Protein 1DAR (pdb70)

Nearest PDB structures (foldseek):
  1dar-assembly1_A  TM=1.002E+00  e=0.000E+00  Thermus thermophilus HB8
  2efg-assembly1_A  TM=9.947E-01  e=0.000E+00  Thermus thermophilus HB8
  4m1k-assembly1_A  TM=9.708E-01  e=0.000E+00  Thermus thermophilus
  4myu-assembly1_A  TM=9.486E-01  e=0.000E+00  Thermus thermophilus
  4myt-assembly1_A  TM=9.757E-01  e=0.000E+00  Thermus thermophilus

B-factor: mean 49.4, std 17.73, range [3.33, 109.99]

Organism: Thermus thermophilus (strain ATCC 27634 / DSM 579 / HB8) (NCBI:txid300852)

CATH classification: 3.40.50.300 (+4 more: 2.40.30.10, 3.30.70.870, 3.30.230.10)

Structure (mmCIF, N/CA/C/O backbone):
data_1DAR
#
_entry.id   1DAR
#
_cell.length_a   76.300
_cell.length_b   106.400
_cell.length_c   115.600
_cell.angle_alpha   90.00
_cell.angle_beta   90.00
_cell.angle_gamma   90.00
#
_symmetry.space_group_name_H-M   'P 21 21 21'
#
loop_
_entity.id
_entity.type
_entity.pdbx_description
1 polymer 'ELONGATION FACTOR G'
2 non-polymer "GUANOSINE-5'-DIPHOSPHATE"
3 water water
#
loop_
_atom_site.group_PDB
_atom_site.id
_atom_site.type_symbol
_atom_site.label_atom_id
_atom_site.label_alt_id
_atom_site.label_comp_id
_atom_site.label_asym_id
_atom_site.label_entity_id
_atom_site.label_seq_id
_atom_site.pdbx_PDB_ins_code
_atom_site.Cartn_x
_atom_site.Cartn_y
_atom_site.Cartn_z
_atom_site.occupancy
_atom_site.B_iso_or_equiv
_atom_site.auth_seq_id
_atom_site.auth_comp_id
_atom_site.auth_asym_id
_atom_site.auth_atom_id
_atom_site.pdbx_PDB_model_num
ATOM 1 N N . MET A 1 1 ? 14.192 34.756 -37.253 0.00 46.90 1 MET A N 1
ATOM 2 C CA . MET A 1 1 ? 15.065 35.483 -38.217 0.00 47.11 1 MET A CA 1
ATOM 3 C C . MET A 1 1 ? 14.278 35.693 -39.501 0.00 47.32 1 MET A C 1
ATOM 4 O O . MET A 1 1 ? 13.512 34.817 -39.898 0.00 47.31 1 MET A O 1
ATOM 9 N N . ALA A 1 2 ? 14.467 36.850 -40.132 0.00 47.47 2 ALA A N 1
ATOM 10 C CA . ALA A 1 2 ? 13.791 37.199 -41.383 0.00 47.52 2 ALA A CA 1
ATOM 11 C C . ALA A 1 2 ? 12.266 37.216 -41.270 0.00 47.42 2 ALA A C 1
ATOM 12 O O . ALA A 1 2 ? 11.653 38.284 -41.236 0.00 47.44 2 ALA A O 1
ATOM 14 N N . VAL A 1 3 ? 11.663 36.032 -41.211 0.00 47.44 3 VAL A N 1
ATOM 15 C CA . VAL A 1 3 ? 10.216 35.895 -41.106 0.00 47.88 3 VAL A CA 1
ATOM 16 C C . VAL A 1 3 ? 9.661 36.690 -39.926 0.00 48.10 3 VAL A C 1
ATOM 17 O O . VAL A 1 3 ? 10.088 36.508 -38.784 0.00 48.19 3 VAL A O 1
ATOM 21 N N . LYS A 1 4 ? 8.743 37.604 -40.233 0.00 48.31 4 LYS A N 1
ATOM 22 C CA . LYS A 1 4 ? 8.083 38.450 -39.241 0.00 48.22 4 LYS A CA 1
ATOM 23 C C . LYS A 1 4 ? 9.030 39.245 -38.337 0.00 48.25 4 LYS A C 1
ATOM 24 O O . LYS A 1 4 ? 8.764 39.418 -37.145 0.00 48.14 4 LYS A O 1
ATOM 30 N N . VAL A 1 5 ? 10.121 39.743 -38.910 0.00 48.34 5 VAL A N 1
ATOM 31 C CA . VAL A 1 5 ? 11.090 40.530 -38.153 0.00 48.57 5 VAL A CA 1
ATOM 32 C C . VAL A 1 5 ? 10.514 41.907 -37.810 0.00 49.29 5 VAL A C 1
ATOM 33 O O . VAL A 1 5 ? 9.933 42.579 -38.665 0.00 49.35 5 VAL A O 1
ATOM 37 N N . GLU A 1 6 ? 10.654 42.308 -36.551 0.00 50.27 6 GLU A N 1
ATOM 38 C CA . GLU A 1 6 ? 10.151 43.598 -36.089 0.00 51.65 6 GLU A CA 1
ATOM 39 C C . GLU A 1 6 ? 11.315 44.493 -35.654 0.00 53.22 6 GLU A C 1
ATOM 40 O O . GLU A 1 6 ? 12.389 43.995 -35.313 0.00 53.12 6 GLU A O 1
ATOM 46 N N . TYR A 1 7 ? 11.105 45.808 -35.684 0.00 54.99 7 TYR A N 1
ATOM 47 C CA . TYR A 1 7 ? 12.142 46.761 -35.282 1.00 57.13 7 TYR A CA 1
ATOM 48 C C . TYR A 1 7 ? 11.907 47.308 -33.858 1.00 60.83 7 TYR A C 1
ATOM 49 O O . TYR A 1 7 ? 12.164 46.611 -32.868 1.00 64.33 7 TYR A O 1
ATOM 58 N N . ASP A 1 8 ? 11.416 48.544 -33.769 1.00 57.84 8 ASP A N 1
ATOM 59 C CA . ASP A 1 8 ? 11.145 49.203 -32.496 1.00 50.34 8 ASP A CA 1
ATOM 60 C C . ASP A 1 8 ? 12.425 49.402 -31.705 1.00 41.79 8 ASP A C 1
ATOM 61 O O . ASP A 1 8 ? 13.184 48.470 -31.531 1.00 38.64 8 ASP A O 1
ATOM 66 N N . LEU A 1 9 ? 12.703 50.636 -31.297 1.00 39.12 9 LEU A N 1
ATOM 67 C CA . LEU A 1 9 ? 13.895 50.917 -30.504 1.00 39.56 9 LEU A CA 1
ATOM 68 C C . LEU A 1 9 ? 13.729 50.176 -29.170 1.00 44.55 9 LEU A C 1
ATOM 69 O O . LEU A 1 9 ? 14.663 49.557 -28.666 1.00 45.85 9 LEU A O 1
ATOM 74 N N . LYS A 1 10 ? 12.500 50.176 -28.653 1.00 47.56 10 LYS A N 1
ATOM 75 C CA . LYS A 1 10 ? 12.171 49.499 -27.396 1.00 46.32 10 LYS A CA 1
ATOM 76 C C . LYS A 1 10 ? 12.396 47.986 -27.393 1.00 45.40 10 LYS A C 1
ATOM 77 O O . LYS A 1 10 ? 12.534 47.378 -26.328 1.00 52.74 10 LYS A O 1
ATOM 83 N N . ARG A 1 11 ? 12.449 47.362 -28.556 1.00 37.32 11 ARG A N 1
ATOM 84 C CA . ARG A 1 11 ? 12.617 45.938 -28.553 1.00 26.16 11 ARG A CA 1
ATOM 85 C C . ARG A 1 11 ? 14.049 45.530 -28.799 1.00 24.87 11 ARG A C 1
ATOM 86 O O . ARG A 1 11 ? 14.382 44.341 -28.965 1.00 25.75 11 ARG A O 1
ATOM 94 N N . LEU A 1 12 ? 14.930 46.504 -28.754 1.00 24.68 12 LEU A N 1
ATOM 95 C CA . LEU A 1 12 ? 16.335 46.190 -28.969 1.00 32.74 12 LEU A CA 1
ATOM 96 C C . LEU A 1 12 ? 17.052 45.894 -27.639 1.00 33.68 12 LEU A C 1
ATOM 97 O O . LEU A 1 12 ? 16.723 46.490 -26.612 1.00 34.09 12 LEU A O 1
ATOM 102 N N . ARG A 1 13 ? 18.052 45.013 -27.665 1.00 35.55 13 ARG A N 1
ATOM 103 C CA . ARG A 1 13 ? 18.854 44.685 -26.474 1.00 27.57 13 ARG A CA 1
ATOM 104 C C . ARG A 1 13 ? 20.345 44.538 -26.825 1.00 27.76 13 ARG A C 1
ATOM 105 O O . ARG A 1 13 ? 20.828 43.439 -27.136 1.00 27.96 13 ARG A O 1
ATOM 113 N N . ASN A 1 14 ? 21.103 45.613 -26.707 1.00 22.81 14 ASN A N 1
ATOM 114 C CA . ASN A 1 14 ? 22.508 45.519 -27.037 1.00 29.26 14 ASN A CA 1
ATOM 115 C C . ASN A 1 14 ? 23.282 45.225 -25.770 1.00 30.11 14 ASN A C 1
ATOM 116 O O . ASN A 1 14 ? 23.609 46.135 -25.008 1.00 36.15 14 ASN A O 1
ATOM 121 N N . ILE A 1 15 ? 23.662 43.968 -25.600 1.00 31.86 15 ILE A N 1
ATOM 122 C CA . ILE A 1 15 ? 24.365 43.522 -24.402 1.00 31.27 15 ILE A CA 1
ATOM 123 C C . ILE A 1 15 ? 25.789 43.044 -24.628 1.00 33.31 15 ILE A C 1
ATOM 124 O O . ILE A 1 15 ? 26.167 42.721 -25.731 1.00 36.50 15 ILE A O 1
ATOM 129 N N . GLY A 1 16 ? 26.548 42.933 -23.547 1.00 35.16 16 GLY A N 1
ATOM 130 C CA . GLY A 1 16 ? 27.900 42.407 -23.608 1.00 29.57 16 GLY A CA 1
ATOM 131 C C . GLY A 1 16 ? 27.949 41.377 -22.493 1.00 28.85 16 G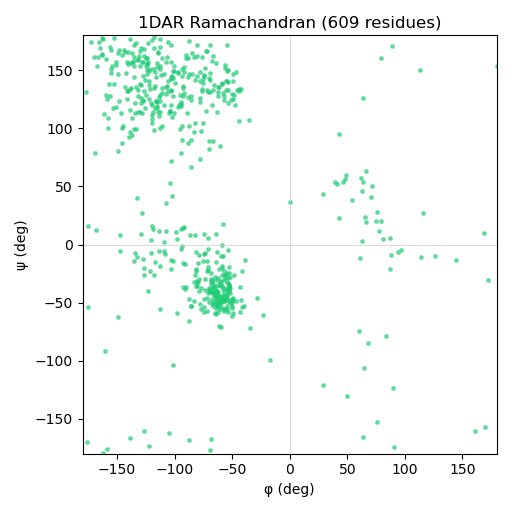LY A C 1
ATOM 132 O O . GLY A 1 16 ? 27.128 41.432 -21.595 1.00 35.75 16 GLY A O 1
ATOM 133 N N . ILE A 1 17 ? 28.858 40.427 -22.531 1.00 27.47 17 ILE A N 1
ATOM 134 C CA . ILE A 1 17 ? 28.953 39.442 -21.463 1.00 28.91 17 ILE A CA 1
ATOM 135 C C . ILE A 1 17 ? 30.353 39.584 -20.877 1.00 36.46 17 ILE A C 1
ATOM 136 O O . ILE A 1 17 ? 31.332 39.220 -21.527 1.00 39.22 17 ILE A O 1
ATOM 141 N N . ALA A 1 18 ? 30.448 40.140 -19.669 1.00 40.61 18 ALA A N 1
ATOM 142 C CA . ALA A 1 18 ? 31.743 40.379 -19.005 1.00 40.66 18 ALA A CA 1
ATOM 143 C C . ALA A 1 18 ? 32.055 39.306 -17.991 1.00 41.08 18 ALA A C 1
ATOM 144 O O . ALA A 1 18 ? 31.191 38.928 -17.208 1.00 43.61 18 ALA A O 1
ATOM 146 N N . ALA A 1 19 ? 33.306 38.872 -17.950 1.00 44.74 19 ALA A N 1
ATOM 147 C CA . ALA A 1 19 ? 33.678 37.804 -17.033 1.00 50.16 19 ALA A CA 1
ATOM 148 C C . ALA A 1 19 ? 35.192 37.588 -16.850 1.00 55.06 19 ALA A C 1
ATOM 149 O O . ALA A 1 19 ? 36.004 37.930 -17.731 1.00 57.97 19 ALA A O 1
ATOM 151 N N . HIS A 1 20 ? 35.555 37.053 -15.681 1.00 55.65 20 HIS A N 1
ATOM 152 C CA . HIS A 1 20 ? 36.940 36.748 -15.348 1.00 56.71 20 HIS A CA 1
ATOM 153 C C . HIS A 1 20 ? 37.249 35.460 -16.094 1.00 55.09 20 HIS A C 1
ATOM 154 O O . HIS A 1 20 ? 36.378 34.614 -16.257 1.00 55.94 20 HIS A O 1
ATOM 161 N N . ILE A 1 21 ? 38.499 35.293 -16.502 1.00 56.12 21 ILE A N 1
ATOM 162 C CA . ILE A 1 21 ? 38.904 34.093 -17.228 1.00 59.31 21 ILE A CA 1
ATOM 163 C C . ILE A 1 21 ? 38.449 32.820 -16.527 1.00 56.36 21 ILE A C 1
ATOM 164 O O . ILE A 1 21 ? 38.705 32.620 -15.330 1.00 62.80 21 ILE A O 1
ATOM 169 N N . ASP A 1 22 ? 37.734 32.003 -17.282 1.00 51.80 22 ASP A N 1
ATOM 170 C CA . ASP A 1 22 ? 37.189 30.731 -16.839 1.00 49.26 22 ASP A CA 1
ATOM 171 C C . ASP A 1 22 ? 35.814 30.798 -16.201 1.00 44.64 22 ASP A C 1
ATOM 172 O O . ASP A 1 22 ? 35.154 29.776 -16.043 1.00 45.23 22 ASP A O 1
ATOM 177 N N . ALA A 1 23 ? 35.328 32.005 -15.934 1.00 42.99 23 ALA A N 1
ATOM 178 C CA . ALA A 1 23 ? 34.008 32.156 -15.335 1.00 44.04 23 ALA A CA 1
ATOM 179 C C . ALA A 1 23 ? 32.999 31.409 -16.228 1.00 46.46 23 ALA A C 1
ATOM 180 O O . ALA A 1 23 ? 32.007 30.838 -15.761 1.00 47.44 23 ALA A O 1
ATOM 182 N N . GLY A 1 24 ? 33.284 31.394 -17.520 1.00 45.21 24 GLY A N 1
ATOM 183 C CA . GLY A 1 24 ? 32.424 30.716 -18.457 1.00 44.56 24 GLY A CA 1
ATOM 184 C C . GLY A 1 24 ? 31.791 31.670 -19.452 1.00 47.14 24 GLY A C 1
ATOM 185 O O . GLY A 1 24 ? 30.714 31.371 -19.955 1.00 46.80 24 GLY A O 1
ATOM 186 N N . LYS A 1 25 ? 32.432 32.803 -19.744 1.00 45.86 25 LYS A N 1
ATOM 187 C CA . LYS A 1 25 ? 31.892 33.771 -20.702 1.00 46.42 25 LYS A CA 1
ATOM 188 C C . LYS A 1 25 ? 31.518 33.169 -22.065 1.00 48.49 25 LYS A C 1
ATOM 189 O O . LYS A 1 25 ? 30.400 33.348 -22.543 1.00 54.96 25 LYS A O 1
ATOM 195 N N . THR A 1 26 ? 32.406 32.408 -22.682 1.00 47.17 26 THR A N 1
ATOM 196 C CA . THR A 1 26 ? 32.065 31.885 -23.994 1.00 47.58 26 THR A CA 1
ATOM 197 C C . THR A 1 26 ? 31.048 30.764 -24.002 1.00 41.29 26 THR A C 1
ATOM 198 O O . THR A 1 26 ? 30.175 30.746 -24.864 1.00 45.83 26 THR A O 1
ATOM 202 N N . THR A 1 27 ? 31.135 29.860 -23.036 1.00 35.00 27 THR A N 1
ATOM 203 C CA . THR A 1 27 ? 30.201 28.754 -22.943 1.00 27.15 27 THR A CA 1
ATOM 204 C C . THR A 1 27 ? 28.794 29.256 -22.731 1.00 26.33 27 THR A C 1
ATOM 205 O O . THR A 1 27 ? 27.835 28.574 -23.079 1.00 28.45 27 THR A O 1
ATOM 209 N N . THR A 1 28 ? 28.637 30.411 -22.100 1.00 27.31 28 THR A N 1
ATOM 210 C CA . THR A 1 28 ? 27.289 30.883 -21.902 1.00 27.56 28 THR A CA 1
ATOM 211 C C . THR A 1 28 ? 26.890 31.566 -23.183 1.00 31.22 28 THR A C 1
ATOM 212 O O . THR A 1 28 ? 25.742 31.421 -23.608 1.00 34.51 28 THR A O 1
ATOM 216 N N . THR A 1 29 ? 27.851 32.193 -23.875 1.00 31.88 29 THR A N 1
ATOM 217 C CA . THR A 1 29 ? 27.565 32.824 -25.169 1.00 34.48 29 THR A CA 1
ATOM 218 C C . THR A 1 29 ? 27.120 31.757 -26.187 1.00 36.59 29 THR A C 1
ATOM 219 O O . THR A 1 29 ? 26.121 31.927 -26.878 1.00 40.86 29 THR A O 1
ATOM 223 N N . GLU A 1 30 ? 27.843 30.647 -26.242 1.00 35.52 30 GLU A N 1
ATOM 224 C CA . GLU A 1 30 ? 27.523 29.525 -27.116 1.00 42.08 30 GLU A CA 1
ATOM 225 C C . GLU A 1 30 ? 26.087 29.039 -26.892 1.00 47.22 30 GLU A C 1
ATOM 226 O O . GLU A 1 30 ? 25.315 28.905 -27.848 1.00 51.93 30 GLU A O 1
ATOM 232 N N . ARG A 1 31 ? 25.745 28.757 -25.626 1.00 50.11 31 ARG A N 1
ATOM 233 C CA . ARG A 1 31 ? 24.412 28.287 -25.215 1.00 44.31 31 ARG A CA 1
ATOM 234 C C . ARG A 1 31 ? 23.323 29.299 -25.599 1.00 41.79 31 ARG A C 1
ATOM 235 O O . ARG A 1 31 ? 22.260 28.911 -26.088 1.00 40.07 31 ARG A O 1
ATOM 243 N N . ILE A 1 32 ? 23.578 30.584 -25.323 1.00 38.54 32 ILE A N 1
ATOM 244 C CA . ILE A 1 32 ? 22.633 31.651 -25.635 1.00 36.32 32 ILE A CA 1
ATOM 245 C C . ILE A 1 32 ? 22.329 31.643 -27.110 1.00 36.22 32 ILE A C 1
ATOM 246 O O . ILE A 1 32 ? 21.175 31.718 -27.498 1.00 35.93 32 ILE A O 1
ATOM 251 N N . LEU A 1 33 ? 23.376 31.539 -27.926 1.00 41.18 33 LEU A N 1
ATOM 252 C CA . LEU A 1 33 ? 23.231 31.513 -29.386 1.00 43.05 33 LEU A CA 1
ATOM 253 C C . LEU A 1 33 ? 22.502 30.245 -29.833 1.00 45.12 33 LEU A C 1
ATOM 254 O O . LEU A 1 33 ? 21.673 30.294 -30.736 1.00 48.02 33 LEU A O 1
ATOM 259 N N . TYR A 1 34 ? 22.774 29.131 -29.158 1.00 47.06 34 TYR A N 1
ATOM 260 C CA . TYR A 1 34 ? 22.119 27.838 -29.427 1.00 49.93 34 TYR A CA 1
ATOM 261 C C . TYR A 1 34 ? 20.624 27.827 -29.091 1.00 49.46 34 TYR A C 1
ATOM 262 O O . TYR A 1 34 ? 19.851 27.061 -29.667 1.00 51.55 34 TYR A O 1
ATOM 271 N N . TYR A 1 35 ? 20.279 28.520 -28.015 1.00 47.83 35 TYR A N 1
ATOM 272 C CA . TYR A 1 35 ? 18.905 28.610 -27.571 1.00 44.85 35 TYR A CA 1
ATOM 273 C C . TYR A 1 35 ? 18.090 29.612 -28.418 1.00 45.49 35 TYR A C 1
ATOM 274 O O . TYR A 1 35 ? 17.013 29.258 -28.888 1.00 46.40 35 TYR A O 1
ATOM 283 N N . THR A 1 36 ? 18.577 30.848 -28.612 1.00 44.58 36 THR A N 1
ATOM 284 C CA . THR A 1 36 ? 17.839 31.836 -29.404 1.00 43.16 36 THR A CA 1
ATOM 285 C C . THR A 1 36 ? 17.666 31.289 -30.814 1.00 50.62 36 THR A C 1
ATOM 286 O O . THR A 1 36 ? 16.654 31.547 -31.479 1.00 53.47 36 THR A O 1
ATOM 290 N N . GLY A 1 37 ? 18.660 30.517 -31.254 1.00 54.06 37 GLY A N 1
ATOM 291 C CA . GLY A 1 37 ? 18.652 29.936 -32.581 1.00 58.29 37 GLY A CA 1
ATOM 292 C C . GLY A 1 37 ? 17.937 28.613 -32.809 1.00 61.87 37 GLY A C 1
ATOM 293 O O . GLY A 1 37 ? 18.587 27.594 -33.048 1.00 65.68 37 GLY A O 1
ATOM 294 N N . ARG A 1 38 ? 16.613 28.622 -32.680 1.00 63.67 38 ARG A N 1
ATOM 295 C CA . ARG A 1 38 ? 15.764 27.456 -32.935 1.00 64.95 38 ARG A CA 1
ATOM 296 C C . ARG A 1 38 ? 14.341 27.688 -32.433 1.00 69.45 38 ARG A C 1
ATOM 297 O O . ARG A 1 38 ? 13.544 26.729 -32.472 1.00 75.04 38 ARG A O 1
ATOM 305 N N . ILE A 1 39 ? 14.019 28.844 -32.067 1.00 70.31 39 ILE A N 1
ATOM 306 N N . ALA A 1 67 ? 32.465 36.985 -34.361 1.00 41.19 67 ALA A N 1
ATOM 307 C CA . ALA A 1 67 ? 31.984 38.270 -34.960 1.00 40.60 67 ALA A CA 1
ATOM 308 C C . ALA A 1 67 ? 31.872 39.392 -33.909 1.00 40.59 67 ALA A C 1
ATOM 309 O O . ALA A 1 67 ? 31.279 39.190 -32.872 1.00 48.60 67 ALA A O 1
ATOM 311 N N . ALA A 1 68 ? 32.404 40.573 -34.201 1.00 36.34 68 ALA A N 1
ATOM 312 C CA . ALA A 1 68 ? 32.334 41.692 -33.296 1.00 31.55 68 ALA A CA 1
ATOM 313 C C . ALA A 1 68 ? 30.920 41.890 -32.789 1.00 31.68 68 ALA A C 1
ATOM 314 O O . ALA A 1 68 ? 30.726 42.461 -31.725 1.00 34.83 68 ALA A O 1
ATOM 316 N N . VAL A 1 69 ? 29.929 41.457 -33.555 1.00 31.77 69 VAL A N 1
ATOM 317 C CA . VAL A 1 69 ? 28.526 41.565 -33.137 1.00 33.15 69 VAL A CA 1
ATOM 318 C C . VAL A 1 69 ? 27.662 40.447 -33.748 1.00 37.95 69 VAL A C 1
ATOM 319 O O . VAL A 1 69 ? 27.552 40.342 -34.976 1.00 41.46 69 VAL A O 1
ATOM 323 N N . THR A 1 70 ? 27.071 39.614 -32.898 1.00 34.02 70 THR A N 1
ATOM 324 C CA . THR A 1 70 ? 26.183 38.572 -33.363 1.00 30.50 70 THR A CA 1
ATOM 325 C C . THR A 1 70 ? 24.796 39.002 -32.936 1.00 31.54 70 THR A C 1
ATOM 326 O O . THR A 1 70 ? 24.652 39.651 -31.915 1.00 38.26 70 THR A O 1
ATOM 330 N N . THR A 1 71 ? 23.777 38.680 -33.719 1.00 30.48 71 THR A N 1
ATOM 331 C CA . THR A 1 71 ? 22.425 39.098 -33.399 1.00 27.22 71 THR A CA 1
ATOM 332 C C . THR A 1 71 ? 21.604 37.851 -33.353 1.00 27.99 71 THR A C 1
ATOM 333 O O . THR A 1 71 ? 22.022 36.813 -33.890 1.00 29.20 71 THR A O 1
ATOM 337 N N . CYS A 1 72 ? 20.507 37.925 -32.604 1.00 28.12 72 CYS A N 1
ATOM 338 C CA . CYS A 1 72 ? 19.566 36.829 -32.478 1.00 26.95 72 CYS A CA 1
ATOM 339 C C . CYS A 1 72 ? 18.301 37.403 -31.916 1.00 24.71 72 CYS A C 1
ATOM 340 O O . CYS A 1 72 ? 18.208 38.616 -31.721 1.00 24.20 72 CYS A O 1
ATOM 343 N N . PHE A 1 73 ? 17.293 36.552 -31.779 1.00 26.79 73 PHE A N 1
ATOM 344 C CA . PHE A 1 73 ? 15.997 36.949 -31.233 1.00 32.81 73 PHE A CA 1
ATOM 345 C C . PHE A 1 73 ? 15.518 36.084 -30.042 1.00 34.59 73 PHE A C 1
ATOM 346 O O . PHE A 1 73 ? 15.700 34.839 -29.996 1.00 31.39 73 PHE A O 1
ATOM 354 N N . TRP A 1 74 ? 14.911 36.765 -29.077 1.00 32.39 74 TRP A N 1
ATOM 355 C CA . TRP A 1 74 ? 14.352 36.093 -27.928 1.00 28.99 74 TRP A CA 1
ATOM 356 C C . TRP A 1 74 ? 13.085 36.827 -27.654 1.00 29.33 74 TRP A C 1
ATOM 357 O O . TRP A 1 74 ? 13.071 38.054 -27.606 1.00 30.77 74 TRP A O 1
ATOM 368 N N . LYS A 1 75 ? 11.999 36.086 -27.610 1.00 30.03 75 LYS A N 1
ATOM 369 C CA . LYS A 1 75 ? 10.703 36.665 -27.333 1.00 35.17 75 LYS A CA 1
ATOM 370 C C . LYS A 1 75 ? 10.460 38.028 -27.997 1.00 37.99 75 LYS A C 1
ATOM 371 O O . LYS A 1 75 ? 10.103 39.014 -27.334 1.00 41.70 75 LYS A O 1
ATOM 377 N N . ASP A 1 76 ? 10.656 38.066 -29.320 1.00 40.42 76 ASP A N 1
ATOM 378 C CA . ASP A 1 76 ? 10.447 39.267 -30.139 1.00 39.15 76 ASP A CA 1
ATOM 379 C C . ASP A 1 76 ? 11.377 40.401 -29.840 1.00 35.70 76 ASP A C 1
ATOM 380 O O . ASP A 1 76 ? 11.011 41.543 -30.061 1.00 38.30 76 ASP A O 1
ATOM 385 N N . HIS A 1 77 ? 12.537 40.127 -29.276 1.00 30.86 77 HIS A N 1
ATOM 386 C CA . HIS A 1 77 ? 13.464 41.201 -28.989 1.00 27.31 77 HIS A CA 1
ATOM 387 C C . HIS A 1 77 ? 14.684 40.819 -29.719 1.00 28.23 77 HIS A C 1
ATOM 388 O O . HIS A 1 77 ? 15.027 39.623 -29.807 1.00 30.86 77 HIS A O 1
ATOM 395 N N . ARG A 1 78 ? 15.318 41.808 -30.305 1.00 26.58 78 ARG A N 1
ATOM 396 C CA . ARG A 1 78 ? 16.528 41.506 -31.023 1.00 31.58 78 ARG A CA 1
ATOM 397 C C . ARG A 1 78 ? 17.552 41.727 -29.944 1.00 29.73 78 ARG A C 1
ATOM 398 O O . ARG A 1 78 ? 17.523 42.754 -29.255 1.00 31.34 78 ARG A O 1
ATOM 406 N N . ILE A 1 79 ? 18.425 40.752 -29.779 1.00 27.80 79 ILE A N 1
ATOM 407 C CA . ILE A 1 79 ? 19.472 40.833 -28.804 1.00 28.39 79 ILE A CA 1
ATOM 408 C C . ILE A 1 79 ? 20.722 40.836 -29.629 1.00 28.48 79 ILE A C 1
ATOM 409 O O . ILE A 1 79 ? 20.944 39.892 -30.384 1.00 38.20 79 ILE A O 1
ATOM 414 N N . ASN A 1 80 ? 21.508 41.899 -29.522 1.00 27.14 80 ASN A N 1
ATOM 415 C CA . ASN A 1 80 ? 22.765 42.022 -30.243 1.00 27.25 80 ASN A CA 1
ATOM 416 C C . ASN A 1 80 ? 23.875 41.769 -29.234 1.00 26.33 80 ASN A C 1
ATOM 417 O O . ASN A 1 80 ? 24.041 42.555 -28.319 1.00 29.51 80 ASN A O 1
ATOM 422 N N . ILE A 1 81 ? 24.634 40.696 -29.414 1.00 26.37 81 ILE A N 1
ATOM 423 C CA . ILE A 1 81 ? 25.732 40.336 -28.535 1.00 22.42 81 ILE A CA 1
ATOM 424 C C . ILE A 1 81 ? 27.086 40.833 -29.015 1.00 28.01 81 ILE A C 1
ATOM 425 O O . ILE A 1 81 ? 27.793 40.177 -29.801 1.00 29.05 81 ILE A O 1
ATOM 430 N N . ILE A 1 82 ? 27.479 41.942 -28.417 1.00 32.68 82 ILE A N 1
ATOM 431 C CA . ILE A 1 82 ? 28.727 42.636 -28.673 1.00 32.10 82 ILE A CA 1
ATOM 432 C C . ILE A 1 82 ? 29.814 41.877 -27.952 1.00 36.51 82 ILE A C 1
ATOM 433 O O . ILE A 1 82 ? 29.656 41.528 -26.795 1.00 43.47 82 ILE A O 1
ATOM 438 N N . ASP A 1 83 ? 30.849 41.496 -28.681 1.00 41.25 83 ASP A N 1
ATOM 439 C CA . ASP A 1 83 ? 31.957 40.733 -28.123 1.00 43.68 83 ASP A CA 1
ATOM 440 C C . ASP A 1 83 ? 32.862 41.634 -27.318 1.00 46.48 83 ASP A C 1
ATOM 441 O O . ASP A 1 83 ? 33.267 42.687 -27.803 1.00 46.77 83 ASP A O 1
ATOM 446 N N . THR A 1 84 ? 33.211 41.209 -26.106 1.00 48.16 84 THR A N 1
ATOM 447 C CA . THR A 1 84 ? 34.068 42.011 -25.232 1.00 44.97 84 THR A CA 1
ATOM 448 C C . THR A 1 84 ? 35.545 41.580 -25.184 1.00 48.59 84 THR A C 1
ATOM 449 O O . THR A 1 84 ? 35.867 40.399 -25.393 1.00 51.79 84 THR A O 1
ATOM 453 N N . PRO A 1 85 ? 36.470 42.554 -24.969 1.00 50.64 85 PRO A N 1
ATOM 454 C CA . PRO A 1 85 ? 37.910 42.289 -24.899 1.00 51.99 85 PRO A CA 1
ATOM 455 C C . PRO A 1 85 ? 38.228 41.163 -23.922 1.00 61.02 85 PRO A C 1
ATOM 456 O O . PRO A 1 85 ? 37.854 41.220 -22.739 1.00 59.60 85 PRO A O 1
ATOM 460 N N . GLY A 1 86 ? 38.923 40.150 -24.424 1.00 68.77 86 GLY A N 1
ATOM 461 C CA . GLY A 1 86 ? 39.296 39.027 -23.583 1.00 79.35 86 GLY A CA 1
ATOM 462 C C . GLY A 1 86 ? 40.269 39.466 -22.502 1.00 83.57 86 GLY A C 1
ATOM 463 O O . GLY A 1 86 ? 40.284 38.935 -21.394 1.00 86.72 86 GLY A O 1
ATOM 464 N N . HIS A 1 87 ? 41.132 40.408 -22.856 1.00 87.66 87 HIS A N 1
ATOM 465 C CA . HIS A 1 87 ? 42.096 40.934 -21.907 1.00 90.36 87 HIS A CA 1
ATOM 466 C C . HIS A 1 87 ? 41.413 42.097 -21.199 1.00 88.47 87 HIS A C 1
ATOM 467 O O . HIS A 1 87 ? 41.470 43.261 -21.645 1.00 85.77 87 HIS A O 1
ATOM 474 N N . VAL A 1 88 ? 40.694 41.753 -20.132 1.00 86.47 88 VAL A N 1
ATOM 475 C CA . VAL A 1 88 ? 39.978 42.745 -19.334 1.00 83.02 88 VAL A CA 1
ATOM 476 C C . VAL A 1 88 ? 41.118 43.585 -18.688 1.00 82.79 88 VAL A C 1
ATOM 477 O O . VAL A 1 88 ? 41.680 43.179 -17.675 1.00 86.30 88 VAL A O 1
ATOM 481 N N . ASP A 1 89 ? 41.562 44.648 -19.379 0.00 80.18 89 ASP A N 1
ATOM 482 C CA . ASP A 1 89 ? 42.634 45.574 -18.919 0.00 77.48 89 ASP A CA 1
ATOM 483 C C . ASP A 1 89 ? 43.018 46.558 -20.032 0.00 77.11 89 ASP A C 1
ATOM 484 O O . ASP A 1 89 ? 43.418 47.693 -19.770 0.00 77.01 89 ASP A O 1
ATOM 489 N N . PHE A 1 90 ? 42.894 46.093 -21.267 1.00 77.58 90 PHE A N 1
ATOM 490 C CA . PHE A 1 90 ? 43.213 46.905 -22.435 1.00 77.64 90 PHE A CA 1
ATOM 491 C C . PHE A 1 90 ? 42.138 47.981 -22.528 1.00 78.76 90 PHE A C 1
ATOM 492 O O . PHE A 1 90 ? 41.174 47.864 -23.291 1.00 80.13 90 PHE A O 1
ATOM 500 N N . THR A 1 91 ? 42.335 49.028 -21.741 1.00 80.90 91 THR A N 1
ATOM 501 C CA . THR A 1 91 ? 41.407 50.162 -21.639 1.00 83.44 91 THR A CA 1
ATOM 502 C C . THR A 1 91 ? 40.801 50.686 -22.940 1.00 79.48 91 THR A C 1
ATOM 503 O O . THR A 1 91 ? 39.599 50.909 -23.005 1.00 74.16 91 THR A O 1
ATOM 507 N N . ILE A 1 92 ? 41.627 50.905 -23.959 1.00 79.66 92 ILE A N 1
ATOM 508 C CA . ILE A 1 92 ? 41.126 51.405 -25.233 1.00 78.86 92 ILE A CA 1
ATOM 509 C C . ILE A 1 92 ? 39.948 50.519 -25.691 1.00 77.72 92 ILE A C 1
ATOM 510 O O . ILE A 1 92 ? 38.842 51.015 -25.946 1.00 76.88 92 ILE A O 1
ATOM 515 N N . GLU A 1 93 ? 40.178 49.204 -25.680 1.00 74.78 93 GLU A N 1
ATOM 516 C CA . GLU A 1 93 ? 39.168 48.235 -26.092 1.00 71.68 93 GLU A CA 1
ATOM 517 C C . GLU A 1 93 ? 37.987 48.174 -25.148 1.00 71.01 93 GLU A C 1
ATOM 518 O O . GLU A 1 93 ? 36.834 48.232 -25.587 1.00 70.68 93 GLU A O 1
ATOM 524 N N . VAL A 1 94 ? 38.284 48.104 -23.853 1.00 68.89 94 VAL A N 1
ATOM 525 C CA . VAL A 1 94 ? 37.254 48.039 -22.826 1.00 64.21 94 VAL A CA 1
ATOM 526 C C . VAL A 1 94 ? 36.405 49.318 -22.826 1.00 63.59 94 VAL A C 1
ATOM 527 O O . VAL A 1 94 ? 35.169 49.268 -22.775 1.00 64.73 94 VAL A O 1
ATOM 531 N N . GLU A 1 95 ? 37.084 50.455 -22.886 1.00 60.50 95 GLU A N 1
ATOM 532 C CA . GLU A 1 95 ? 36.454 51.771 -22.905 1.00 61.75 95 GLU A CA 1
ATOM 533 C C . GLU A 1 95 ? 35.432 51.787 -24.049 1.00 62.99 95 GLU A C 1
ATOM 534 O O . GLU A 1 95 ? 34.223 51.956 -23.827 1.00 61.01 95 GLU A O 1
ATOM 540 N N . ARG A 1 96 ? 35.917 51.525 -25.264 1.00 63.53 96 ARG A N 1
ATOM 541 C CA . ARG A 1 96 ? 35.061 51.556 -26.436 1.00 59.82 96 ARG A CA 1
ATOM 542 C C . ARG A 1 96 ? 33.925 50.560 -26.346 1.00 58.33 96 ARG A C 1
ATOM 543 O O . ARG A 1 96 ? 32.755 50.943 -26.492 1.00 57.44 96 ARG A O 1
ATOM 551 N N . SER A 1 97 ? 34.249 49.307 -26.031 1.00 53.37 97 SER A N 1
ATOM 552 C CA . SER A 1 97 ? 33.223 48.284 -25.918 1.00 48.77 97 SER A CA 1
ATOM 553 C C . SER A 1 97 ? 32.117 48.695 -24.984 1.00 48.65 97 SER A C 1
ATOM 554 O O . SER A 1 97 ? 30.968 48.415 -25.253 1.00 52.80 97 SER A O 1
ATOM 557 N N . MET A 1 98 ? 32.431 49.432 -23.930 1.00 49.58 98 MET A N 1
ATOM 558 C CA . MET A 1 98 ? 31.378 49.858 -23.033 1.00 49.10 98 MET A CA 1
ATOM 559 C C . MET A 1 98 ? 30.498 50.945 -23.677 1.00 50.20 98 MET A C 1
ATOM 560 O O . MET A 1 98 ? 29.325 51.107 -23.301 1.00 54.65 98 MET A O 1
ATOM 565 N N . ARG A 1 99 ? 31.028 51.663 -24.671 1.00 49.66 99 ARG A N 1
ATOM 566 C CA . ARG A 1 99 ? 30.252 52.731 -25.351 1.00 45.72 99 ARG A CA 1
ATOM 567 C C . ARG A 1 99 ? 29.268 52.239 -26.410 1.00 41.23 99 ARG A C 1
ATOM 568 O O . ARG A 1 99 ? 28.212 52.845 -26.633 1.00 35.76 99 ARG A O 1
ATOM 576 N N . VAL A 1 100 ? 29.620 51.149 -27.074 1.00 38.91 100 VAL A N 1
ATOM 577 C CA . VAL A 1 100 ? 28.742 50.634 -28.092 1.00 40.54 100 VAL A CA 1
ATOM 578 C C . VAL A 1 100 ? 27.608 49.843 -27.461 1.00 43.32 100 VAL A C 1
ATOM 579 O O . VAL A 1 100 ? 26.484 49.888 -27.984 1.00 46.34 100 VAL A O 1
ATOM 583 N N . LEU A 1 101 ? 27.865 49.185 -26.318 1.00 39.49 101 LEU A N 1
ATOM 584 C CA . LEU A 1 101 ? 26.820 48.388 -25.642 1.00 37.75 101 LEU A CA 1
ATOM 585 C C . LEU A 1 101 ? 25.964 49.122 -24.598 1.00 38.25 101 LEU A C 1
ATOM 586 O O . LEU A 1 101 ? 26.328 50.202 -24.113 1.00 40.46 101 LEU A O 1
ATOM 591 N N . ASP A 1 102 ? 24.804 48.560 -24.285 1.00 38.43 102 ASP A N 1
ATOM 592 C CA . ASP A 1 102 ? 23.899 49.203 -23.334 1.00 42.47 102 ASP A CA 1
ATOM 593 C C . ASP A 1 102 ? 23.699 48.491 -22.011 1.00 44.72 102 ASP A C 1
ATOM 594 O O . ASP A 1 102 ? 23.185 49.087 -21.064 1.00 48.84 102 ASP A O 1
ATOM 599 N N . GLY A 1 103 ? 24.021 47.208 -21.954 1.00 39.48 103 GLY A N 1
ATOM 600 C CA . GLY A 1 103 ? 23.830 46.482 -20.721 1.00 35.50 103 GLY A CA 1
ATOM 601 C C . GLY A 1 103 ? 24.856 45.388 -20.654 1.00 34.43 103 GLY A C 1
ATOM 602 O O . GLY A 1 103 ? 25.355 44.972 -21.700 1.00 36.16 103 GLY A O 1
ATOM 603 N N . ALA A 1 104 ? 25.218 44.947 -19.454 1.00 28.51 104 ALA A N 1
ATOM 604 C CA . ALA A 1 104 ? 26.192 43.885 -19.361 1.00 22.67 104 ALA A CA 1
ATOM 605 C C . ALA A 1 104 ? 25.603 42.751 -18.558 1.00 24.56 104 ALA A C 1
ATOM 606 O O . ALA A 1 104 ? 24.616 42.945 -17.870 1.00 25.97 104 ALA A O 1
ATOM 608 N N . ILE A 1 105 ? 26.099 41.538 -18.776 1.00 25.57 105 ILE A N 1
ATOM 609 C CA . ILE A 1 105 ? 25.681 40.379 -18.005 1.00 22.63 105 ILE A CA 1
ATOM 610 C C . ILE A 1 105 ? 27.006 39.971 -17.408 1.00 29.19 105 ILE A C 1
ATOM 611 O O . ILE A 1 105 ? 27.860 39.470 -18.141 1.00 27.49 105 ILE A O 1
ATOM 616 N N . VAL A 1 106 ? 27.211 40.247 -16.113 1.00 30.11 106 VAL A N 1
ATOM 617 C CA . VAL A 1 106 ? 28.460 39.890 -15.449 1.00 27.42 106 VAL A CA 1
ATOM 618 C C . VAL A 1 106 ? 28.360 38.468 -14.969 1.00 27.27 106 VAL A C 1
ATOM 619 O O . VAL A 1 106 ? 27.404 38.124 -14.284 1.00 31.38 106 VAL A O 1
ATOM 623 N N . VAL A 1 107 ? 29.307 37.634 -15.376 1.00 26.11 107 VAL A N 1
ATOM 624 C CA . VAL A 1 107 ? 29.294 36.209 -15.039 1.00 28.11 107 VAL A CA 1
ATOM 625 C C . VAL A 1 107 ? 30.291 35.888 -13.941 1.00 33.23 107 VAL A C 1
ATOM 626 O O . VAL A 1 107 ? 31.463 36.293 -14.016 1.00 35.66 107 VAL A O 1
ATOM 630 N N . PHE A 1 108 ? 29.837 35.131 -12.941 1.00 31.27 108 PHE A N 1
ATOM 631 C CA . PHE A 1 108 ? 30.693 34.772 -11.821 1.00 27.69 108 PHE A CA 1
ATOM 632 C C . PHE A 1 108 ? 30.821 33.261 -11.771 1.00 29.52 108 PHE A C 1
ATOM 633 O O . PHE A 1 108 ? 29.933 32.526 -12.225 1.00 31.48 108 PHE A O 1
ATOM 641 N N . ASP A 1 109 ? 31.952 32.800 -11.267 1.00 32.48 109 ASP A N 1
ATOM 642 C CA . ASP A 1 109 ? 32.185 31.379 -11.081 1.00 37.26 109 ASP A CA 1
ATOM 643 C C . ASP A 1 109 ? 31.622 31.155 -9.652 1.00 41.71 109 ASP A C 1
ATOM 644 O O . ASP A 1 109 ? 32.127 31.723 -8.674 1.00 43.26 109 ASP A O 1
ATOM 649 N N . SER A 1 110 ? 30.532 30.397 -9.558 1.00 44.57 110 SER A N 1
ATOM 650 C CA . SER A 1 110 ? 29.831 30.118 -8.301 1.00 48.52 110 SER A CA 1
ATOM 651 C C . SER A 1 110 ? 30.624 29.449 -7.195 1.00 51.03 110 SER A C 1
ATOM 652 O O . SER A 1 110 ? 30.092 29.173 -6.117 1.00 49.95 110 SER A O 1
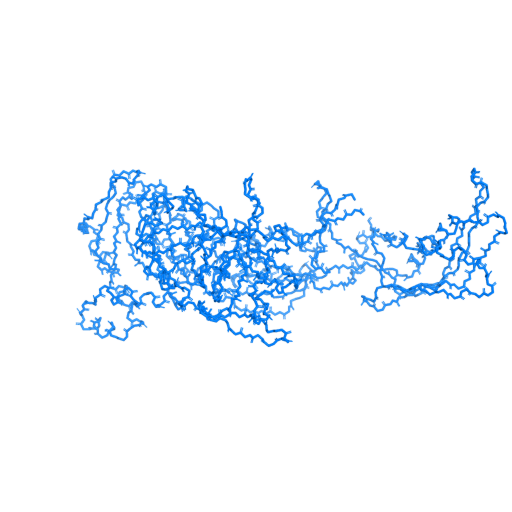ATOM 655 N N . SER A 1 111 ? 31.884 29.155 -7.457 1.00 50.23 111 SER A N 1
ATOM 656 C CA . SER A 1 111 ? 32.686 28.538 -6.440 1.00 50.31 111 SER A CA 1
ATOM 657 C C . SER A 1 111 ? 33.849 29.444 -6.098 1.00 51.36 111 SER A C 1
ATOM 658 O O . SER A 1 111 ? 34.775 29.023 -5.417 1.00 58.65 111 SER A O 1
ATOM 661 N N . GLN A 1 112 ? 33.793 30.695 -6.546 1.00 48.97 112 GLN A N 1
ATOM 662 C CA . GLN A 1 112 ? 34.863 31.646 -6.266 1.00 49.03 112 GLN A CA 1
ATOM 663 C C . GLN A 1 112 ? 34.304 33.002 -5.846 1.00 48.65 112 GLN A C 1
ATOM 664 O O . GLN A 1 112 ? 35.029 33.852 -5.334 1.00 51.56 112 GLN A O 1
ATOM 670 N N . GLY A 1 113 ? 33.021 33.223 -6.074 1.00 46.46 113 GLY A N 1
ATOM 671 C CA . GLY A 1 113 ? 32.452 34.502 -5.703 1.00 44.34 113 GLY A CA 1
ATOM 672 C C . GLY A 1 113 ? 33.145 35.535 -6.556 1.00 46.22 113 GLY A C 1
ATOM 673 O O . GLY A 1 113 ? 33.762 35.189 -7.568 1.00 47.78 113 GLY A O 1
ATOM 674 N N . VAL A 1 114 ? 33.000 36.805 -6.200 1.00 47.16 114 VAL A N 1
ATOM 675 C CA . VAL A 1 114 ? 33.649 37.860 -6.955 1.00 47.15 114 VAL A CA 1
ATOM 676 C C . VAL A 1 114 ? 35.129 37.576 -7.063 1.00 53.36 114 VAL A C 1
ATOM 677 O O . VAL A 1 114 ? 35.740 37.039 -6.135 1.00 55.58 114 VAL A O 1
ATOM 681 N N . GLU A 1 115 ? 35.661 37.849 -8.253 1.00 58.96 115 GLU A N 1
ATOM 682 C CA . GLU A 1 115 ? 37.063 37.644 -8.578 1.00 58.94 115 GLU A CA 1
ATOM 683 C C . GLU A 1 115 ? 37.627 38.907 -9.225 1.00 59.65 115 GLU A C 1
ATOM 684 O O . GLU A 1 115 ? 36.881 39.777 -9.695 1.00 54.25 115 GLU A O 1
ATOM 690 N N . PRO A 1 116 ? 38.963 39.022 -9.241 1.00 63.38 116 PRO A N 1
ATOM 691 C CA . PRO A 1 116 ? 39.787 40.102 -9.786 1.00 66.93 116 PRO A CA 1
ATOM 692 C C . PRO A 1 116 ? 39.254 40.794 -11.043 1.00 69.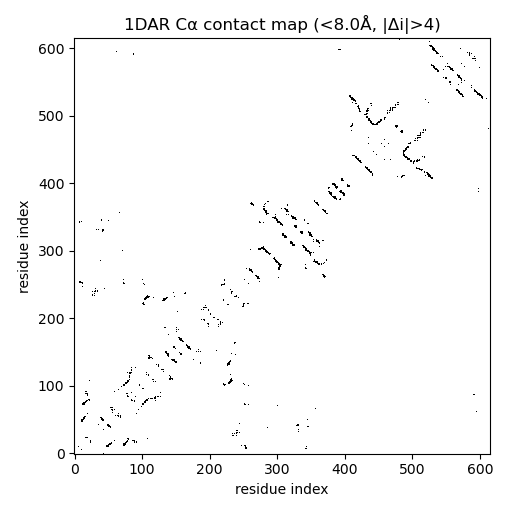15 116 PRO A C 1
ATOM 693 O O . PRO A 1 116 ? 38.807 41.943 -10.981 1.00 69.80 116 PRO A O 1
ATOM 697 N N . GLN A 1 117 ? 39.303 40.107 -12.182 1.00 69.76 117 GLN A N 1
ATOM 698 C CA . GLN A 1 117 ? 38.816 40.711 -13.418 1.00 70.98 117 GLN A CA 1
ATOM 699 C C . GLN A 1 117 ? 37.365 41.154 -13.287 1.00 69.57 117 GLN A C 1
ATOM 700 O O . GLN A 1 117 ? 36.985 42.178 -13.860 1.00 64.39 117 GLN A O 1
ATOM 706 N N . SER A 1 118 ? 36.607 40.436 -12.445 1.00 68.32 118 SER A N 1
ATOM 707 C CA . SER A 1 118 ? 35.188 40.710 -12.193 1.00 60.38 118 SER A CA 1
ATOM 708 C C . SER A 1 118 ? 35.073 42.067 -11.535 1.00 57.15 118 SER A C 1
ATOM 709 O O . SER A 1 118 ? 34.255 42.901 -11.930 1.00 52.42 118 SER A O 1
ATOM 712 N N . GLU A 1 119 ? 35.948 42.310 -10.570 1.00 55.76 119 GLU A N 1
ATOM 713 C CA . GLU A 1 119 ? 35.945 43.589 -9.896 1.00 55.41 119 GLU A CA 1
ATOM 714 C C . GLU A 1 119 ? 36.316 44.641 -10.902 1.00 56.63 119 GLU A C 1
ATOM 715 O O . GLU A 1 119 ? 35.722 45.730 -10.921 1.00 55.47 119 GLU A O 1
ATOM 721 N N . THR A 1 120 ? 37.295 44.324 -11.752 1.00 59.87 120 THR A N 1
ATOM 722 C CA . THR A 1 120 ? 37.727 45.301 -12.746 1.00 62.06 120 THR A CA 1
ATOM 723 C C . THR A 1 120 ? 36.586 45.641 -13.699 1.00 65.34 120 THR A C 1
ATOM 724 O O . THR A 1 120 ? 36.231 46.837 -13.854 1.00 63.89 120 THR A O 1
ATOM 728 N N . VAL A 1 121 ? 35.938 44.594 -14.234 1.00 62.27 121 VAL A N 1
ATOM 729 C CA . VAL A 1 121 ? 34.832 44.794 -15.164 1.00 58.92 121 VAL A CA 1
ATOM 730 C C . VAL A 1 121 ? 33.761 45.585 -14.439 1.00 59.42 121 VAL A C 1
ATOM 731 O O . VAL A 1 121 ? 33.075 46.424 -15.035 1.00 62.65 121 VAL A O 1
ATOM 735 N N . TRP A 1 122 ? 33.648 45.336 -13.141 1.00 52.35 122 TRP A N 1
ATOM 736 C CA . TRP A 1 122 ? 32.661 46.007 -12.345 1.00 49.84 122 TRP A CA 1
ATOM 737 C C . TRP A 1 122 ? 32.902 47.500 -12.317 1.00 51.00 122 TRP A C 1
ATOM 738 O O . TRP A 1 122 ? 32.002 48.305 -12.627 1.00 48.95 122 TRP A O 1
ATOM 749 N N . ARG A 1 123 ? 34.123 47.881 -11.959 1.00 55.30 123 ARG A N 1
ATOM 750 C CA . ARG A 1 123 ? 34.429 49.298 -11.875 1.00 65.27 123 ARG A CA 1
ATOM 751 C C . ARG A 1 123 ? 34.272 49.904 -13.264 1.00 66.57 123 ARG A C 1
ATOM 752 O O . ARG A 1 123 ? 33.748 51.024 -13.408 1.00 64.14 123 ARG A O 1
ATOM 760 N N . GLN A 1 124 ? 34.632 49.106 -14.283 1.00 68.30 124 GLN A N 1
ATOM 761 C CA . GLN A 1 124 ? 34.510 49.502 -15.696 1.00 63.88 124 GLN A CA 1
ATOM 762 C C . GLN 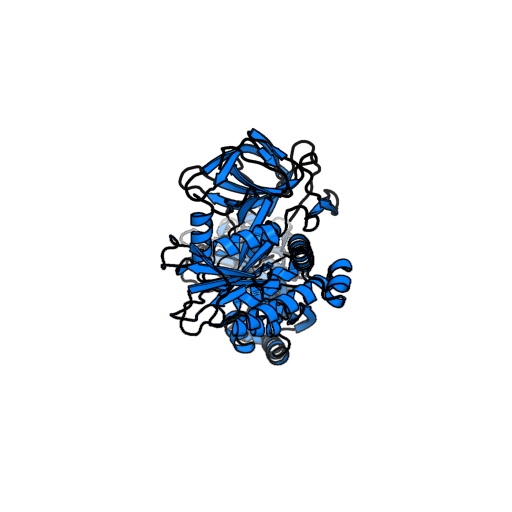A 1 124 ? 33.040 49.797 -15.988 1.00 62.26 124 GLN A C 1
ATOM 763 O O . GLN A 1 124 ? 32.701 50.924 -16.390 1.00 60.04 124 GLN A O 1
ATOM 769 N N . ALA A 1 125 ? 32.173 48.821 -15.678 1.00 58.25 125 ALA A N 1
ATOM 770 C CA . ALA A 1 125 ? 30.732 48.932 -15.891 1.00 59.03 125 ALA A CA 1
ATOM 771 C C . ALA A 1 125 ? 30.154 50.191 -15.216 1.00 62.54 125 ALA A C 1
ATOM 772 O O . ALA A 1 125 ? 29.127 50.730 -15.653 1.00 59.49 125 ALA A O 1
ATOM 774 N N . GLU A 1 126 ? 30.838 50.689 -14.183 1.00 68.60 126 GLU A N 1
ATOM 775 C CA . GLU A 1 126 ? 30.393 51.900 -13.493 1.00 72.79 126 GLU A CA 1
ATOM 776 C C . GLU A 1 126 ? 30.904 53.208 -14.113 1.00 75.77 126 GLU A C 1
ATOM 777 O O . GLU A 1 126 ? 30.114 54.153 -14.305 1.00 77.89 126 GLU A O 1
ATOM 783 N N . LYS A 1 127 ? 32.208 53.267 -14.429 1.00 74.85 127 LYS A N 1
ATOM 784 C CA . LYS A 1 127 ? 32.797 54.464 -15.041 1.00 70.78 127 LYS A CA 1
ATOM 785 C C . LYS A 1 127 ? 32.129 54.764 -16.362 0.00 71.07 127 LYS A C 1
ATOM 786 O O . LYS A 1 127 ? 32.362 55.807 -16.977 0.00 70.27 127 LYS A O 1
ATOM 792 N N . TYR A 1 128 ? 31.315 53.817 -16.808 0.00 71.19 128 TYR A N 1
ATOM 793 C CA . TYR A 1 128 ? 30.568 53.998 -18.023 1.00 70.94 128 TYR A CA 1
ATOM 794 C C . TYR A 1 128 ? 29.065 53.900 -17.774 1.00 72.71 128 TYR A C 1
ATOM 795 O O . TYR A 1 128 ? 28.283 54.138 -18.695 1.00 77.62 128 TYR A O 1
ATOM 804 N N . LYS A 1 129 ? 28.651 53.529 -16.555 1.00 68.76 129 LYS A N 1
ATOM 805 C CA . LYS A 1 129 ? 27.216 53.476 -16.204 1.00 63.11 129 LYS A CA 1
ATOM 806 C C . LYS A 1 129 ? 26.360 52.460 -17.000 1.00 56.94 129 LYS A C 1
ATOM 807 O O . LYS A 1 129 ? 25.261 52.789 -17.459 1.00 55.30 129 LYS A O 1
ATOM 813 N N . VAL A 1 130 ? 26.829 51.224 -17.162 1.00 46.82 130 VAL A N 1
ATOM 814 C CA . VAL A 1 130 ? 26.038 50.264 -17.930 1.00 34.19 130 VAL A CA 1
ATOM 815 C C . VAL A 1 130 ? 25.258 49.320 -17.057 1.00 28.79 130 VAL A C 1
ATOM 816 O O . VAL A 1 130 ? 25.840 48.574 -16.286 1.00 33.43 130 VAL A O 1
ATOM 820 N N . PRO A 1 131 ? 23.929 49.411 -17.084 1.00 21.50 131 PRO A N 1
ATOM 821 C CA . PRO A 1 131 ? 23.122 48.516 -16.271 1.00 21.10 131 PRO A CA 1
ATOM 822 C C . PRO A 1 131 ? 23.625 47.107 -16.424 1.00 26.03 131 PRO A C 1
ATOM 823 O O . PRO A 1 131 ? 24.223 46.777 -17.450 1.00 34.05 131 PRO A O 1
ATOM 827 N N . ARG A 1 132 ? 23.488 46.309 -15.371 1.00 27.10 132 ARG A N 1
ATOM 828 C CA . ARG A 1 132 ? 23.930 44.925 -15.411 1.00 27.53 132 ARG A CA 1
ATOM 829 C C . ARG A 1 132 ? 23.125 44.023 -14.543 1.00 25.81 132 ARG A C 1
ATOM 830 O O . ARG A 1 132 ? 22.267 44.484 -13.797 1.00 26.27 132 ARG A O 1
ATOM 838 N N . ILE A 1 133 ? 23.292 42.735 -14.807 1.00 20.79 133 ILE A N 1
ATOM 839 C CA . ILE A 1 133 ? 22.667 41.689 -14.059 1.00 21.41 133 ILE A CA 1
ATOM 840 C C . ILE A 1 133 ? 23.791 40.699 -13.913 1.00 24.99 133 ILE A C 1
ATOM 841 O O . ILE A 1 133 ? 24.845 40.876 -14.540 1.00 29.92 133 ILE A O 1
ATOM 846 N N . ALA A 1 134 ? 23.653 39.736 -13.005 1.00 24.50 134 ALA A N 1
ATOM 847 C CA . ALA A 1 134 ? 24.731 38.791 -12.812 1.00 19.98 134 ALA A CA 1
ATOM 848 C C . ALA A 1 134 ? 24.240 37.422 -13.006 1.00 19.43 134 ALA A C 1
ATOM 849 O O . ALA A 1 134 ? 23.060 37.136 -12.817 1.00 25.36 134 ALA A O 1
ATOM 851 N N . PHE A 1 135 ? 25.175 36.552 -13.330 1.00 22.43 135 PHE A N 1
ATOM 852 C CA . PHE A 1 135 ? 24.867 35.168 -13.570 1.00 25.48 135 PHE A CA 1
ATOM 853 C C . PHE A 1 135 ? 25.914 34.351 -12.813 1.00 27.86 135 PHE A C 1
ATOM 854 O O . PHE A 1 135 ? 27.125 34.428 -13.101 1.00 25.79 135 PHE A O 1
ATOM 862 N N . ALA A 1 136 ? 25.435 33.639 -11.789 1.00 26.19 136 ALA A N 1
ATOM 863 C CA . ALA A 1 136 ? 26.280 32.797 -10.968 1.00 27.95 136 ALA A CA 1
ATOM 864 C C . ALA A 1 136 ? 26.352 31.463 -11.689 1.00 26.95 136 ALA A C 1
ATOM 865 O O . ALA A 1 136 ? 25.473 30.609 -11.556 1.00 28.73 136 ALA A O 1
ATOM 867 N N . ASN A 1 137 ? 27.342 31.349 -12.559 1.00 30.87 137 ASN A N 1
ATOM 868 C CA . ASN A 1 137 ? 27.524 30.151 -13.372 1.00 35.20 137 ASN A CA 1
ATOM 869 C C . ASN A 1 137 ? 28.220 29.053 -12.575 1.00 37.15 137 ASN A C 1
ATOM 870 O O . ASN A 1 137 ? 28.788 29.315 -11.534 1.00 45.63 137 ASN A O 1
ATOM 875 N N . LYS A 1 138 ? 28.127 27.817 -13.042 1.00 37.67 138 LYS A N 1
ATOM 876 C CA . LYS A 1 138 ? 28.787 26.672 -12.422 1.00 36.77 138 LYS A CA 1
ATOM 877 C C . LYS A 1 138 ? 28.191 26.128 -11.156 1.00 38.67 138 LYS A C 1
ATOM 878 O O . LYS A 1 138 ? 28.886 25.472 -10.391 1.00 42.38 138 LYS A O 1
ATOM 884 N N . MET A 1 139 ? 26.890 26.297 -10.991 1.00 34.80 139 MET A N 1
ATOM 885 C CA . MET A 1 139 ? 26.225 25.817 -9.807 1.00 36.26 139 MET A CA 1
ATOM 886 C C . MET A 1 139 ? 26.284 24.299 -9.648 1.00 41.41 139 MET A C 1
ATOM 887 O O . MET A 1 139 ? 25.877 23.758 -8.619 1.00 44.48 139 MET A O 1
ATOM 892 N N . ASP A 1 140 ? 26.806 23.610 -10.656 1.00 43.62 140 ASP A N 1
ATOM 893 C CA . ASP A 1 140 ? 26.933 22.137 -10.628 1.00 44.77 140 ASP A CA 1
ATOM 894 C C . ASP A 1 140 ? 28.307 21.714 -10.092 1.00 45.26 140 ASP A C 1
ATOM 895 O O . ASP A 1 140 ? 28.535 20.538 -9.781 1.00 45.49 140 ASP A O 1
ATOM 900 N N . LYS A 1 141 ? 29.226 22.680 -10.072 1.00 44.30 141 LYS A N 1
ATOM 901 C CA . LYS A 1 141 ? 30.596 22.480 -9.659 1.00 42.66 141 LYS A CA 1
ATOM 902 C C . LYS A 1 141 ? 30.746 22.235 -8.170 1.00 47.36 141 LYS A C 1
ATOM 903 O O . LYS A 1 141 ? 30.041 22.826 -7.328 1.00 47.07 141 LYS A O 1
ATOM 909 N N . THR A 1 142 ? 31.689 21.357 -7.858 1.00 47.37 142 THR A N 1
ATOM 910 C CA . THR A 1 142 ? 32.000 21.017 -6.493 1.00 47.40 142 THR A CA 1
ATOM 911 C C . THR A 1 142 ? 32.507 22.288 -5.821 1.00 46.22 142 THR A C 1
ATOM 912 O O . THR A 1 142 ? 33.491 22.878 -6.253 1.00 49.62 142 THR A O 1
ATOM 916 N N . GLY A 1 143 ? 31.741 22.785 -4.859 1.00 43.08 143 GLY A N 1
ATOM 917 C CA . GLY A 1 143 ? 32.142 23.976 -4.155 1.00 35.89 143 GLY A CA 1
ATOM 918 C C . GLY A 1 143 ? 31.203 25.100 -4.444 1.00 38.52 143 GLY A C 1
ATOM 919 O O . GLY A 1 143 ? 31.254 26.118 -3.796 1.00 41.08 143 GLY A O 1
ATOM 920 N N . ALA A 1 144 ? 30.328 24.914 -5.414 1.00 40.15 144 ALA A N 1
ATOM 921 C CA . ALA A 1 144 ? 29.383 25.955 -5.794 1.00 41.07 144 ALA A CA 1
ATOM 922 C C . ALA A 1 144 ? 28.461 26.426 -4.657 1.00 41.44 144 ALA A C 1
ATOM 923 O O . ALA A 1 144 ? 27.909 25.605 -3.927 1.00 42.82 144 ALA A O 1
ATOM 925 N N . ASP A 1 145 ? 28.235 27.738 -4.566 1.00 37.80 145 ASP A N 1
ATOM 926 C CA . ASP A 1 145 ? 27.372 28.305 -3.543 1.00 36.65 145 ASP A CA 1
ATOM 927 C C . ASP A 1 145 ? 26.883 29.737 -3.897 1.00 34.20 145 ASP A C 1
ATOM 928 O O . ASP A 1 145 ? 27.639 30.703 -3.878 1.00 33.45 145 ASP A O 1
ATOM 933 N N . LEU A 1 146 ? 25.589 29.877 -4.152 1.00 31.58 146 LEU A N 1
ATOM 934 C CA . LEU A 1 146 ? 25.009 31.178 -4.481 1.00 31.38 146 LEU A CA 1
ATOM 935 C C . LEU A 1 146 ? 25.369 32.264 -3.458 1.00 33.25 146 LEU A C 1
ATOM 936 O O . LEU A 1 146 ? 25.668 33.399 -3.810 1.00 41.02 146 LEU A O 1
ATOM 941 N N . TRP A 1 147 ? 25.337 31.922 -2.176 1.00 39.54 147 TRP A N 1
ATOM 942 C CA . TRP A 1 147 ? 25.584 32.904 -1.108 1.00 30.33 147 TRP A CA 1
ATOM 943 C C . TRP A 1 147 ? 26.988 33.464 -1.044 1.00 30.88 147 TRP A C 1
ATOM 944 O O . TRP A 1 147 ? 27.188 34.626 -0.681 1.00 26.99 147 TRP A O 1
ATOM 955 N N . LEU A 1 148 ? 27.949 32.647 -1.461 1.00 34.27 148 LEU A N 1
ATOM 956 C CA . LEU A 1 148 ? 29.340 33.067 -1.529 1.00 36.82 148 LEU A CA 1
ATOM 957 C C . LEU A 1 148 ? 29.381 34.216 -2.552 1.00 36.29 148 LEU A C 1
ATOM 958 O O . LEU A 1 148 ? 29.971 35.271 -2.306 1.00 39.53 148 LEU A O 1
ATOM 963 N N . VAL A 1 149 ? 28.668 34.037 -3.661 1.00 35.88 149 VAL A N 1
ATOM 964 C CA . VAL A 1 149 ? 28.610 35.052 -4.705 1.00 30.57 149 VAL A CA 1
ATOM 965 C C . VAL A 1 149 ? 27.943 36.307 -4.153 1.00 29.54 149 VAL A C 1
ATOM 966 O O . VAL A 1 149 ? 28.519 37.395 -4.203 1.00 33.98 149 VAL A O 1
ATOM 970 N N . ILE A 1 150 ? 26.743 36.171 -3.598 1.00 29.25 150 ILE A N 1
ATOM 971 C CA . ILE A 1 150 ? 26.019 37.333 -3.055 1.00 26.93 150 ILE A CA 1
ATOM 972 C C . ILE A 1 150 ? 26.820 38.121 -2.022 1.00 30.79 150 ILE A C 1
ATOM 973 O O . ILE A 1 150 ? 26.836 39.364 -2.012 1.00 28.37 150 ILE A O 1
ATOM 978 N N . ARG A 1 151 ? 27.466 37.396 -1.117 1.00 33.13 151 ARG A N 1
ATOM 979 C CA . ARG A 1 151 ? 28.234 38.072 -0.102 1.00 34.39 151 ARG A CA 1
ATOM 980 C C . ARG A 1 151 ? 29.399 38.838 -0.704 1.00 36.85 151 ARG A C 1
ATOM 981 O O . ARG A 1 151 ? 29.418 40.076 -0.603 1.00 36.86 151 ARG A O 1
ATOM 989 N N . THR A 1 152 ? 30.307 38.149 -1.414 1.00 38.68 152 THR A N 1
ATOM 990 C CA . THR A 1 152 ? 31.474 38.821 -2.039 1.00 36.73 152 THR A CA 1
ATOM 991 C C . THR A 1 152 ? 31.079 40.022 -2.909 1.00 33.24 152 THR A C 1
ATOM 992 O O . THR A 1 152 ? 31.763 41.035 -2.936 1.00 34.67 152 THR A O 1
ATOM 996 N N . MET A 1 153 ? 29.939 39.924 -3.575 1.00 33.44 153 MET A N 1
ATOM 997 C CA . MET A 1 153 ? 29.450 41.015 -4.398 1.00 35.17 153 MET A CA 1
ATOM 998 C C . MET A 1 153 ? 29.197 42.179 -3.493 1.00 36.76 153 MET A C 1
ATOM 999 O O . MET A 1 153 ? 29.562 43.325 -3.772 1.00 38.67 153 MET A O 1
ATOM 1004 N N . GLN A 1 154 ? 28.551 41.873 -2.385 1.00 44.16 154 GLN A N 1
ATOM 1005 C CA . GLN A 1 154 ? 28.197 42.889 -1.411 1.00 41.78 154 GLN A CA 1
ATOM 1006 C C . GLN A 1 154 ? 29.415 43.530 -0.773 1.00 37.45 154 GLN A C 1
ATOM 1007 O O . GLN A 1 154 ? 29.452 44.743 -0.570 1.00 37.47 154 GLN A O 1
ATOM 1013 N N . GLU A 1 155 ? 30.447 42.743 -0.537 1.00 33.42 155 GLU A N 1
ATOM 1014 C CA . GLU A 1 155 ? 31.596 43.324 0.099 1.00 42.76 155 GLU A CA 1
ATOM 1015 C C . GLU A 1 155 ? 32.634 44.007 -0.758 1.00 47.78 155 GLU A C 1
ATOM 1016 O O . GLU A 1 155 ? 32.953 45.174 -0.504 1.00 52.74 155 GLU A O 1
ATOM 1022 N N . ARG A 1 156 ? 33.138 43.314 -1.782 1.00 49.47 156 ARG A N 1
ATOM 1023 C CA . ARG A 1 156 ? 34.139 43.899 -2.681 1.00 43.45 156 ARG A CA 1
ATOM 1024 C C . ARG A 1 156 ? 33.512 44.909 -3.617 1.00 40.75 156 ARG A C 1
ATOM 1025 O O . ARG A 1 156 ? 33.853 46.075 -3.608 1.00 47.04 156 ARG A O 1
ATOM 1033 N N . LEU A 1 157 ? 32.543 44.472 -4.392 1.00 36.82 157 LEU A N 1
ATOM 1034 C CA . LEU A 1 157 ? 31.920 45.375 -5.335 1.00 37.08 157 LEU A CA 1
ATOM 1035 C C . LEU A 1 157 ? 31.136 46.460 -4.635 1.00 34.66 157 LEU A C 1
ATOM 1036 O O . LEU A 1 157 ? 31.053 47.597 -5.090 1.00 37.58 157 LEU A O 1
ATOM 1041 N N . GLY A 1 158 ? 30.587 46.120 -3.489 1.00 38.05 158 GLY A N 1
ATOM 1042 C CA . GLY A 1 158 ? 29.789 47.098 -2.790 1.00 38.54 158 GLY A CA 1
ATOM 1043 C C . GLY A 1 158 ? 28.533 47.244 -3.612 1.00 37.47 158 GLY A C 1
ATOM 1044 O O . GLY A 1 158 ? 28.010 48.343 -3.774 1.00 43.12 158 GLY A O 1
ATOM 1045 N N . ALA A 1 159 ? 28.041 46.108 -4.100 1.00 37.33 159 ALA A N 1
ATOM 1046 C CA . ALA A 1 159 ? 26.851 46.048 -4.940 1.00 37.03 159 ALA A CA 1
ATOM 1047 C C . ALA A 1 159 ? 25.640 45.576 -4.138 1.00 39.32 159 ALA A C 1
ATOM 1048 O O . ALA A 1 159 ? 25.782 44.768 -3.229 1.00 47.87 159 ALA A O 1
ATOM 1050 N N . ARG A 1 160 ? 24.458 46.089 -4.441 1.00 35.38 160 ARG A N 1
ATOM 1051 C CA . ARG A 1 160 ? 23.272 45.644 -3.746 1.00 28.57 160 ARG A CA 1
ATOM 1052 C C . ARG A 1 160 ? 22.624 44.512 -4.553 1.00 27.36 160 ARG A C 1
ATOM 1053 O O . ARG A 1 160 ? 21.881 44.792 -5.488 1.00 33.82 160 ARG A O 1
ATOM 1061 N N . PRO A 1 161 ? 22.997 43.234 -4.308 1.00 25.53 161 PRO A N 1
ATOM 1062 C CA . PRO A 1 161 ? 22.380 42.128 -5.067 1.00 24.69 161 PRO A CA 1
ATOM 1063 C C . PRO A 1 161 ? 20.885 41.929 -4.776 1.00 31.10 161 PRO A C 1
ATOM 1064 O O . PRO A 1 161 ? 20.351 42.463 -3.798 1.00 41.39 161 PRO A O 1
ATOM 1068 N N . VAL A 1 162 ? 20.177 41.223 -5.648 1.00 28.24 162 VAL A N 1
ATOM 1069 C CA . VAL A 1 162 ? 18.788 40.924 -5.375 1.00 21.07 162 VAL A CA 1
ATOM 1070 C C . VAL A 1 162 ? 18.690 39.505 -5.819 1.00 23.50 162 VAL A C 1
ATOM 1071 O O . VAL A 1 162 ? 19.048 39.190 -6.922 1.00 26.73 162 VAL A O 1
ATOM 1075 N N . VAL A 1 163 ? 18.422 38.622 -4.880 1.00 27.91 163 VAL A N 1
ATOM 1076 C CA . VAL A 1 163 ? 18.331 37.199 -5.151 1.00 27.45 163 VAL A CA 1
ATOM 1077 C C . VAL A 1 163 ? 17.032 36.986 -5.902 1.00 32.31 163 VAL A C 1
ATOM 1078 O O . VAL A 1 163 ? 15.958 37.241 -5.354 1.00 32.21 163 VAL A O 1
ATOM 1082 N N . MET A 1 164 ? 17.126 36.545 -7.170 1.00 34.49 164 MET A N 1
ATOM 1083 C CA . MET A 1 164 ? 15.927 36.355 -8.011 1.00 25.77 164 MET A CA 1
ATOM 1084 C C . MET A 1 164 ? 15.593 34.889 -8.253 1.00 23.09 164 MET A C 1
ATOM 1085 O O . MET A 1 164 ? 14.499 34.538 -8.698 1.00 25.15 164 MET A O 1
ATOM 1090 N N . GLN A 1 165 ? 16.483 34.016 -7.835 1.00 25.49 165 GLN A N 1
ATOM 1091 C CA . GLN A 1 165 ? 16.250 32.601 -8.028 1.00 24.77 165 GLN A CA 1
ATOM 1092 C C . GLN A 1 165 ? 16.950 31.876 -6.900 1.00 25.06 165 GLN A C 1
ATOM 1093 O O . GLN A 1 165 ? 17.950 32.363 -6.370 1.00 24.79 165 GLN A O 1
ATOM 1099 N N . LEU A 1 166 ? 16.486 30.670 -6.620 1.00 24.27 166 LEU A N 1
ATOM 1100 C CA . LEU A 1 166 ? 17.068 29.822 -5.590 1.00 26.74 166 LEU A CA 1
ATOM 1101 C C . LEU A 1 166 ? 17.288 28.472 -6.245 1.00 28.28 166 LEU A C 1
ATOM 1102 O O . LEU A 1 166 ? 16.436 28.011 -7.012 1.00 34.71 166 LEU A O 1
ATOM 1107 N N . PRO A 1 167 ? 18.435 27.832 -5.984 1.00 26.09 167 PRO A N 1
ATOM 1108 C CA . PRO A 1 167 ? 18.781 26.521 -6.544 1.00 24.53 167 PRO A CA 1
ATOM 1109 C C . PRO A 1 167 ? 18.048 25.402 -5.861 1.00 30.56 167 PRO A C 1
ATOM 1110 O O . PRO A 1 167 ? 17.555 25.566 -4.743 1.00 39.99 167 PRO A O 1
ATOM 1114 N N . ILE A 1 168 ? 17.986 24.259 -6.521 1.00 27.21 168 ILE A N 1
ATOM 1115 C CA . ILE A 1 168 ? 17.300 23.098 -5.992 1.00 27.81 168 ILE A CA 1
ATOM 1116 C C . ILE A 1 168 ? 18.332 22.024 -6.119 1.00 31.67 168 ILE A C 1
ATOM 1117 O O . ILE A 1 168 ? 18.650 21.604 -7.229 1.00 37.61 168 ILE A O 1
ATOM 1122 N N . GLY A 1 169 ? 18.823 21.526 -5.003 1.00 31.11 169 GLY A N 1
ATOM 1123 C CA . GLY A 1 169 ? 19.864 20.527 -5.099 1.00 33.27 169 GLY A CA 1
ATOM 1124 C C . GLY A 1 169 ? 21.114 21.371 -5.132 1.00 36.91 169 GLY A C 1
ATOM 1125 O O . GLY A 1 169 ? 21.004 22.614 -5.175 1.00 37.06 169 GLY A O 1
ATOM 1126 N N . ARG A 1 170 ? 22.290 20.752 -5.033 1.00 40.58 170 ARG A N 1
ATOM 1127 C CA . ARG A 1 170 ? 23.522 21.529 -5.060 1.00 45.24 170 ARG A CA 1
ATOM 1128 C C . ARG A 1 170 ? 24.669 20.702 -5.554 1.00 44.17 170 ARG A C 1
ATOM 1129 O O . ARG A 1 170 ? 24.669 19.491 -5.407 1.00 41.80 170 ARG A O 1
ATOM 1137 N N . GLU A 1 171 ? 25.655 21.378 -6.126 1.00 46.54 171 GLU A N 1
ATOM 1138 C CA . GLU A 1 171 ? 26.830 20.719 -6.649 1.00 48.38 171 GLU A CA 1
ATOM 1139 C C . GLU A 1 171 ? 26.337 19.592 -7.528 1.00 47.38 171 GLU A C 1
ATOM 1140 O O . GLU A 1 171 ? 25.418 19.786 -8.319 1.00 49.26 171 GLU A O 1
ATOM 1146 N N . ASP A 1 172 ? 26.870 18.401 -7.331 1.00 50.13 172 ASP A N 1
ATOM 1147 C CA . ASP A 1 172 ? 26.460 17.253 -8.123 1.00 54.97 172 ASP A CA 1
ATOM 1148 C C . ASP A 1 172 ? 24.954 16.977 -8.140 1.00 52.14 172 ASP A C 1
ATOM 1149 O O . ASP A 1 172 ? 24.512 16.084 -8.842 1.00 55.23 172 ASP A O 1
ATOM 1154 N N . THR A 1 173 ? 24.170 17.728 -7.374 1.00 47.65 173 THR A N 1
ATOM 1155 C CA . THR A 1 173 ? 22.727 17.512 -7.343 1.00 47.77 173 THR A CA 1
ATOM 1156 C C . THR A 1 173 ? 21.898 18.717 -7.774 1.00 47.86 173 THR A C 1
ATOM 1157 O O . THR A 1 173 ? 20.657 18.695 -7.648 1.00 45.47 173 THR A O 1
ATOM 1161 N N . PHE A 1 174 ? 22.566 19.794 -8.202 1.00 43.21 174 PHE A N 1
ATOM 1162 C CA . PHE A 1 174 ? 21.834 20.965 -8.665 1.00 38.39 174 PHE A CA 1
ATOM 1163 C C . PHE A 1 174 ? 20.975 20.426 -9.816 1.00 38.16 174 PHE A C 1
ATOM 1164 O O . PHE A 1 174 ? 21.430 19.571 -10.580 1.00 38.65 174 PHE A O 1
ATOM 1172 N N . SER A 1 175 ? 19.726 20.860 -9.923 1.00 37.84 175 SER A N 1
ATOM 1173 C CA . SER A 1 175 ? 18.883 20.316 -10.972 1.00 31.34 175 SER A CA 1
ATOM 1174 C C . SER A 1 175 ? 17.574 21.047 -11.209 1.00 31.64 175 SER A C 1
ATOM 1175 O O . SER A 1 175 ? 16.703 20.570 -11.937 1.00 38.52 175 SER A O 1
ATOM 1178 N N . GLY A 1 176 ? 17.427 22.225 -10.653 1.00 24.55 176 GLY A N 1
ATOM 1179 C CA . GLY A 1 176 ? 16.179 22.913 -10.842 1.00 20.60 176 GLY A CA 1
ATOM 1180 C C . GLY A 1 176 ? 16.458 24.309 -10.416 1.00 25.22 176 GLY A C 1
ATOM 1181 O O . GLY A 1 176 ? 17.567 24.578 -9.909 1.00 26.99 176 GLY A O 1
ATOM 1182 N N . ILE A 1 177 ? 15.482 25.193 -10.605 1.00 23.06 177 ILE A N 1
ATOM 1183 C CA . ILE A 1 177 ? 15.655 26.590 -10.258 1.00 25.75 177 ILE A CA 1
ATOM 1184 C C . ILE A 1 177 ? 14.316 27.116 -9.866 1.00 26.74 177 ILE A C 1
ATOM 1185 O O . ILE A 1 177 ? 13.301 26.668 -10.403 1.00 26.89 177 ILE A O 1
ATOM 1190 N N . ILE A 1 178 ? 14.330 28.056 -8.919 1.00 27.01 178 ILE A N 1
ATOM 1191 C CA . ILE A 1 178 ? 13.126 28.661 -8.387 1.00 24.87 178 ILE A CA 1
ATOM 1192 C C . ILE A 1 178 ? 13.105 30.141 -8.705 1.00 24.93 178 ILE A C 1
ATOM 1193 O O . ILE A 1 178 ? 14.030 30.887 -8.376 1.00 30.07 178 ILE A O 1
ATOM 1198 N N . ASP A 1 179 ? 12.042 30.561 -9.362 1.00 22.23 179 ASP A N 1
ATOM 1199 C CA . ASP A 1 179 ? 11.866 31.947 -9.731 1.00 26.67 179 ASP A CA 1
ATOM 1200 C C . ASP A 1 179 ? 11.181 32.575 -8.504 1.00 31.92 179 ASP A C 1
ATOM 1201 O O . ASP A 1 179 ? 9.960 32.384 -8.314 1.00 30.72 179 ASP A O 1
ATOM 1206 N N . VAL A 1 180 ? 11.930 33.305 -7.670 1.00 26.52 180 VAL A N 1
ATOM 1207 C CA . VAL A 1 180 ? 11.302 33.876 -6.483 1.00 27.20 180 VAL A CA 1
ATOM 1208 C C . VAL A 1 180 ? 10.438 35.074 -6.737 1.00 28.42 180 VAL A C 1
ATOM 1209 O O . VAL A 1 180 ? 9.677 35.477 -5.865 1.00 35.54 180 VAL A O 1
ATOM 1213 N N . LEU A 1 181 ? 10.550 35.672 -7.912 1.00 30.73 181 LEU A N 1
ATOM 1214 C CA . LEU A 1 181 ? 9.713 36.835 -8.223 1.00 29.60 181 LEU A CA 1
ATOM 1215 C C . LEU A 1 181 ? 8.358 36.306 -8.600 1.00 31.82 181 LEU A C 1
ATOM 1216 O O . LEU A 1 181 ? 7.349 36.873 -8.183 1.00 34.67 181 LEU A O 1
ATOM 1221 N N . ARG A 1 182 ? 8.339 35.196 -9.346 1.00 33.59 182 ARG A N 1
ATOM 1222 C CA . ARG A 1 182 ? 7.079 34.594 -9.811 1.00 31.73 182 ARG A CA 1
ATOM 1223 C C . ARG A 1 182 ? 6.643 33.380 -9.001 1.00 33.22 182 ARG A C 1
ATOM 1224 O O . ARG A 1 182 ? 5.510 32.932 -9.122 1.00 35.72 182 ARG A O 1
ATOM 1232 N N . MET A 1 183 ? 7.549 32.842 -8.190 1.00 30.46 183 MET A N 1
ATOM 1233 C CA . MET A 1 183 ? 7.248 31.697 -7.361 1.00 26.18 183 MET A CA 1
ATOM 1234 C C . MET A 1 183 ? 6.892 30.521 -8.212 1.00 27.96 183 MET A C 1
ATOM 1235 O O . MET A 1 183 ? 5.822 29.950 -8.066 1.00 30.88 183 MET A O 1
ATOM 1240 N N . LYS A 1 184 ? 7.799 30.144 -9.099 1.00 29.96 184 LYS A N 1
ATOM 1241 C CA . LYS A 1 184 ? 7.596 28.997 -9.995 1.00 26.63 184 LYS A CA 1
ATOM 1242 C C . LYS A 1 184 ? 8.905 28.263 -9.922 1.00 23.73 184 LYS A C 1
ATOM 1243 O O . LYS A 1 184 ? 9.927 28.880 -9.661 1.00 30.29 184 LYS A O 1
ATOM 1249 N N . ALA A 1 185 ? 8.907 26.966 -10.152 1.00 22.35 185 ALA A N 1
ATOM 1250 C CA . ALA A 1 185 ? 10.165 26.231 -10.138 1.00 25.29 185 ALA A CA 1
ATOM 1251 C C . ALA A 1 185 ? 10.310 25.510 -11.481 1.00 27.35 185 ALA A C 1
ATOM 1252 O O . ALA A 1 185 ? 9.319 25.259 -12.178 1.00 28.72 185 ALA A O 1
ATOM 1254 N N . TYR A 1 186 ? 11.533 25.124 -11.803 1.00 28.14 186 TYR A N 1
ATOM 1255 C CA . TYR A 1 186 ? 11.836 24.453 -13.062 1.00 27.05 186 TYR A CA 1
ATOM 1256 C C . TYR A 1 186 ? 12.853 23.366 -12.777 1.00 29.75 186 TYR A C 1
ATOM 1257 O O . TYR A 1 186 ? 13.840 23.606 -12.076 1.00 31.34 186 TYR A O 1
ATOM 1266 N N . THR A 1 187 ? 12.608 22.165 -13.284 1.00 31.34 187 THR A N 1
ATOM 1267 C CA . THR A 1 187 ? 13.545 21.077 -13.070 1.00 35.26 187 THR A CA 1
ATOM 1268 C C . THR A 1 187 ? 14.060 20.684 -14.430 1.00 34.59 187 THR A C 1
ATOM 1269 O O . THR A 1 187 ? 13.353 20.832 -15.423 1.00 37.70 187 THR A O 1
ATOM 1273 N N . TYR A 1 188 ? 15.298 20.226 -14.470 1.00 33.64 188 TYR A N 1
ATOM 1274 C CA . TYR A 1 188 ? 15.950 19.839 -15.701 1.00 32.81 188 TYR A CA 1
ATOM 1275 C C . TYR A 1 188 ? 16.252 18.360 -15.626 1.00 37.51 188 TYR A C 1
ATOM 1276 O O . TYR A 1 188 ? 16.973 17.910 -14.733 1.00 41.42 188 TYR A O 1
ATOM 1285 N N . GLY A 1 189 ? 15.746 17.618 -16.605 1.00 40.09 189 GLY A N 1
ATOM 1286 C CA . GLY A 1 189 ? 15.925 16.176 -16.643 1.00 40.77 189 GLY A CA 1
ATOM 1287 C C . GLY A 1 189 ? 17.204 15.540 -17.168 1.00 43.36 189 GLY A C 1
ATOM 1288 O O . GLY A 1 189 ? 17.327 14.315 -17.083 1.00 49.47 189 GLY A O 1
ATOM 1289 N N . ASN A 1 190 ? 18.139 16.318 -17.718 1.00 43.99 190 ASN A N 1
ATOM 1290 C CA . ASN A 1 190 ? 19.413 15.782 -18.248 1.00 44.16 190 ASN A CA 1
ATOM 1291 C C . ASN A 1 190 ? 20.408 16.911 -18.380 1.00 46.39 190 ASN A C 1
ATOM 1292 O O . ASN A 1 190 ? 20.060 18.075 -18.168 1.00 49.65 190 ASN A O 1
ATOM 1297 N N . ASP A 1 191 ? 21.629 16.596 -18.775 1.00 45.59 191 ASP A N 1
ATOM 1298 C CA . ASP A 1 191 ? 22.621 17.651 -18.903 1.00 47.14 191 ASP A CA 1
ATOM 1299 C C . ASP A 1 191 ? 22.671 18.164 -20.309 1.00 44.37 191 ASP A C 1
ATOM 1300 O O . ASP A 1 191 ? 23.562 18.924 -20.667 1.00 43.63 191 ASP A O 1
ATOM 1305 N N . LEU A 1 192 ? 21.661 17.787 -21.084 1.00 41.82 192 LEU A N 1
ATOM 1306 C CA . LEU A 1 192 ? 21.611 18.144 -22.480 1.00 41.74 192 LEU A CA 1
ATOM 1307 C C . LEU A 1 192 ? 20.662 19.258 -22.828 1.00 44.55 192 LEU A C 1
ATOM 1308 O O . LEU A 1 192 ? 20.726 19.797 -23.921 1.00 48.32 192 LEU A O 1
ATOM 1313 N N . GLY A 1 193 ? 19.786 19.620 -21.903 1.00 47.51 193 GLY A N 1
ATOM 1314 C CA . GLY A 1 193 ? 18.864 20.712 -22.183 1.00 49.00 193 GLY A CA 1
ATOM 1315 C C . GLY A 1 193 ? 17.660 20.374 -23.034 1.00 46.95 193 GLY A C 1
ATOM 1316 O O . GLY A 1 193 ? 17.011 21.269 -23.576 1.00 47.23 193 GLY A O 1
ATOM 1317 N N . THR A 1 194 ? 17.332 19.090 -23.104 1.00 46.49 194 THR A N 1
ATOM 1318 C CA . THR A 1 194 ? 16.204 18.634 -23.884 1.00 44.94 194 THR A CA 1
ATOM 1319 C C . THR A 1 194 ? 15.050 18.213 -22.983 1.00 47.57 194 THR A C 1
ATOM 1320 O O . THR A 1 194 ? 14.095 17.600 -23.435 1.00 51.55 194 THR A O 1
ATOM 1324 N N . ASP A 1 195 ? 15.127 18.527 -21.700 1.00 44.54 195 ASP A N 1
ATOM 1325 C CA . ASP A 1 195 ? 14.035 18.159 -20.822 1.00 42.72 195 ASP A CA 1
ATOM 1326 C C . ASP A 1 195 ? 13.843 19.200 -19.737 1.00 41.73 195 ASP A C 1
ATOM 1327 O O . ASP A 1 195 ? 14.590 19.240 -18.771 1.00 42.63 195 ASP A O 1
ATOM 1332 N N . ILE A 1 196 ? 12.864 20.064 -19.916 1.00 37.73 196 ILE A N 1
ATOM 1333 C CA . ILE A 1 196 ? 12.595 21.066 -18.923 1.00 41.39 196 ILE A CA 1
ATOM 1334 C C . ILE A 1 196 ? 11.105 21.119 -18.590 1.00 43.26 196 ILE A C 1
ATOM 1335 O O . ILE A 1 196 ? 10.243 21.113 -19.484 1.00 42.65 196 ILE A O 1
ATOM 1340 N N . ARG A 1 197 ? 10.796 21.148 -17.295 1.00 42.59 197 ARG A N 1
ATOM 1341 C CA . ARG A 1 197 ? 9.402 21.211 -16.878 1.00 39.45 197 ARG A CA 1
ATOM 1342 C C . ARG A 1 197 ? 9.163 22.055 -15.682 1.00 36.84 197 ARG A C 1
ATOM 1343 O O . ARG A 1 197 ? 9.964 22.078 -14.757 1.00 41.94 197 ARG A O 1
ATOM 1351 N N . GLU A 1 198 ? 8.117 22.849 -15.779 1.00 36.76 198 GLU A N 1
ATOM 1352 C CA . GLU A 1 198 ? 7.705 23.680 -14.685 1.00 44.00 198 GLU A CA 1
ATOM 1353 C C . GLU A 1 198 ? 7.170 22.723 -13.646 1.00 45.05 198 GLU A C 1
ATOM 1354 O O . GLU A 1 198 ? 6.481 21.751 -13.971 1.00 46.06 198 GLU A O 1
ATOM 1360 N N . ILE A 1 199 ? 7.450 23.010 -12.392 1.00 46.45 199 ILE A N 1
ATOM 1361 C CA . ILE A 1 199 ? 6.930 22.179 -11.331 1.00 45.73 199 ILE A CA 1
ATOM 1362 C C . ILE A 1 199 ? 6.594 23.082 -10.158 1.00 49.57 199 ILE A C 1
ATOM 1363 O O . ILE A 1 199 ? 6.839 24.308 -10.196 1.00 49.24 199 ILE A O 1
ATOM 1368 N N . PRO A 1 200 ? 5.862 22.532 -9.177 1.00 53.39 200 PRO A N 1
ATOM 1369 C CA . PRO A 1 200 ? 5.495 23.307 -7.991 1.00 51.05 200 PRO A CA 1
ATOM 1370 C C . PRO A 1 200 ? 6.755 23.430 -7.108 1.00 49.47 200 PRO A C 1
ATOM 1371 O O . PRO A 1 200 ? 7.608 22.512 -7.094 1.00 48.39 200 PRO A O 1
ATOM 1375 N N . ILE A 1 201 ? 6.922 24.568 -6.431 1.00 45.13 201 ILE A N 1
ATOM 1376 C CA . ILE A 1 201 ? 8.102 24.713 -5.589 1.00 43.04 201 ILE A CA 1
ATOM 1377 C C . ILE A 1 201 ? 8.087 23.554 -4.594 1.00 45.49 201 ILE A C 1
ATOM 1378 O O . ILE A 1 201 ? 7.070 23.291 -3.953 1.00 47.22 201 ILE A O 1
ATOM 1383 N N . PRO A 1 202 ? 9.165 22.769 -4.552 1.00 45.34 202 PRO A N 1
ATOM 1384 C CA . PRO A 1 202 ? 9.266 21.634 -3.634 1.00 46.76 202 PRO A CA 1
ATOM 1385 C C . PRO A 1 202 ? 9.038 22.098 -2.188 1.00 49.96 202 PRO A C 1
ATOM 1386 O O . PRO A 1 202 ? 9.534 23.164 -1.788 1.00 51.98 202 PRO A O 1
ATOM 1390 N N . GLU A 1 203 ? 8.325 21.287 -1.401 1.00 51.61 203 GLU A N 1
ATOM 1391 C CA . GLU A 1 203 ? 8.010 21.619 -0.003 1.00 48.89 203 GLU A CA 1
ATOM 1392 C C . GLU A 1 203 ? 9.228 21.986 0.810 1.00 43.82 203 GLU A C 1
ATOM 1393 O O . GLU A 1 203 ? 9.213 22.947 1.572 1.00 41.16 203 GLU A O 1
ATOM 1399 N N . GLU A 1 204 ? 10.328 21.313 0.533 1.00 40.67 204 GLU A N 1
ATOM 1400 C CA . GLU A 1 204 ? 11.548 21.601 1.249 1.00 42.16 204 GLU A CA 1
ATOM 1401 C C . GLU A 1 204 ? 12.173 22.937 0.884 1.00 42.80 204 GLU A C 1
ATOM 1402 O O . GLU A 1 204 ? 13.265 23.250 1.362 1.00 49.54 204 GLU A O 1
ATOM 1408 N N . TYR A 1 205 ? 11.500 23.735 0.058 1.00 40.42 205 TYR A N 1
ATOM 1409 C CA . TYR A 1 205 ? 12.059 25.020 -0.354 1.00 36.10 205 TYR A CA 1
ATOM 1410 C C . TYR A 1 205 ? 11.068 26.151 -0.243 1.00 38.48 205 TYR A C 1
ATOM 1411 O O . TYR A 1 205 ? 11.442 27.327 -0.342 1.00 44.25 205 TYR A O 1
ATOM 1420 N N . LEU A 1 206 ? 9.807 25.810 -0.017 1.00 38.93 206 LEU A N 1
ATOM 1421 C CA . LEU A 1 206 ? 8.738 26.798 0.078 1.00 37.99 206 LEU A CA 1
ATOM 1422 C C . LEU A 1 206 ? 8.941 27.958 1.022 1.00 38.74 206 LEU A C 1
ATOM 1423 O O . LEU A 1 206 ? 8.398 29.040 0.813 1.00 38.77 206 LEU A O 1
ATOM 1428 N N . ASP A 1 207 ? 9.726 27.761 2.069 1.00 45.23 207 ASP A N 1
ATOM 1429 C CA . ASP A 1 207 ? 9.898 28.846 3.027 1.00 48.98 207 ASP A CA 1
ATOM 1430 C C . ASP A 1 207 ? 11.081 29.732 2.744 1.00 45.69 207 ASP A C 1
ATOM 1431 O O . ASP A 1 207 ? 10.994 30.949 2.902 1.00 44.05 207 ASP A O 1
ATOM 1436 N N . GLN A 1 208 ? 12.167 29.135 2.263 1.00 42.15 208 GLN A N 1
ATOM 1437 C CA . GLN A 1 208 ? 13.343 29.910 1.899 1.00 38.91 208 GLN A CA 1
ATOM 1438 C C . GLN A 1 208 ? 12.854 30.798 0.767 1.00 39.81 208 GLN A C 1
ATOM 1439 O O . GLN A 1 208 ? 13.141 32.001 0.704 1.00 42.01 208 GLN A O 1
ATOM 1445 N N . ALA A 1 209 ? 12.031 30.182 -0.076 1.00 38.45 209 ALA A N 1
ATOM 1446 C CA . ALA A 1 209 ? 11.431 30.824 -1.221 1.00 37.38 209 ALA A CA 1
ATOM 1447 C C . ALA A 1 209 ? 10.505 31.941 -0.799 1.00 37.68 209 ALA A C 1
ATOM 1448 O O . ALA A 1 209 ? 10.601 33.068 -1.308 1.00 40.59 209 ALA A O 1
ATOM 1450 N N . ARG A 1 210 ? 9.595 31.648 0.124 1.00 40.47 210 ARG A N 1
ATOM 1451 C CA . ARG A 1 210 ? 8.655 32.677 0.590 1.00 37.64 210 ARG A CA 1
ATOM 1452 C C . ARG A 1 210 ? 9.440 33.829 1.198 1.00 35.22 210 ARG A C 1
ATOM 1453 O O . ARG A 1 210 ? 9.099 35.011 1.021 1.00 33.91 210 ARG A O 1
ATOM 1461 N N . GLU A 1 211 ? 10.584 33.479 1.775 1.00 31.98 211 GLU A N 1
ATOM 1462 C CA . GLU A 1 211 ? 11.411 34.462 2.409 1.00 34.35 211 GLU A CA 1
ATOM 1463 C C . GLU A 1 211 ? 11.990 35.401 1.403 1.00 32.33 211 GLU A C 1
ATOM 1464 O O . GLU A 1 211 ? 11.874 36.629 1.539 1.00 32.08 211 GLU A O 1
ATOM 1470 N N . TYR A 1 212 ? 12.600 34.843 0.367 1.00 31.36 212 TYR A N 1
ATOM 1471 C CA . TYR A 1 212 ? 13.165 35.711 -0.644 1.00 30.31 212 TYR A CA 1
ATOM 1472 C C . TYR A 1 212 ? 12.178 36.504 -1.517 1.00 30.83 212 TYR A C 1
ATOM 1473 O O . TYR A 1 212 ? 12.460 37.645 -1.943 1.00 29.28 212 TYR A O 1
ATOM 1482 N N . HIS A 1 213 ? 10.953 35.997 -1.635 1.00 29.51 213 HIS A N 1
ATOM 1483 C CA . HIS A 1 213 ? 9.948 36.699 -2.412 1.00 23.90 213 HIS A CA 1
ATOM 1484 C C . HIS A 1 213 ? 9.687 38.024 -1.751 1.00 26.01 213 HIS A C 1
ATOM 1485 O O . HIS A 1 213 ? 9.649 39.073 -2.400 1.00 30.98 213 HIS A O 1
ATOM 1492 N N . GLU A 1 214 ? 9.586 37.977 -0.427 1.00 34.14 214 GLU A N 1
ATOM 1493 C CA . GLU A 1 214 ? 9.311 39.154 0.382 1.00 28.43 214 GLU A CA 1
ATOM 1494 C C . GLU A 1 214 ? 10.463 40.101 0.394 1.00 22.59 214 GLU A C 1
ATOM 1495 O O . GLU A 1 214 ? 10.282 41.312 0.352 1.00 20.62 214 GLU A O 1
ATOM 1501 N N . LYS A 1 215 ? 11.668 39.566 0.482 1.00 21.02 215 LYS A N 1
ATOM 1502 C CA . LYS A 1 215 ? 12.816 40.448 0.445 1.00 26.42 215 LYS A CA 1
ATOM 1503 C C . LYS A 1 215 ? 12.780 41.260 -0.852 1.00 31.43 215 LYS A C 1
ATOM 1504 O O . LYS A 1 215 ? 13.033 42.470 -0.846 1.00 33.09 215 LYS A O 1
ATOM 1510 N N . LEU A 1 216 ? 12.461 40.562 -1.957 1.00 36.22 216 LEU A N 1
ATOM 1511 C CA . LEU A 1 216 ? 12.352 41.122 -3.308 1.00 29.14 216 LEU A CA 1
ATOM 1512 C C . LEU A 1 216 ? 11.224 42.160 -3.386 1.00 28.28 216 LEU A C 1
ATOM 1513 O O . LEU A 1 216 ? 11.433 43.305 -3.837 1.00 27.93 216 LEU A O 1
ATOM 1518 N N . VAL A 1 217 ? 10.032 41.792 -2.920 1.00 25.98 217 VAL A N 1
ATOM 1519 C CA . VAL A 1 217 ? 8.921 42.750 -2.898 1.00 27.90 217 VAL A CA 1
ATOM 1520 C C . VAL A 1 217 ? 9.387 44.011 -2.139 1.00 32.64 217 VAL A C 1
ATOM 1521 O O . VAL A 1 217 ? 9.172 45.151 -2.550 1.00 36.54 217 VAL A O 1
ATOM 1525 N N . GLU A 1 218 ? 10.085 43.779 -1.037 1.00 41.22 218 GLU A N 1
ATOM 1526 C CA . GLU A 1 218 ? 10.599 44.845 -0.189 1.00 42.85 218 GLU A CA 1
ATOM 1527 C C . GLU A 1 218 ? 11.424 45.824 -0.997 1.00 39.27 218 GLU A C 1
ATOM 1528 O O . GLU A 1 218 ? 11.246 47.028 -0.856 1.00 37.25 218 GLU A O 1
ATOM 1534 N N . VAL A 1 219 ? 12.336 45.282 -1.818 1.00 40.24 219 VAL A N 1
ATOM 1535 C CA . VAL A 1 219 ? 13.230 46.054 -2.695 1.00 36.16 219 VAL A CA 1
ATOM 1536 C C . VAL A 1 219 ? 12.456 46.778 -3.766 1.00 35.62 219 VAL A C 1
ATOM 1537 O O . VAL A 1 219 ? 12.679 47.975 -4.001 1.00 35.25 219 VAL A O 1
ATOM 1541 N N . ALA A 1 220 ? 11.559 46.050 -4.428 1.00 31.88 220 ALA A N 1
ATOM 1542 C CA . ALA A 1 220 ? 10.755 46.657 -5.480 1.00 29.42 220 ALA A CA 1
ATOM 1543 C C . ALA A 1 220 ? 10.103 47.883 -4.884 1.00 33.01 220 ALA A C 1
ATOM 1544 O O . ALA A 1 220 ? 10.085 48.944 -5.506 1.00 34.38 220 ALA A O 1
ATOM 1546 N N . ALA A 1 221 ? 9.697 47.766 -3.616 1.00 39.10 221 ALA A N 1
ATOM 1547 C CA . ALA A 1 221 ? 9.029 48.856 -2.883 1.00 39.71 221 ALA A CA 1
ATOM 1548 C C . ALA A 1 221 ? 9.816 50.170 -2.820 1.00 36.32 221 ALA A C 1
ATOM 1549 O O . ALA A 1 221 ? 9.229 51.254 -2.721 1.00 36.77 221 ALA A O 1
ATOM 1551 N N . ASP A 1 222 ? 11.135 50.079 -2.909 1.00 33.56 222 ASP A N 1
ATOM 1552 C CA . ASP A 1 222 ? 11.962 51.271 -2.881 1.00 38.58 222 ASP A CA 1
ATOM 1553 C C . ASP A 1 222 ? 11.826 52.051 -4.180 1.00 41.15 222 ASP A C 1
ATOM 1554 O O . ASP A 1 222 ? 12.254 53.204 -4.275 1.00 43.36 222 ASP A O 1
ATOM 1559 N N . PHE A 1 223 ? 11.250 51.415 -5.192 1.00 41.61 223 PHE A N 1
ATOM 1560 C CA . PHE A 1 223 ? 11.137 52.039 -6.489 1.00 39.17 223 PHE A CA 1
ATOM 1561 C C . PHE A 1 223 ? 9.738 52.364 -6.971 1.00 43.26 223 PHE A C 1
ATOM 1562 O O . PHE A 1 223 ? 9.556 53.014 -8.002 1.00 47.74 223 PHE A O 1
ATOM 1570 N N . ASP A 1 224 ? 8.737 51.955 -6.221 1.00 45.12 224 ASP A N 1
ATOM 1571 C CA . ASP A 1 224 ? 7.376 52.254 -6.622 1.00 50.82 224 ASP A CA 1
ATOM 1572 C C . ASP A 1 224 ? 6.549 52.459 -5.356 1.00 52.09 224 ASP A C 1
ATOM 1573 O O . ASP A 1 224 ? 6.356 51.514 -4.588 1.00 55.27 224 ASP A O 1
ATOM 1578 N N . GLU A 1 225 ? 6.085 53.690 -5.123 1.00 53.87 225 GLU A N 1
ATOM 1579 C CA . GLU A 1 225 ? 5.285 53.996 -3.935 1.00 54.83 225 GLU A CA 1
ATOM 1580 C C . GLU A 1 225 ? 4.176 52.984 -3.822 1.00 53.06 225 GLU A C 1
ATOM 1581 O O . GLU A 1 225 ? 3.956 52.383 -2.774 1.00 57.84 225 GLU A O 1
ATOM 1587 N N . ASN A 1 226 ? 3.522 52.751 -4.943 1.00 51.12 226 ASN A N 1
ATOM 1588 C CA . ASN A 1 226 ? 2.409 51.837 -4.983 1.00 48.41 226 ASN A CA 1
ATOM 1589 C C . ASN A 1 226 ? 2.729 50.470 -4.431 1.00 40.96 226 ASN A C 1
ATOM 1590 O O . ASN A 1 226 ? 1.883 49.839 -3.818 1.00 42.38 226 ASN A O 1
ATOM 1595 N N . ILE A 1 227 ? 3.955 50.016 -4.596 1.00 37.59 227 ILE A N 1
ATOM 1596 C CA . ILE A 1 227 ? 4.281 48.684 -4.110 1.00 39.60 227 ILE A CA 1
ATOM 1597 C C . ILE A 1 227 ? 4.518 48.672 -2.602 1.00 41.94 227 ILE A C 1
ATOM 1598 O O . ILE A 1 227 ? 4.233 47.677 -1.933 1.00 41.71 227 ILE A O 1
ATOM 1603 N N . MET A 1 228 ? 4.994 49.788 -2.058 1.00 44.75 228 MET A N 1
ATOM 1604 C CA . MET A 1 228 ? 5.229 49.876 -0.622 1.00 44.46 228 MET A CA 1
ATOM 1605 C C . MET A 1 228 ? 3.898 49.814 0.101 1.00 43.94 228 MET A C 1
ATOM 1606 O O . MET A 1 228 ? 3.694 48.967 0.956 1.00 45.09 228 MET A O 1
ATOM 1611 N N . LEU A 1 229 ? 2.967 50.670 -0.288 1.00 41.50 229 LEU A N 1
ATOM 1612 C CA . LEU A 1 229 ? 1.651 50.667 0.325 1.00 43.40 229 LEU A CA 1
ATOM 1613 C C . LEU A 1 229 ? 1.049 49.268 0.381 1.00 46.17 229 LEU A C 1
ATOM 1614 O O . LEU A 1 229 ? 0.559 48.844 1.428 1.00 53.04 229 LEU A O 1
ATOM 1619 N N . LYS A 1 230 ? 1.130 48.528 -0.720 1.00 45.97 230 LYS A N 1
ATOM 1620 C CA . LYS A 1 230 ? 0.576 47.176 -0.776 1.00 42.97 230 LYS A CA 1
ATOM 1621 C C . LYS A 1 230 ? 1.404 46.243 0.080 1.00 42.28 230 LYS A C 1
ATOM 1622 O O . LYS A 1 230 ? 0.870 45.343 0.720 1.00 40.33 230 LYS A O 1
ATOM 1628 N N . TYR A 1 231 ? 2.712 46.449 0.086 1.00 40.41 231 TYR A N 1
ATOM 1629 C CA . TYR A 1 231 ? 3.583 45.612 0.886 1.00 44.84 231 TYR A CA 1
ATOM 1630 C C . TYR A 1 231 ? 3.159 45.774 2.332 1.00 51.48 231 TYR A C 1
ATOM 1631 O O . TYR A 1 231 ? 2.961 44.783 3.058 1.00 53.24 231 TYR A O 1
ATOM 1640 N N . LEU A 1 232 ? 3.011 47.035 2.732 1.00 53.26 232 LEU A N 1
ATOM 1641 C CA . LEU A 1 232 ? 2.618 47.365 4.091 1.00 55.18 232 LEU A CA 1
ATOM 1642 C C . LEU A 1 232 ? 1.266 46.720 4.379 1.00 57.82 232 LEU A C 1
ATOM 1643 O O . LEU A 1 232 ? 1.127 46.021 5.385 1.00 62.26 232 LEU A O 1
ATOM 1648 N N . GLU A 1 233 ? 0.325 46.828 3.439 1.00 57.89 233 GLU A N 1
ATOM 1649 C CA . GLU A 1 233 ? -0.998 46.237 3.625 1.00 56.02 233 GLU A CA 1
ATOM 1650 C C . GLU A 1 233 ? -1.048 44.721 3.556 1.00 55.86 233 GLU A C 1
ATOM 1651 O O . GLU A 1 233 ? -2.112 44.142 3.748 1.00 57.81 233 GLU A O 1
ATOM 1657 N N . GLY A 1 234 ? 0.074 44.069 3.262 1.00 57.07 234 GLY A N 1
ATOM 1658 C CA . GLY A 1 234 ? 0.069 42.614 3.165 1.00 60.41 234 GLY A CA 1
ATOM 1659 C C . GLY A 1 234 ? -0.531 42.101 1.857 1.00 63.59 234 GLY A C 1
ATOM 1660 O O . GLY A 1 234 ? -0.841 40.906 1.694 1.00 62.99 234 GLY A O 1
ATOM 1661 N N . GLU A 1 235 ? -0.721 43.033 0.929 1.00 63.94 235 GLU A N 1
ATOM 1662 C CA . GLU A 1 235 ? -1.253 42.746 -0.385 1.00 62.12 235 GLU A CA 1
ATOM 1663 C C . GLU A 1 235 ? -0.048 42.313 -1.223 1.00 61.62 235 GLU A C 1
ATOM 1664 O O . GLU A 1 235 ? 1.083 42.782 -1.019 1.00 60.88 235 GLU A O 1
ATOM 1670 N N . GLU A 1 236 ? -0.301 41.394 -2.145 1.00 62.11 236 GLU A N 1
ATOM 1671 C CA . GLU A 1 236 ? 0.701 40.849 -3.060 1.00 55.35 236 GLU A CA 1
ATOM 1672 C C . GLU A 1 236 ? 0.630 41.664 -4.356 1.00 50.17 236 GLU A C 1
ATOM 1673 O O . GLU A 1 236 ? -0.441 41.804 -4.951 1.00 47.44 236 GLU A O 1
ATOM 1679 N N . PRO A 1 237 ? 1.739 42.307 -4.740 1.00 48.94 237 PRO A N 1
ATOM 1680 C CA . PRO A 1 237 ? 1.735 43.100 -5.973 1.00 51.38 237 PRO A CA 1
ATOM 1681 C C . PRO A 1 237 ? 1.700 42.221 -7.263 1.00 49.17 237 PRO A C 1
ATOM 1682 O O . PRO A 1 237 ? 1.847 40.981 -7.191 1.00 51.12 237 PRO A O 1
ATOM 1686 N N . THR A 1 238 ? 1.422 42.855 -8.411 1.00 47.35 238 THR A N 1
ATOM 1687 C CA . THR A 1 238 ? 1.348 42.173 -9.726 1.00 41.90 238 THR A CA 1
ATOM 1688 C C . THR A 1 238 ? 2.749 41.925 -10.244 1.00 36.99 238 THR A C 1
ATOM 1689 O O . THR A 1 238 ? 3.594 42.809 -10.134 1.00 37.20 238 THR A O 1
ATOM 1693 N N . GLU A 1 239 ? 2.996 40.772 -10.857 1.00 34.27 239 GLU A N 1
ATOM 1694 C CA . GLU A 1 239 ? 4.339 40.519 -11.369 1.00 35.82 239 GLU A CA 1
ATOM 1695 C C . GLU A 1 239 ? 4.783 41.571 -12.377 1.00 33.44 239 GLU A C 1
ATOM 1696 O O . GLU A 1 239 ? 5.963 41.892 -12.493 1.00 37.71 239 GLU A O 1
ATOM 1702 N N . GLU A 1 240 ? 3.820 42.189 -13.032 1.00 32.22 240 GLU A N 1
ATOM 1703 C CA . GLU A 1 240 ? 4.135 43.234 -13.988 1.00 37.10 240 GLU A CA 1
ATOM 1704 C C . GLU A 1 240 ? 4.726 44.385 -13.193 1.00 35.92 240 GLU A C 1
ATOM 1705 O O . GLU A 1 240 ? 5.732 44.967 -13.577 1.00 42.59 240 GLU A O 1
ATOM 1711 N N . GLU A 1 241 ? 4.112 44.656 -12.045 1.00 39.42 241 GLU A N 1
ATOM 1712 C CA . GLU A 1 241 ? 4.517 45.717 -11.123 1.00 35.27 241 GLU A CA 1
ATOM 1713 C C . GLU A 1 241 ? 5.917 45.484 -10.600 1.00 28.57 241 GLU A C 1
ATOM 1714 O O . GLU A 1 241 ? 6.756 46.375 -10.609 1.00 27.23 241 GLU A O 1
ATOM 1720 N N . LEU A 1 242 ? 6.154 44.282 -10.111 1.00 22.70 242 LEU A N 1
ATOM 1721 C CA . LEU A 1 242 ? 7.441 43.986 -9.556 1.00 27.20 242 LEU A CA 1
ATOM 1722 C C . LEU A 1 242 ? 8.516 44.143 -10.593 1.00 28.64 242 LEU A C 1
ATOM 1723 O O . LEU A 1 242 ? 9.457 44.924 -10.385 1.00 33.85 242 LEU A O 1
ATOM 1728 N N . VAL A 1 243 ? 8.354 43.423 -11.716 1.00 29.95 243 VAL A N 1
ATOM 1729 C CA . VAL A 1 243 ? 9.310 43.414 -12.842 1.00 25.08 243 VAL A CA 1
ATOM 1730 C C . VAL A 1 243 ? 9.748 44.820 -13.228 1.00 20.54 243 VAL A C 1
ATOM 1731 O O . VAL A 1 243 ? 10.944 45.123 -13.350 1.00 19.33 243 VAL A O 1
ATOM 1735 N N . ALA A 1 244 ? 8.754 45.680 -13.381 1.00 17.20 244 ALA A N 1
ATOM 1736 C CA . ALA A 1 244 ? 8.990 47.061 -13.748 1.00 24.79 244 ALA A CA 1
ATOM 1737 C C . ALA A 1 244 ? 9.861 47.797 -12.753 1.00 31.19 244 ALA A C 1
ATOM 1738 O O . ALA A 1 244 ? 10.814 48.481 -13.150 1.00 38.17 244 ALA A O 1
ATOM 1740 N N . ALA A 1 245 ? 9.512 47.662 -11.463 1.00 36.37 245 ALA A N 1
ATOM 1741 C CA . ALA A 1 245 ? 10.208 48.287 -10.335 1.00 25.71 245 ALA A CA 1
ATOM 1742 C C . ALA A 1 245 ? 11.650 47.848 -10.279 1.00 25.39 245 ALA A C 1
ATOM 1743 O O . ALA A 1 245 ? 12.561 48.686 -10.137 1.00 26.06 245 ALA A O 1
ATOM 1745 N N . ILE A 1 246 ? 11.874 46.536 -10.389 1.00 21.49 246 ILE A N 1
ATOM 1746 C CA . ILE A 1 246 ? 13.253 46.018 -10.404 1.00 25.51 246 ILE A CA 1
ATOM 1747 C C . ILE A 1 246 ? 13.993 46.505 -11.651 1.00 30.83 246 ILE A C 1
ATOM 1748 O O . ILE A 1 246 ? 15.179 46.818 -11.578 1.00 30.87 246 ILE A O 1
ATOM 1753 N N . ARG A 1 247 ? 13.304 46.495 -12.810 1.00 36.56 247 ARG A N 1
ATOM 1754 C CA . ARG A 1 247 ? 13.887 46.961 -14.071 1.00 32.77 247 ARG A CA 1
ATOM 1755 C C . ARG A 1 247 ? 14.360 48.389 -13.866 1.00 29.46 247 ARG A C 1
ATOM 1756 O O . ARG A 1 247 ? 15.473 48.751 -14.244 1.00 34.99 247 ARG A O 1
ATOM 1764 N N . LYS A 1 248 ? 13.516 49.199 -13.240 1.00 30.02 248 LYS A N 1
ATOM 1765 C CA . LYS A 1 248 ? 13.851 50.595 -12.943 1.00 32.78 248 LYS A CA 1
ATOM 1766 C C . LYS A 1 248 ? 15.057 50.731 -12.013 1.00 34.47 248 LYS A C 1
ATOM 1767 O O . LYS A 1 248 ? 15.990 51.477 -12.311 1.00 36.97 248 LYS A O 1
ATOM 1773 N N . GLY A 1 249 ? 15.041 50.012 -10.886 1.00 35.16 249 GLY A N 1
ATOM 1774 C CA . GLY A 1 249 ? 16.172 50.052 -9.979 1.00 31.14 249 GLY A CA 1
ATOM 1775 C C . GLY A 1 249 ? 17.440 49.682 -10.734 1.00 32.48 249 GLY A C 1
ATOM 1776 O O . GLY A 1 249 ? 18.434 50.412 -10.644 1.00 33.03 249 GLY A O 1
ATOM 1777 N N . THR A 1 250 ? 17.386 48.593 -11.517 1.00 31.25 250 THR A N 1
ATOM 1778 C CA . THR 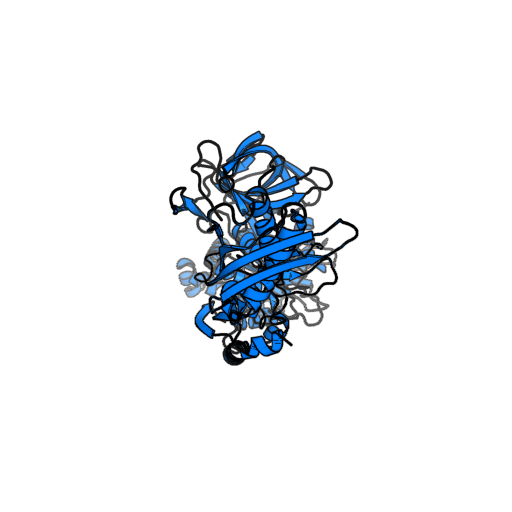A 1 250 ? 18.523 48.095 -12.321 1.00 30.94 250 THR A CA 1
ATOM 1779 C C . THR A 1 250 ? 19.080 49.048 -13.355 1.00 34.55 250 THR A C 1
ATOM 1780 O O . THR A 1 250 ? 20.299 49.136 -13.551 1.00 30.91 250 THR A O 1
ATOM 1784 N N . ILE A 1 251 ? 18.187 49.690 -14.087 1.00 39.51 251 ILE A N 1
ATOM 1785 C CA . ILE A 1 251 ? 18.621 50.646 -15.076 1.00 45.18 251 ILE A CA 1
ATOM 1786 C C . ILE A 1 251 ? 19.229 51.843 -14.328 1.00 48.13 251 ILE A C 1
ATOM 1787 O O . ILE A 1 251 ? 20.199 52.441 -14.809 1.00 53.28 251 ILE A O 1
ATOM 1792 N N . ASP A 1 252 ? 18.715 52.140 -13.126 1.00 49.63 252 ASP A N 1
ATOM 1793 C CA . ASP A 1 252 ? 19.227 53.247 -12.303 1.00 46.12 252 ASP A CA 1
ATOM 1794 C C . ASP A 1 252 ? 20.563 52.987 -11.629 1.00 43.89 252 ASP A C 1
ATOM 1795 O O . ASP A 1 252 ? 21.146 53.894 -11.039 1.00 43.84 252 ASP A O 1
ATOM 1800 N N . LEU A 1 253 ? 21.039 51.750 -11.715 1.00 43.15 253 LEU A N 1
ATOM 1801 C CA . LEU A 1 253 ? 22.310 51.341 -11.113 1.00 47.06 253 LEU A CA 1
ATOM 1802 C C . LEU A 1 253 ? 22.207 51.192 -9.575 1.00 46.69 253 LEU A C 1
ATOM 1803 O O . LEU A 1 253 ? 23.223 51.194 -8.876 1.00 45.86 253 LEU A O 1
ATOM 1808 N N . LYS A 1 254 ? 20.982 51.031 -9.068 1.00 44.71 254 LYS A N 1
ATOM 1809 C CA . LYS A 1 254 ? 20.725 50.877 -7.638 1.00 42.80 254 LYS A CA 1
ATOM 1810 C C . LYS A 1 254 ? 20.917 49.442 -7.181 1.00 42.85 254 LYS A C 1
ATOM 1811 O O . LYS A 1 254 ? 21.565 49.170 -6.177 1.00 51.14 254 LYS A O 1
ATOM 1817 N N . ILE A 1 255 ? 20.327 48.516 -7.909 1.00 39.03 255 ILE A N 1
ATOM 1818 C CA . ILE A 1 255 ? 20.416 47.120 -7.552 1.00 30.89 255 ILE A CA 1
ATOM 1819 C C . ILE A 1 255 ? 21.113 46.297 -8.652 1.00 30.54 255 ILE A C 1
ATOM 1820 O O . ILE A 1 255 ? 21.534 46.825 -9.658 1.00 31.16 255 ILE A O 1
ATOM 1825 N N . THR A 1 256 ? 21.287 45.009 -8.426 1.00 30.02 256 THR A N 1
ATOM 1826 C CA . THR A 1 256 ? 21.927 44.149 -9.379 1.00 23.40 256 THR A CA 1
ATOM 1827 C C . THR A 1 256 ? 21.277 42.768 -9.318 1.00 26.05 256 THR A C 1
ATOM 1828 O O . THR A 1 256 ? 21.759 41.920 -8.579 1.00 28.72 256 THR A O 1
ATOM 1832 N N . PRO A 1 257 ? 20.170 42.525 -10.078 1.00 21.25 257 PRO A N 1
ATOM 1833 C CA . PRO A 1 257 ? 19.510 41.211 -10.069 1.00 17.43 257 PRO A CA 1
ATOM 1834 C C . PRO A 1 257 ? 20.552 40.139 -10.272 1.00 19.30 257 PRO A C 1
ATOM 1835 O O . PRO A 1 257 ? 21.519 40.351 -10.980 1.00 27.88 257 PRO A O 1
ATOM 1839 N N . VAL A 1 258 ? 20.418 39.024 -9.576 1.00 21.92 258 VAL A N 1
ATOM 1840 C CA . VAL A 1 258 ? 21.384 37.945 -9.692 1.00 22.20 258 VAL A CA 1
ATOM 1841 C C . VAL A 1 258 ? 20.612 36.721 -10.119 1.00 23.05 258 VAL A C 1
ATOM 1842 O O . VAL A 1 258 ? 19.485 36.542 -9.659 1.00 27.22 258 VAL A O 1
ATOM 1846 N N . PHE A 1 259 ? 21.162 35.954 -11.068 1.00 15.08 259 PHE A N 1
ATOM 1847 C CA . PHE A 1 259 ? 20.510 34.762 -11.577 1.00 15.27 259 PHE A CA 1
ATOM 1848 C C . PHE A 1 259 ? 21.561 33.686 -11.471 1.00 18.72 259 PHE A C 1
ATOM 1849 O O . PHE A 1 259 ? 22.737 33.976 -11.300 1.00 20.98 259 PHE A O 1
ATOM 1857 N N . LEU A 1 260 ? 21.178 32.444 -11.664 1.00 17.30 260 LEU A N 1
ATOM 1858 C CA . LEU A 1 260 ? 22.166 31.415 -11.565 1.00 22.03 260 LEU A CA 1
ATOM 1859 C C . LEU A 1 260 ? 21.860 30.249 -12.488 1.00 23.41 260 LEU A C 1
ATOM 1860 O O . LEU A 1 260 ? 20.754 30.143 -13.021 1.00 22.43 260 LEU A O 1
ATOM 1865 N N . GLY A 1 261 ? 22.849 29.377 -12.664 1.00 18.32 261 GLY A N 1
ATOM 1866 C CA . GLY A 1 261 ? 22.631 28.208 -13.473 1.00 20.82 261 GLY A CA 1
ATOM 1867 C C . GLY A 1 261 ? 23.936 27.526 -13.722 1.00 24.49 261 GLY A C 1
ATOM 1868 O O . GLY A 1 261 ? 24.921 27.725 -13.008 1.00 26.71 261 GLY A O 1
ATOM 1869 N N . SER A 1 262 ? 23.939 26.759 -14.793 1.00 25.54 262 SER A N 1
ATOM 1870 C CA . SER A 1 262 ? 25.098 26.042 -15.233 1.00 27.16 262 SER A CA 1
ATOM 1871 C C . SER A 1 262 ? 25.021 26.059 -16.772 1.00 31.93 262 SER A C 1
ATOM 1872 O O . SER A 1 262 ? 24.193 25.365 -17.386 1.00 32.99 262 SER A O 1
ATOM 1875 N N . ALA A 1 263 ? 25.808 26.927 -17.388 1.00 31.29 263 ALA A N 1
ATOM 1876 C CA . ALA A 1 263 ? 25.826 27.008 -18.826 1.00 28.05 263 ALA A CA 1
ATOM 1877 C C . ALA A 1 263 ? 26.156 25.610 -19.341 1.00 31.89 263 ALA A C 1
ATOM 1878 O O . ALA A 1 263 ? 25.336 24.989 -19.973 1.00 37.90 263 ALA A O 1
ATOM 1880 N N . LEU A 1 264 ? 27.265 25.044 -18.904 1.00 30.27 264 LEU A N 1
ATOM 1881 C CA . LEU A 1 264 ? 27.679 23.710 -19.326 1.00 30.49 264 LEU A CA 1
ATOM 1882 C C . LEU A 1 264 ? 26.703 22.538 -19.200 1.00 33.95 264 LEU A C 1
ATOM 1883 O O . LEU A 1 264 ? 26.884 21.523 -19.860 1.00 39.38 264 LEU A O 1
ATOM 1888 N N . LYS A 1 265 ? 25.725 22.610 -18.307 1.00 38.97 265 LYS A N 1
ATOM 1889 C CA . LYS A 1 265 ? 24.807 21.483 -18.126 1.00 33.08 265 LYS A CA 1
ATOM 1890 C C . LYS A 1 265 ? 23.451 21.836 -18.649 1.00 34.82 265 LYS A C 1
ATOM 1891 O O . LYS A 1 265 ? 22.497 21.088 -18.480 1.00 39.61 265 LYS A O 1
ATOM 1897 N N . ASN A 1 266 ? 23.342 23.032 -19.198 1.00 33.86 266 ASN A N 1
ATOM 1898 C CA . ASN A 1 266 ? 22.087 23.478 -19.773 1.00 36.69 266 ASN A CA 1
ATOM 1899 C C . ASN A 1 266 ? 20.984 23.589 -18.756 1.00 36.48 266 ASN A C 1
ATOM 1900 O O . ASN A 1 266 ? 19.890 23.045 -18.938 1.00 38.26 266 ASN A O 1
ATOM 1905 N N . LYS A 1 267 ? 21.282 24.347 -17.704 1.00 34.55 267 LYS A N 1
ATOM 1906 C CA . LYS A 1 267 ? 20.364 24.633 -16.608 1.00 28.48 267 LYS A CA 1
ATOM 1907 C C . LYS A 1 267 ? 20.377 26.145 -16.404 1.00 27.58 267 LYS A C 1
ATOM 1908 O O . LYS A 1 267 ? 21.421 26.721 -16.075 1.00 28.74 267 LYS A O 1
ATOM 1914 N N . GLY A 1 268 ? 19.251 26.796 -16.676 1.00 26.13 268 GLY A N 1
ATOM 1915 C CA . GLY A 1 268 ? 19.162 28.234 -16.496 1.00 25.55 268 GLY A CA 1
ATOM 1916 C C . GLY A 1 268 ? 19.368 29.210 -17.642 1.00 29.04 268 GLY A C 1
ATOM 1917 O O . GLY A 1 268 ? 19.094 30.403 -17.485 1.00 30.71 268 GLY A O 1
ATOM 1918 N N . VAL A 1 269 ? 19.739 28.746 -18.828 1.00 33.63 269 VAL A N 1
ATOM 1919 C CA . VAL A 1 269 ? 19.979 29.691 -19.927 1.00 29.07 269 VAL A CA 1
ATOM 1920 C C . VAL A 1 269 ? 18.750 30.514 -20.396 1.00 26.01 269 VAL A C 1
ATOM 1921 O O . VAL A 1 269 ? 18.808 31.751 -20.477 1.00 24.66 269 VAL A O 1
ATOM 1925 N N . GLN A 1 270 ? 17.621 29.856 -20.639 1.00 21.82 270 GLN A N 1
ATOM 1926 C CA . GLN A 1 270 ? 16.420 30.564 -21.051 1.00 20.80 270 GLN A CA 1
ATOM 1927 C C . GLN A 1 270 ? 16.015 31.603 -20.030 1.00 24.65 270 GLN A C 1
ATOM 1928 O O . GLN A 1 270 ? 15.719 32.741 -20.399 1.00 27.78 270 GLN A O 1
ATOM 1934 N N . LEU A 1 271 ? 16.027 31.235 -18.739 1.00 27.14 271 LEU A N 1
ATOM 1935 C CA . LEU A 1 271 ? 15.664 32.171 -17.660 1.00 18.36 271 LEU A CA 1
ATOM 1936 C C . LEU A 1 271 ? 16.599 33.368 -17.737 1.00 18.08 271 LEU A C 1
ATOM 1937 O O . LEU A 1 271 ? 16.149 34.500 -17.615 1.00 28.09 271 LEU A O 1
ATOM 1942 N N . LEU A 1 272 ? 17.872 33.134 -18.046 1.00 18.65 272 LEU A N 1
ATOM 1943 C CA . LEU A 1 272 ? 18.851 34.218 -18.226 1.00 20.61 272 LEU A CA 1
ATOM 1944 C C . LEU A 1 272 ? 18.401 35.073 -19.421 1.00 27.30 272 LEU A C 1
ATOM 1945 O O . LEU A 1 272 ? 18.513 36.314 -19.387 1.00 31.88 272 LEU A O 1
ATOM 1950 N N . LEU A 1 273 ? 17.926 34.432 -20.497 1.00 27.32 273 LEU A N 1
ATOM 1951 C CA . LEU A 1 273 ? 17.486 35.210 -21.658 1.00 22.16 273 LEU A CA 1
ATOM 1952 C C . LEU A 1 273 ? 16.276 36.057 -21.348 1.00 21.27 273 LEU A C 1
ATOM 1953 O O . LEU A 1 273 ? 16.265 37.235 -21.694 1.00 22.86 273 LEU A O 1
ATOM 1958 N N . ASP A 1 274 ? 15.296 35.503 -20.626 1.00 27.27 274 ASP A N 1
ATOM 1959 C CA . ASP A 1 274 ? 14.094 36.271 -20.198 1.00 26.50 274 ASP A CA 1
ATOM 1960 C C . ASP A 1 274 ? 14.488 37.503 -19.344 1.00 24.96 274 ASP A C 1
ATOM 1961 O O . ASP A 1 274 ? 13.829 38.554 -19.382 1.00 27.23 274 ASP A O 1
ATOM 1966 N N . ALA A 1 275 ? 15.531 37.346 -18.532 1.00 19.50 275 ALA A N 1
ATOM 1967 C CA . ALA A 1 275 ? 15.990 38.428 -17.686 1.00 22.51 275 ALA A CA 1
ATOM 1968 C C . ALA A 1 275 ? 16.552 39.552 -18.502 1.00 24.08 275 ALA A C 1
ATOM 1969 O O . ALA A 1 275 ? 16.349 40.713 -18.141 1.00 27.41 275 ALA A O 1
ATOM 1971 N N . VAL A 1 276 ? 17.317 39.218 -19.555 1.00 27.75 276 VAL A N 1
ATOM 1972 C CA . VAL A 1 276 ? 17.877 40.232 -20.476 1.00 24.09 276 VAL A CA 1
ATOM 1973 C C . VAL A 1 276 ? 16.743 41.084 -21.088 1.00 22.02 276 VAL A C 1
ATOM 1974 O O . VAL A 1 276 ? 16.869 42.284 -21.229 1.00 24.64 276 VAL A O 1
ATOM 1978 N N . VAL A 1 277 ? 15.629 40.488 -21.466 1.00 24.61 277 VAL A N 1
ATOM 1979 C CA . VAL A 1 277 ? 14.603 41.350 -22.001 1.00 27.48 277 VAL A CA 1
ATOM 1980 C C . VAL A 1 277 ? 13.899 42.078 -20.880 1.00 30.23 277 VAL A C 1
ATOM 1981 O O . VAL A 1 277 ? 13.592 43.260 -21.040 1.00 31.15 277 VAL A O 1
ATOM 1985 N N . ASP A 1 278 ? 13.676 41.403 -19.736 1.00 33.35 278 ASP A N 1
ATOM 1986 C CA . ASP A 1 278 ? 12.975 42.025 -18.593 1.00 23.74 278 ASP A CA 1
ATOM 1987 C C . ASP A 1 278 ? 13.693 43.176 -17.937 1.00 21.37 278 ASP A C 1
ATOM 1988 O O . ASP A 1 278 ? 13.078 44.200 -17.664 1.00 19.00 278 ASP A O 1
ATOM 1993 N N . TYR A 1 279 ? 15.005 43.044 -17.721 1.00 18.67 279 TYR A N 1
ATOM 1994 C CA . TYR A 1 279 ? 15.712 44.101 -17.007 1.00 24.77 279 TYR A CA 1
ATOM 1995 C C . TYR A 1 279 ? 16.812 44.862 -17.699 1.00 28.55 279 TYR A C 1
ATOM 1996 O O . TYR A 1 279 ? 17.143 45.955 -17.249 1.00 33.72 279 TYR A O 1
ATOM 2005 N N . LEU A 1 280 ? 17.494 44.290 -18.686 1.00 29.80 280 LEU A N 1
ATOM 2006 C CA . LEU A 1 280 ? 18.541 45.094 -19.319 1.00 24.49 280 LEU A CA 1
ATOM 2007 C C . LEU A 1 280 ? 17.918 46.266 -20.097 1.00 25.59 280 LEU A C 1
ATOM 2008 O O . LEU A 1 280 ? 16.721 46.275 -20.404 1.00 23.16 280 LEU A O 1
ATOM 2013 N N . PRO A 1 281 ? 18.691 47.312 -20.340 1.00 19.66 281 PRO A N 1
ATOM 2014 C CA . PRO A 1 281 ? 18.085 48.435 -21.044 1.00 24.83 281 PRO A CA 1
ATOM 2015 C C . PRO A 1 281 ? 18.037 48.402 -22.581 1.00 31.80 281 PRO A C 1
ATOM 2016 O O . PRO A 1 281 ? 18.751 47.625 -23.237 1.00 31.39 281 PRO A O 1
ATOM 2020 N N . SER A 1 282 ? 17.199 49.278 -23.132 1.00 31.76 282 SER A N 1
ATOM 2021 C CA . SER A 1 282 ? 17.038 49.439 -24.576 1.00 34.45 282 SER A CA 1
ATOM 2022 C C . SER A 1 282 ? 17.809 50.709 -24.912 1.00 36.23 282 SER A C 1
ATOM 2023 O O . SER A 1 282 ? 18.183 51.473 -24.014 1.00 39.17 282 SER A O 1
ATOM 2026 N N . PRO A 1 283 ? 17.985 51.009 -26.202 1.00 38.88 283 PRO A N 1
ATOM 2027 C CA . PRO A 1 283 ? 18.733 52.238 -26.457 1.00 39.05 283 PRO A CA 1
ATOM 2028 C C . PRO A 1 283 ? 17.994 53.472 -25.928 1.00 41.38 283 PRO A C 1
ATOM 2029 O O . PRO A 1 283 ? 18.575 54.546 -25.760 1.00 42.75 283 PRO A O 1
ATOM 2033 N N . LEU A 1 284 ? 16.719 53.312 -25.614 1.00 41.77 284 LEU A N 1
ATOM 2034 C CA . LEU A 1 284 ? 15.962 54.443 -25.101 1.00 44.62 284 LEU A CA 1
ATOM 2035 C C . LEU A 1 284 ? 16.164 54.683 -23.609 1.00 45.28 284 LEU A C 1
ATOM 2036 O O . LEU A 1 284 ? 15.995 55.793 -23.126 1.00 46.63 284 LEU A O 1
ATOM 2041 N N . ASP A 1 285 ? 16.500 53.621 -22.889 1.00 46.90 285 ASP A N 1
ATOM 2042 C CA . ASP A 1 285 ? 16.664 53.678 -21.446 1.00 43.62 285 ASP A CA 1
ATOM 2043 C C . ASP A 1 285 ? 17.935 54.360 -21.014 1.00 47.41 285 ASP A C 1
ATOM 2044 O O . ASP A 1 285 ? 17.906 55.198 -20.132 1.00 52.64 285 ASP A O 1
ATOM 2049 N N . ILE A 1 286 ? 19.057 54.009 -21.619 1.00 51.70 286 ILE A N 1
ATOM 2050 C CA . ILE A 1 286 ? 20.304 54.652 -21.245 1.00 54.27 286 ILE A CA 1
ATOM 2051 C C . ILE A 1 286 ? 20.279 56.112 -21.717 1.00 55.61 286 ILE A C 1
ATOM 2052 O O . ILE A 1 286 ? 19.324 56.541 -22.366 1.00 58.86 286 ILE A O 1
ATOM 2057 N N . PRO A 1 287 ? 21.267 56.923 -21.310 1.00 55.34 287 PRO A N 1
ATOM 2058 C CA . PRO A 1 287 ? 21.332 58.333 -21.698 1.00 57.05 287 PRO A CA 1
ATOM 2059 C C . PRO A 1 287 ? 22.137 58.678 -22.972 1.00 59.39 287 PRO A C 1
ATOM 2060 O O . PRO A 1 287 ? 23.127 58.008 -23.315 1.00 59.99 287 PRO A O 1
ATOM 2064 N N . PRO A 1 288 ? 21.761 59.785 -23.644 1.00 59.87 288 PRO A N 1
ATOM 2065 C CA . PRO A 1 288 ? 22.369 60.296 -24.873 1.00 57.74 288 PRO A CA 1
ATOM 2066 C C . PRO A 1 288 ? 23.872 60.318 -24.964 1.00 57.39 288 PRO A C 1
ATOM 2067 O O . PRO A 1 288 ? 24.572 60.779 -24.063 1.00 61.13 288 PRO A O 1
ATOM 2071 N N . ILE A 1 289 ? 24.347 59.849 -26.107 1.00 57.78 289 ILE A N 1
ATOM 2072 C CA . ILE A 1 289 ? 25.762 59.823 -26.423 1.00 55.82 289 ILE A CA 1
ATOM 2073 C C . ILE A 1 289 ? 26.084 61.279 -26.700 1.00 55.72 289 ILE A C 1
ATOM 2074 O O . ILE A 1 289 ? 25.205 62.053 -27.076 1.00 52.63 289 ILE A O 1
ATOM 2079 N N . LYS A 1 290 ? 27.310 61.690 -26.464 1.00 57.00 290 LYS A N 1
ATOM 2080 C CA . LYS A 1 290 ? 27.616 63.066 -26.752 1.00 65.36 290 LYS A CA 1
ATOM 2081 C C . LYS A 1 290 ? 28.841 63.076 -27.636 1.00 68.93 290 LYS A C 1
ATOM 2082 O O . LYS A 1 290 ? 29.650 62.145 -27.603 1.00 69.70 290 LYS A O 1
ATOM 2088 N N . GLY A 1 291 ? 28.870 64.032 -28.550 1.00 72.17 291 GLY A N 1
ATOM 2089 C CA . GLY A 1 291 ? 29.983 64.161 -29.459 1.00 75.35 291 GLY A CA 1
ATOM 2090 C C . GLY A 1 291 ? 30.183 65.645 -29.581 1.00 79.09 291 GLY A C 1
ATOM 2091 O O . GLY A 1 291 ? 29.271 66.440 -29.321 1.00 80.07 291 GLY A O 1
ATOM 2092 N N . THR A 1 292 ? 31.380 66.034 -29.959 1.00 81.31 292 THR A N 1
ATOM 2093 C CA . THR A 1 292 ? 31.703 67.444 -30.100 1.00 84.66 292 THR A CA 1
ATOM 2094 C C . THR A 1 292 ? 31.240 68.042 -31.451 1.00 84.37 292 THR A C 1
ATOM 2095 O O . THR A 1 292 ? 31.297 67.371 -32.488 1.00 86.34 292 THR A O 1
ATOM 2099 N N . THR A 1 293 ? 30.748 69.281 -31.430 0.00 82.49 293 THR A N 1
ATOM 2100 C CA . THR A 1 293 ? 30.315 69.948 -32.662 1.00 79.48 293 THR A CA 1
ATOM 2101 C C . THR A 1 293 ? 31.586 70.321 -33.442 1.00 83.35 293 THR A C 1
ATOM 2102 O O . THR A 1 293 ? 32.681 70.333 -32.864 1.00 87.36 293 THR A O 1
ATOM 2106 N N . PRO A 1 294 ? 31.461 70.702 -34.737 1.00 83.10 294 PRO A N 1
ATOM 2107 C CA . PRO A 1 294 ? 32.630 71.072 -35.554 1.00 79.29 294 PRO A CA 1
ATOM 2108 C C . PRO A 1 294 ? 33.479 72.210 -34.985 0.00 75.70 294 PRO A C 1
ATOM 2109 O O . PRO A 1 294 ? 34.649 72.351 -35.338 0.00 75.23 294 PRO A O 1
ATOM 2113 N N . GLU A 1 295 ? 32.880 73.032 -34.129 0.00 72.55 295 GLU A N 1
ATOM 2114 C CA . GLU A 1 295 ? 33.589 74.152 -33.520 0.00 69.63 295 GLU A CA 1
ATOM 2115 C C . GLU A 1 295 ? 34.240 73.746 -32.201 0.00 69.75 295 GLU A C 1
ATOM 2116 O O . GLU A 1 295 ? 35.338 74.202 -31.880 0.00 69.15 295 GLU A O 1
ATOM 2122 N N . GLY A 1 296 ? 33.549 72.908 -31.431 0.00 70.51 296 GLY A N 1
ATOM 2123 C CA . GLY A 1 296 ? 34.091 72.464 -30.159 0.00 72.62 296 GLY A CA 1
ATOM 2124 C C . GLY A 1 296 ? 33.083 72.262 -29.041 0.00 74.16 296 GLY A C 1
ATOM 2125 O O . GLY A 1 296 ? 33.408 71.651 -28.022 0.00 73.77 296 GLY A O 1
ATOM 2126 N N . GLU A 1 297 ? 31.861 72.755 -29.217 1.00 77.00 297 GLU A N 1
ATOM 2127 C CA . GLU A 1 297 ? 30.832 72.610 -28.174 1.00 77.86 297 GLU A CA 1
ATOM 2128 C C . GLU A 1 297 ? 30.118 71.249 -28.191 1.00 78.98 297 GLU A C 1
ATOM 2129 O O . GLU A 1 297 ? 29.287 71.002 -29.062 1.00 84.21 297 GLU A O 1
ATOM 2135 N N . VAL A 1 298 ? 30.457 70.366 -27.246 1.00 76.35 298 VAL A N 1
ATOM 2136 C CA . VAL A 1 298 ? 29.845 69.044 -27.177 1.00 70.65 298 VAL A CA 1
ATOM 2137 C C . VAL A 1 298 ? 28.325 69.150 -27.148 0.00 70.02 298 VAL A C 1
ATOM 2138 O O . VAL A 1 298 ? 27.781 70.011 -26.472 1.00 67.65 298 VAL A O 1
ATOM 2142 N N . VAL A 1 299 ? 27.659 68.353 -27.973 1.00 68.42 299 VAL A N 1
ATOM 2143 C CA . VAL A 1 299 ? 26.197 68.318 -28.018 1.00 70.01 299 VAL A CA 1
ATOM 2144 C C . VAL A 1 299 ? 25.750 66.864 -27.776 1.00 73.30 299 VAL A C 1
ATOM 2145 O O . VAL A 1 299 ? 26.498 65.919 -28.076 1.00 76.39 299 VAL A O 1
ATOM 2149 N N . GLU A 1 300 ? 24.573 66.672 -27.184 1.00 73.76 300 GLU A N 1
ATOM 2150 C CA . GLU A 1 300 ? 24.091 65.309 -26.936 1.00 73.92 300 GLU A CA 1
ATOM 2151 C C . GLU A 1 300 ? 23.303 64.768 -28.128 1.00 72.61 300 GLU A C 1
ATOM 2152 O O . GLU A 1 300 ? 22.490 65.469 -28.742 1.00 77.82 300 GLU A O 1
ATOM 2158 N N . ILE A 1 301 ? 23.457 63.482 -28.378 1.00 65.88 301 ILE A N 1
ATOM 2159 C CA . ILE A 1 301 ? 22.855 62.873 -29.537 1.00 58.17 301 ILE A CA 1
ATOM 2160 C C . ILE A 1 301 ? 21.835 61.788 -29.256 1.00 53.61 301 ILE A C 1
ATOM 2161 O O . ILE A 1 301 ? 22.198 60.640 -29.036 1.00 52.77 301 ILE A O 1
ATOM 2166 N N . HIS A 1 302 ? 20.556 62.153 -29.298 1.00 54.27 302 HIS A N 1
ATOM 2167 C CA . HIS A 1 302 ? 19.432 61.223 -29.048 1.00 59.61 302 HIS A CA 1
ATOM 2168 C C . HIS A 1 302 ? 19.258 60.181 -30.165 1.00 60.22 302 HIS A C 1
ATOM 2169 O O . HIS A 1 302 ? 19.439 60.498 -31.339 1.00 62.73 302 HIS A O 1
ATOM 2176 N N . PRO A 1 303 ? 18.807 58.956 -29.830 1.00 58.53 303 PRO A N 1
ATOM 2177 C CA . PRO A 1 303 ? 18.611 57.913 -30.845 1.00 56.35 303 PRO A CA 1
ATOM 2178 C C . PRO A 1 303 ? 17.312 58.096 -31.668 1.00 53.71 303 PRO A C 1
ATOM 2179 O O . PRO A 1 303 ? 16.297 57.404 -31.472 1.00 48.81 303 PRO A O 1
ATOM 2183 N N . ASP A 1 304 ? 17.351 59.081 -32.559 1.00 52.67 304 ASP A N 1
ATOM 2184 C CA . ASP A 1 304 ? 16.237 59.384 -33.436 1.00 48.43 304 ASP A CA 1
ATOM 2185 C C . ASP A 1 304 ? 16.581 58.856 -34.817 1.00 46.26 304 ASP A C 1
ATOM 2186 O O . ASP A 1 304 ? 17.499 59.351 -35.465 1.00 44.66 304 ASP A O 1
ATOM 2191 N N . PRO A 1 305 ? 15.824 57.866 -35.296 1.00 44.81 305 PRO A N 1
ATOM 2192 C CA . PRO A 1 305 ? 16.026 57.244 -36.601 1.00 49.99 305 PRO A CA 1
ATOM 2193 C C . PRO A 1 305 ? 15.779 58.224 -37.734 1.00 52.92 305 PRO A C 1
ATOM 2194 O O . PRO A 1 305 ? 16.364 58.076 -38.810 1.00 58.44 305 PRO A O 1
ATOM 2198 N N . ASN A 1 306 ? 14.910 59.209 -37.485 1.00 50.53 306 ASN A N 1
ATOM 2199 C CA . ASN A 1 306 ? 14.542 60.225 -38.480 1.00 48.61 306 ASN A CA 1
ATOM 2200 C C . ASN A 1 306 ? 15.382 61.503 -38.429 1.00 46.94 306 ASN A C 1
ATOM 2201 O O . ASN A 1 306 ? 15.013 62.528 -39.024 1.00 47.46 306 ASN A O 1
ATOM 2206 N N . GLY A 1 307 ? 16.502 61.449 -37.721 1.00 40.08 307 GLY A N 1
ATOM 2207 C CA . GLY A 1 307 ? 17.339 62.622 -37.630 1.00 41.03 307 GLY A CA 1
ATOM 2208 C C . GLY A 1 307 ? 18.704 62.317 -38.197 1.00 43.20 307 GLY A C 1
ATOM 2209 O O . GLY A 1 307 ? 19.013 61.176 -38.501 1.00 43.40 307 GLY A O 1
ATOM 2210 N N . PRO A 1 308 ? 19.576 63.312 -38.267 1.00 43.60 308 PRO A N 1
ATOM 2211 C CA . PRO A 1 308 ? 20.919 63.133 -38.803 1.00 47.33 308 PRO A CA 1
ATOM 2212 C C . PRO A 1 308 ? 21.617 61.871 -38.329 1.00 48.71 308 PRO A C 1
ATOM 2213 O O . PRO A 1 308 ? 21.627 61.569 -37.147 1.00 59.22 308 PRO A O 1
ATOM 2217 N N . LEU A 1 309 ? 22.199 61.138 -39.266 1.00 46.73 309 LEU A N 1
ATOM 2218 C CA . LEU A 1 309 ? 22.927 59.924 -38.956 1.00 42.71 309 LEU A CA 1
ATOM 2219 C C . LEU A 1 309 ? 24.254 60.274 -38.334 1.00 44.53 309 LEU A C 1
ATOM 2220 O O . LEU A 1 309 ? 24.896 61.264 -38.692 1.00 45.81 309 LEU A O 1
ATOM 2225 N N . ALA A 1 310 ? 24.674 59.426 -37.417 1.00 43.71 310 ALA A N 1
ATOM 2226 C CA . ALA A 1 310 ? 25.951 59.564 -36.741 1.00 40.84 310 ALA A CA 1
ATOM 2227 C C . ALA A 1 310 ? 26.103 58.137 -36.263 1.00 39.39 310 ALA A C 1
ATOM 2228 O O . ALA A 1 310 ? 25.143 57.554 -35.733 1.00 42.05 310 ALA A O 1
ATOM 2230 N N . ALA A 1 311 ? 27.253 57.549 -36.562 1.00 32.43 311 ALA A N 1
ATOM 2231 C CA . ALA A 1 311 ? 27.546 56.179 -36.232 1.00 29.68 311 ALA A CA 1
ATOM 2232 C C . ALA A 1 311 ? 28.980 56.178 -35.798 1.00 32.60 311 ALA A C 1
ATOM 2233 O O . ALA A 1 311 ? 29.697 57.142 -36.036 1.00 35.42 311 ALA A O 1
ATOM 2235 N N . LEU A 1 312 ? 29.412 55.095 -35.175 1.00 33.18 312 LEU A N 1
ATOM 2236 C CA . LEU A 1 312 ? 30.767 55.021 -34.694 1.00 34.90 312 LEU A CA 1
ATOM 2237 C C . LEU A 1 312 ? 31.233 53.634 -35.047 1.00 36.70 312 LEU A C 1
ATOM 2238 O O . LEU A 1 312 ? 30.492 52.653 -34.933 1.00 40.37 312 LEU A O 1
ATOM 2243 N N . ALA A 1 313 ? 32.434 53.575 -35.577 1.00 38.29 313 ALA A N 1
ATOM 2244 C CA . ALA A 1 313 ? 33.030 52.328 -35.983 1.00 42.97 313 ALA A CA 1
ATOM 2245 C C . ALA A 1 313 ? 33.740 51.784 -34.758 1.00 46.83 313 ALA A C 1
ATOM 2246 O O . ALA A 1 313 ? 34.581 52.485 -34.163 1.00 48.66 313 ALA A O 1
ATOM 2248 N N . PHE A 1 314 ? 33.451 50.539 -34.390 1.00 46.97 314 PHE A N 1
ATOM 2249 C CA . PHE A 1 314 ? 34.092 49.982 -33.203 1.00 46.05 314 PHE A CA 1
ATOM 2250 C C . PHE A 1 314 ? 35.004 48.779 -33.404 1.00 48.79 314 PHE A C 1
ATOM 2251 O O . PHE A 1 314 ? 35.781 48.439 -32.510 1.00 53.58 314 PHE A O 1
ATOM 2259 N N . LYS A 1 315 ? 34.918 48.134 -34.559 1.00 49.55 315 LYS A N 1
ATOM 2260 C CA . LYS A 1 315 ? 35.738 46.966 -34.827 1.00 50.80 315 LYS A CA 1
ATOM 2261 C C . LYS A 1 315 ? 35.870 46.862 -36.329 1.00 50.67 315 LYS A C 1
ATOM 2262 O O . LYS A 1 315 ? 34.940 47.217 -37.043 1.00 51.76 315 LYS A O 1
ATOM 2268 N N . ILE A 1 316 ? 37.010 46.357 -36.794 1.00 50.22 316 ILE A N 1
ATOM 2269 C CA . ILE A 1 316 ? 37.297 46.185 -38.219 1.00 50.06 316 ILE A CA 1
ATOM 2270 C C . ILE A 1 316 ? 37.875 44.797 -38.421 1.00 53.49 316 ILE A C 1
ATOM 2271 O O . ILE A 1 316 ? 39.038 44.545 -38.128 1.00 57.68 316 ILE A O 1
ATOM 2276 N N . MET A 1 317 ? 37.032 43.880 -38.860 1.00 57.68 317 MET A N 1
ATOM 2277 C CA . MET A 1 317 ? 37.451 42.513 -39.096 1.00 61.95 317 MET A CA 1
ATOM 2278 C C . MET A 1 317 ? 37.663 42.410 -40.576 1.00 61.60 317 MET A C 1
ATOM 2279 O O . MET A 1 317 ? 37.053 43.141 -41.343 1.00 62.17 317 MET A O 1
ATOM 2284 N N . ALA A 1 318 ? 38.532 41.497 -40.970 1.00 62.50 318 ALA A N 1
ATOM 2285 C CA . ALA A 1 318 ? 38.838 41.265 -42.370 1.00 63.97 318 ALA A CA 1
ATOM 2286 C C . ALA A 1 318 ? 38.285 39.883 -42.626 1.00 62.56 318 ALA A C 1
ATOM 2287 O O . ALA A 1 318 ? 38.888 38.885 -42.256 1.00 63.82 318 ALA A O 1
ATOM 2289 N N . ASP A 1 319 ? 37.109 39.830 -43.219 1.00 62.36 319 ASP A N 1
ATOM 2290 C CA . ASP A 1 319 ? 36.479 38.558 -43.464 1.00 63.13 319 ASP A CA 1
ATOM 2291 C C . ASP A 1 319 ? 37.334 37.710 -44.393 1.00 63.85 319 ASP A C 1
ATOM 2292 O O . ASP A 1 319 ? 37.793 38.177 -45.433 1.00 64.55 319 ASP A O 1
ATOM 2297 N N . PRO A 1 320 ? 37.627 36.471 -43.976 0.00 63.90 320 PRO A N 1
ATOM 2298 C CA . PRO A 1 320 ? 38.433 35.589 -44.818 0.00 64.79 320 PRO A CA 1
ATOM 2299 C C . PRO A 1 320 ? 37.774 35.389 -46.191 0.00 66.09 320 PRO A C 1
ATOM 2300 O O . PRO A 1 320 ? 38.410 34.830 -47.099 0.00 65.39 320 PRO A O 1
ATOM 2304 N N . TYR A 1 321 ? 36.527 35.845 -46.357 1.00 67.40 321 TYR A N 1
ATOM 2305 C CA . TYR A 1 321 ? 35.860 35.726 -47.661 1.00 72.47 321 TYR A CA 1
ATOM 2306 C C . TYR A 1 321 ? 34.831 36.829 -48.129 1.00 76.51 321 TYR A C 1
ATOM 2307 O O . TYR A 1 321 ? 34.159 36.669 -49.167 1.00 77.68 321 TYR A O 1
ATOM 2316 N N . VAL A 1 322 ? 34.707 37.949 -47.394 1.00 79.20 322 VAL A N 1
ATOM 2317 C CA . VAL A 1 322 ? 33.868 39.096 -47.854 1.00 78.17 322 VAL A CA 1
ATOM 2318 C C . VAL A 1 322 ? 34.709 40.377 -47.822 1.00 75.16 322 VAL A C 1
ATOM 2319 O O . VAL A 1 322 ? 34.342 41.411 -48.396 1.00 74.15 322 VAL A O 1
ATOM 2323 N N . GLY A 1 323 ? 35.869 40.266 -47.179 1.00 73.32 323 GLY A N 1
ATOM 2324 C CA . GLY A 1 323 ? 36.788 41.379 -47.113 1.00 69.80 323 GLY A CA 1
ATOM 2325 C C . GLY A 1 323 ? 36.572 42.251 -45.914 1.00 66.92 323 GLY A C 1
ATOM 2326 O O . GLY A 1 323 ? 35.792 41.934 -45.026 1.00 69.59 323 GLY A O 1
ATOM 2327 N N . ARG A 1 324 ? 37.311 43.348 -45.892 1.00 60.94 324 ARG A N 1
ATOM 2328 C CA . ARG A 1 324 ? 37.251 44.302 -44.812 1.00 55.77 324 ARG A CA 1
ATOM 2329 C C . ARG A 1 324 ? 35.814 44.609 -44.392 1.00 53.75 324 ARG A C 1
ATOM 2330 O O . ARG A 1 324 ? 35.070 45.250 -45.125 1.00 55.05 324 ARG A O 1
ATOM 2338 N N . LEU A 1 325 ? 35.419 44.081 -43.233 1.00 51.85 325 LEU A N 1
ATOM 2339 C CA . LEU A 1 325 ? 34.104 44.306 -42.630 1.00 42.94 325 LEU A CA 1
ATOM 2340 C C . LEU A 1 325 ? 34.307 45.329 -41.543 1.00 39.48 325 LEU A C 1
ATOM 2341 O O . LEU A 1 325 ? 35.234 45.228 -40.760 1.00 41.96 325 LEU A O 1
ATOM 2346 N N . THR A 1 326 ? 33.511 46.375 -41.577 1.00 38.82 326 THR A N 1
ATOM 2347 C CA . THR A 1 326 ? 33.591 47.414 -40.570 1.00 41.57 326 THR A CA 1
ATOM 2348 C C . THR A 1 326 ? 32.339 47.312 -39.685 1.00 42.33 326 THR A C 1
ATOM 2349 O O . THR A 1 326 ? 31.226 47.345 -40.197 1.00 46.07 326 THR A O 1
ATOM 2353 N N . PHE A 1 327 ? 32.506 47.091 -38.379 1.00 41.63 327 PHE A N 1
ATOM 2354 C CA . PHE A 1 327 ? 31.360 47.002 -37.477 1.00 32.47 327 PHE A CA 1
ATOM 2355 C C . PHE A 1 327 ? 31.051 48.358 -36.867 1.00 32.99 327 PHE A C 1
ATOM 2356 O O . PHE A 1 327 ? 31.923 49.035 -36.301 1.00 33.57 327 PHE A O 1
ATOM 2364 N N . ILE A 1 328 ? 29.800 48.758 -36.979 1.00 32.10 328 ILE A N 1
ATOM 2365 C CA . ILE A 1 328 ? 29.391 50.063 -36.493 1.00 35.12 328 ILE A CA 1
ATOM 2366 C C . ILE A 1 328 ? 28.223 49.945 -35.552 1.00 35.82 328 ILE A C 1
ATOM 2367 O O . ILE A 1 328 ? 27.507 48.942 -35.553 1.00 33.52 328 ILE A O 1
ATOM 2372 N N . ARG A 1 329 ? 27.955 51.057 -34.882 1.00 33.43 329 ARG A N 1
ATOM 2373 C CA . ARG A 1 329 ? 26.837 51.176 -33.974 1.00 35.04 329 ARG A CA 1
ATOM 2374 C C . ARG A 1 329 ? 26.196 52.496 -34.396 1.00 33.81 329 ARG A C 1
ATOM 2375 O O . ARG A 1 329 ? 26.889 53.524 -34.482 1.00 34.66 329 ARG A O 1
ATOM 2383 N N . VAL A 1 330 ? 24.894 52.492 -34.656 1.00 26.50 330 VAL A N 1
ATOM 2384 C CA . VAL A 1 330 ? 24.280 53.713 -35.113 1.00 29.07 330 VAL A CA 1
ATOM 2385 C C . VAL A 1 330 ? 23.632 54.479 -33.980 1.00 30.39 330 VAL A C 1
ATOM 2386 O O . VAL A 1 330 ? 22.698 54.012 -33.370 1.00 30.33 330 VAL A O 1
ATOM 2390 N N . TYR A 1 331 ? 24.069 55.701 -33.746 1.00 38.32 331 TYR A N 1
ATOM 2391 C CA . TYR A 1 331 ? 23.471 56.485 -32.680 1.00 39.70 331 TYR A CA 1
ATOM 2392 C C . TYR A 1 331 ? 22.236 57.219 -33.153 1.00 43.58 331 TYR A C 1
ATOM 2393 O O . TYR A 1 331 ? 21.173 57.091 -32.530 1.00 45.72 331 TYR A O 1
ATOM 2402 N N . SER A 1 332 ? 22.348 57.973 -34.247 1.00 47.34 332 SER A N 1
ATOM 2403 C CA . SER A 1 332 ? 21.165 58.667 -34.778 1.00 49.55 332 SER A CA 1
ATOM 2404 C C . SER A 1 332 ? 20.937 58.379 -36.255 1.00 48.78 332 SER A C 1
ATOM 2405 O O . SER A 1 332 ? 21.862 57.988 -36.978 1.00 50.07 332 SER A O 1
ATOM 2408 N N . GLY A 1 333 ? 19.692 58.562 -36.668 1.00 45.85 333 GLY A N 1
ATOM 2409 C CA . GLY A 1 333 ? 19.303 58.351 -38.042 1.00 47.17 333 GLY A CA 1
ATOM 2410 C C . GLY A 1 333 ? 19.156 56.924 -38.515 1.00 44.72 333 GLY A C 1
ATOM 2411 O O . GLY A 1 333 ? 18.837 56.039 -37.737 1.00 47.60 333 GLY A O 1
ATOM 2412 N N . THR A 1 334 ? 19.365 56.738 -39.814 1.00 42.80 334 THR A N 1
ATOM 2413 C CA . THR A 1 334 ? 19.274 55.456 -40.487 1.00 41.44 334 THR A CA 1
ATOM 2414 C C . THR A 1 334 ? 20.395 55.401 -41.520 1.00 40.18 334 THR A C 1
ATOM 2415 O O . THR A 1 334 ? 20.593 56.367 -42.239 1.00 43.77 334 THR A O 1
ATOM 2419 N N . LEU A 1 335 ? 21.154 54.313 -41.574 1.00 39.04 335 LEU A N 1
ATOM 2420 C CA . LEU A 1 335 ? 22.221 54.180 -42.568 1.00 36.37 335 LEU A CA 1
ATOM 2421 C C . LEU A 1 335 ? 21.614 53.242 -43.582 1.00 40.94 335 LEU A C 1
ATOM 2422 O O . LEU A 1 335 ? 21.216 52.112 -43.255 1.00 40.83 335 LEU A O 1
ATOM 2427 N N . THR A 1 336 ? 21.499 53.730 -44.810 1.00 46.81 336 THR A N 1
ATOM 2428 C CA . THR A 1 336 ? 20.907 52.963 -45.905 1.00 44.92 336 THR A CA 1
ATOM 2429 C C . THR A 1 336 ? 21.969 52.365 -46.829 1.00 42.65 336 THR A C 1
ATOM 2430 O O . THR A 1 336 ? 23.026 52.972 -47.056 1.00 38.69 336 THR A O 1
ATOM 2434 N N . SER A 1 337 ? 21.684 51.157 -47.313 1.00 44.69 337 SER A N 1
ATOM 2435 C CA . SER A 1 337 ? 22.558 50.395 -48.209 1.00 49.67 337 SER A CA 1
ATOM 2436 C C . SER A 1 337 ? 22.871 51.160 -49.483 1.00 53.65 337 SER A C 1
ATOM 2437 O O . SER A 1 337 ? 21.946 51.625 -50.183 1.00 55.97 337 SER A O 1
ATOM 2440 N N . GLY A 1 338 ? 24.163 51.230 -49.810 1.00 52.46 338 GLY A N 1
ATOM 2441 C CA . GLY A 1 338 ? 24.590 51.930 -51.009 1.00 49.95 338 GLY A CA 1
ATOM 2442 C C . GLY A 1 338 ? 24.328 53.410 -50.912 1.00 48.19 338 GLY A C 1
ATOM 2443 O O . GLY A 1 338 ? 23.538 53.962 -51.679 1.00 54.86 338 GLY A O 1
ATOM 2444 N N . SER A 1 339 ? 24.979 54.053 -49.956 1.00 44.52 339 SER A N 1
ATOM 2445 C CA . SER A 1 339 ? 24.805 55.471 -49.753 1.00 38.05 339 SER A CA 1
ATOM 2446 C C . SER A 1 339 ? 26.166 56.025 -49.561 1.00 37.09 339 SER A C 1
ATOM 2447 O O . SER A 1 339 ? 27.143 55.293 -49.511 1.00 38.80 339 SER A O 1
ATOM 2450 N N . TYR A 1 340 ? 26.240 57.337 -49.527 1.00 41.49 340 TYR A N 1
ATOM 2451 C CA . TYR A 1 340 ? 27.502 57.987 -49.324 1.00 47.71 340 TYR A CA 1
ATOM 2452 C C . TYR A 1 340 ? 27.465 58.509 -47.893 1.00 51.97 340 TYR A C 1
ATOM 2453 O O . TYR A 1 340 ? 26.449 59.059 -47.447 1.00 55.58 340 TYR A O 1
ATOM 2462 N N . VAL A 1 341 ? 28.527 58.245 -47.141 1.00 51.12 341 VAL A N 1
ATOM 2463 C CA . VAL A 1 341 ? 28.618 58.710 -45.761 1.00 48.21 341 VAL A CA 1
ATOM 2464 C C . VAL A 1 341 ? 29.943 59.427 -45.646 1.00 49.94 341 VAL A C 1
ATOM 2465 O O . VAL A 1 341 ? 30.886 59.156 -46.404 1.00 51.30 341 VAL A O 1
ATOM 2469 N N . TYR A 1 342 ? 30.023 60.306 -44.666 1.00 50.03 342 TYR A N 1
ATOM 2470 C CA . TYR A 1 342 ? 31.203 61.110 -44.475 1.00 50.18 342 TYR A CA 1
ATOM 2471 C C . TYR A 1 342 ? 31.904 60.794 -43.177 1.00 49.26 342 TYR A C 1
ATOM 2472 O O . TYR A 1 342 ? 31.366 61.037 -42.098 1.00 52.11 342 TYR A O 1
ATOM 2481 N N . ASN A 1 343 ? 33.104 60.255 -43.274 1.00 42.84 343 ASN A N 1
ATOM 2482 C CA . ASN A 1 343 ? 33.861 59.948 -42.092 1.00 41.86 343 ASN A CA 1
ATOM 2483 C C . ASN A 1 343 ? 34.382 61.283 -41.563 1.00 45.17 343 ASN A C 1
ATOM 2484 O O . ASN A 1 343 ? 35.327 61.821 -42.119 1.00 50.09 343 ASN A O 1
ATOM 2489 N N . THR A 1 344 ? 33.797 61.817 -40.488 1.00 49.16 344 THR A N 1
ATOM 2490 C CA . THR A 1 344 ? 34.236 63.120 -39.942 1.00 52.85 344 THR A CA 1
ATOM 2491 C C . THR A 1 344 ? 35.588 63.173 -39.243 1.00 56.04 344 THR A C 1
ATOM 2492 O O . THR A 1 344 ? 36.192 64.247 -39.136 1.00 57.87 344 THR A O 1
ATOM 2496 N N . THR A 1 345 ? 36.082 62.042 -38.764 1.00 57.43 345 THR A N 1
ATOM 2497 C CA . THR A 1 345 ? 37.358 62.080 -38.070 1.00 61.15 345 THR A CA 1
ATOM 2498 C C . THR A 1 345 ? 38.471 61.822 -39.049 1.00 62.41 345 THR A C 1
ATOM 2499 O O . THR A 1 345 ? 39.587 61.488 -38.662 1.00 68.30 345 THR A O 1
ATOM 2503 N N . LYS A 1 346 ? 38.150 61.918 -40.328 1.00 61.94 346 LYS A N 1
ATOM 2504 C CA . LYS A 1 346 ? 39.139 61.696 -41.354 1.00 60.83 346 LYS A CA 1
ATOM 2505 C C . LYS A 1 346 ? 38.853 62.568 -42.537 1.00 62.81 346 LYS A C 1
ATOM 2506 O O . LYS A 1 346 ? 39.630 62.599 -43.483 1.00 67.40 346 LYS A O 1
ATOM 2512 N N . GLY A 1 347 ? 37.731 63.277 -42.485 1.00 64.71 347 GLY A N 1
ATOM 2513 C CA . GLY A 1 347 ? 37.354 64.177 -43.562 1.00 67.29 347 GLY A CA 1
ATOM 2514 C C . GLY A 1 347 ? 37.112 63.534 -44.919 1.00 67.88 347 GLY A C 1
ATOM 2515 O O . GLY A 1 347 ? 36.828 64.226 -45.897 1.00 72.20 347 GLY A O 1
ATOM 2516 N N . ARG A 1 348 ? 37.203 62.213 -44.987 1.00 63.70 348 ARG A N 1
ATOM 2517 C CA . ARG A 1 348 ? 36.996 61.509 -46.237 1.00 58.46 348 ARG A CA 1
ATOM 2518 C C . ARG A 1 348 ? 35.513 61.141 -46.461 1.00 57.71 348 ARG A C 1
ATOM 2519 O O . ARG A 1 348 ? 34.706 61.153 -45.522 1.00 60.49 348 ARG A O 1
ATOM 2527 N N . LYS A 1 349 ? 35.167 60.867 -47.725 1.00 56.66 349 LYS A N 1
ATOM 2528 C CA . LYS A 1 349 ? 33.820 60.488 -48.156 1.00 49.46 349 LYS A CA 1
ATOM 2529 C C . LYS A 1 349 ? 33.891 58.977 -48.372 1.00 43.76 349 LYS A C 1
ATOM 2530 O O . LYS A 1 349 ? 34.913 58.471 -48.822 1.00 41.41 349 LYS A O 1
ATOM 2536 N N . GLU A 1 350 ? 32.836 58.237 -48.063 1.00 39.04 350 GLU A N 1
ATOM 2537 C CA . GLU A 1 350 ? 32.914 56.790 -48.230 1.00 36.83 350 GLU A CA 1
ATOM 2538 C C . GLU A 1 350 ? 31.650 56.284 -48.838 1.00 33.34 350 GLU A C 1
ATOM 2539 O O . GLU A 1 350 ? 30.599 56.897 -48.688 1.00 30.79 350 GLU A O 1
ATOM 2545 N N . ARG A 1 351 ? 31.741 55.128 -49.466 1.00 31.12 351 ARG A N 1
ATOM 2546 C CA . ARG A 1 351 ? 30.583 54.559 -50.100 1.00 35.27 351 ARG A CA 1
ATOM 2547 C C . ARG A 1 351 ? 30.207 53.266 -49.405 1.00 42.72 351 ARG A C 1
ATOM 2548 O O . ARG A 1 351 ? 30.997 52.317 -49.357 1.00 44.78 351 ARG A O 1
ATOM 2556 N N . VAL A 1 352 ? 28.975 53.209 -48.919 1.00 40.88 352 VAL A N 1
ATOM 2557 C CA . VAL A 1 352 ? 28.492 52.038 -48.232 1.00 41.10 352 VAL A CA 1
ATOM 2558 C C . VAL A 1 352 ? 28.009 51.022 -49.264 1.00 41.07 352 VAL A C 1
ATOM 2559 O O . VAL A 1 352 ? 26.875 51.112 -49.732 1.00 38.22 352 VAL A O 1
ATOM 2563 N N . ALA A 1 353 ? 28.843 50.052 -49.617 1.00 39.77 353 ALA A N 1
ATOM 2564 C CA . ALA A 1 353 ? 28.419 49.046 -50.588 1.00 41.34 353 ALA A CA 1
ATOM 2565 C C . ALA A 1 353 ? 27.204 48.223 -50.098 1.00 48.36 353 ALA A C 1
ATOM 2566 O O . ALA A 1 353 ? 26.090 48.363 -50.641 1.00 51.01 353 ALA A O 1
ATOM 2568 N N . ARG A 1 354 ? 27.405 47.355 -49.093 1.00 52.51 354 ARG A N 1
ATOM 2569 C CA . ARG A 1 354 ? 26.298 46.536 -48.543 1.00 50.99 354 ARG A CA 1
ATOM 2570 C C . ARG A 1 354 ? 26.259 46.655 -47.010 1.00 47.38 354 ARG A C 1
ATOM 2571 O O . ARG A 1 354 ? 27.228 47.105 -46.388 1.00 41.82 354 ARG A O 1
ATOM 2579 N N . LEU A 1 355 ? 25.159 46.195 -46.418 1.00 42.26 355 LEU A N 1
ATOM 2580 C CA . LEU A 1 355 ? 24.995 46.173 -44.974 1.00 36.29 355 LEU A CA 1
ATOM 2581 C C . LEU A 1 355 ? 24.752 44.698 -44.639 1.00 40.27 355 LEU A C 1
ATOM 2582 O O . LEU A 1 355 ? 23.975 44.019 -45.318 1.00 42.66 355 LEU A O 1
ATOM 2587 N N . LEU A 1 356 ? 25.452 44.212 -43.614 1.00 40.03 356 LEU A N 1
ATOM 2588 C CA . LEU A 1 356 ? 25.390 42.825 -43.152 1.00 41.02 356 LEU A CA 1
ATOM 2589 C C . LEU A 1 356 ? 25.047 42.652 -41.653 1.00 43.52 356 LEU A C 1
ATOM 2590 O O . LEU A 1 356 ? 25.383 43.519 -40.821 1.00 45.51 356 LEU A O 1
ATOM 2595 N N . ARG A 1 357 ? 24.453 41.503 -41.310 1.00 41.87 357 ARG A N 1
ATOM 2596 C CA . ARG A 1 357 ? 24.124 41.148 -39.914 1.00 35.78 357 ARG A CA 1
ATOM 2597 C C . ARG A 1 357 ? 24.621 39.752 -39.679 1.00 36.26 357 ARG A C 1
ATOM 2598 O O . ARG A 1 357 ? 24.111 38.807 -40.270 1.00 37.20 357 ARG A O 1
ATOM 2606 N N . MET A 1 358 ? 25.609 39.610 -38.815 1.00 38.34 358 MET A N 1
ATOM 2607 C CA . MET A 1 358 ? 26.124 38.308 -38.486 1.00 38.52 358 MET A CA 1
ATOM 2608 C C . MET A 1 358 ? 25.140 37.581 -37.564 1.00 41.33 358 MET A C 1
ATOM 2609 O O . MET A 1 358 ? 24.461 38.226 -36.762 1.00 46.13 358 MET A O 1
ATOM 2614 N N . HIS A 1 359 ? 24.924 36.284 -37.791 1.00 40.26 359 HIS A N 1
ATOM 2615 C CA . HIS A 1 359 ? 24.056 35.466 -36.927 1.00 34.03 359 HIS A CA 1
ATOM 2616 C C . HIS A 1 359 ? 24.920 34.329 -36.436 1.00 38.58 359 HIS A C 1
ATOM 2617 O O . HIS A 1 359 ? 26.141 34.299 -36.671 1.00 39.29 359 HIS A O 1
ATOM 2624 N N . ALA A 1 360 ? 24.299 33.384 -35.753 1.00 44.37 360 ALA A N 1
ATOM 2625 C CA . ALA A 1 360 ? 25.048 32.262 -35.214 1.00 53.77 360 ALA A CA 1
ATOM 2626 C C . ALA A 1 360 ? 25.690 31.561 -36.398 1.00 59.09 360 ALA A C 1
ATOM 2627 O O . ALA A 1 360 ? 26.912 31.628 -36.606 1.00 58.89 360 ALA A O 1
ATOM 2629 N N . ASN A 1 361 ? 24.827 30.902 -37.169 1.00 62.74 361 ASN A N 1
ATOM 2630 C CA . ASN A 1 361 ? 25.198 30.200 -38.385 1.00 65.08 361 ASN A CA 1
ATOM 2631 C C . ASN A 1 361 ? 24.548 31.055 -39.488 1.00 67.90 361 ASN A C 1
ATOM 2632 O O . ASN A 1 361 ? 23.312 31.055 -39.574 1.00 74.25 361 ASN A O 1
ATOM 2637 N N . HIS A 1 362 ? 25.336 31.895 -40.182 1.00 62.74 362 HIS A N 1
ATOM 2638 C CA . HIS A 1 362 ? 24.882 32.748 -41.312 1.00 57.42 362 HIS A CA 1
ATOM 2639 C C . HIS A 1 362 ? 24.848 34.264 -41.211 1.00 56.43 362 HIS A C 1
ATOM 2640 O O . HIS A 1 362 ? 24.628 34.807 -40.128 1.00 57.42 362 HIS A O 1
ATOM 2647 N N . ARG A 1 363 ? 25.030 34.926 -42.369 1.00 52.59 363 ARG A N 1
ATOM 2648 C CA . ARG A 1 363 ? 25.012 36.395 -42.494 1.00 48.72 363 ARG A CA 1
ATOM 2649 C C . ARG A 1 363 ? 23.734 36.786 -43.189 1.00 44.69 363 ARG A C 1
ATOM 2650 O O . ARG A 1 363 ? 23.158 35.998 -43.914 1.00 47.37 363 ARG A O 1
ATOM 2658 N N . GLU A 1 364 ? 23.307 38.017 -42.997 1.00 40.90 364 GLU A N 1
ATOM 2659 C CA . GLU A 1 364 ? 22.097 38.482 -43.619 1.00 42.30 364 GLU A CA 1
ATOM 2660 C C . GLU A 1 364 ? 22.375 39.887 -44.083 1.00 47.89 364 GLU A C 1
ATOM 2661 O O . GLU A 1 364 ? 22.980 40.683 -43.358 1.00 47.48 364 GLU A O 1
ATOM 2667 N N . GLU A 1 365 ? 21.977 40.162 -45.322 1.00 49.36 365 GLU A N 1
ATOM 2668 C CA . GLU A 1 365 ? 22.182 41.457 -45.922 1.00 48.45 365 GLU A CA 1
ATOM 2669 C C . GLU A 1 365 ? 20.939 42.234 -45.655 1.00 42.93 365 GLU A C 1
ATOM 2670 O O . GLU A 1 365 ? 19.823 41.743 -45.828 1.00 41.81 365 GLU A O 1
ATOM 2676 N N . VAL A 1 366 ? 21.136 43.475 -45.275 1.00 37.82 366 VAL A N 1
ATOM 2677 C CA . VAL A 1 366 ? 20.017 44.299 -44.930 1.00 38.05 366 VAL A CA 1
ATOM 2678 C C . VAL A 1 366 ? 20.092 45.569 -45.749 1.00 35.62 366 VAL A C 1
ATOM 2679 O O . VAL A 1 366 ? 21.149 45.916 -46.252 1.00 35.43 366 VAL A O 1
ATOM 2683 N N . GLU A 1 367 ? 18.971 46.268 -45.839 1.00 40.90 367 GLU A N 1
ATOM 2684 C CA . GLU A 1 367 ? 18.840 47.513 -46.596 1.00 45.72 367 GLU A CA 1
ATOM 2685 C C . GLU A 1 367 ? 19.128 48.745 -45.767 1.00 45.96 367 GLU A C 1
ATOM 2686 O O . GLU A 1 367 ? 19.309 49.835 -46.316 1.00 47.50 367 GLU A O 1
ATOM 2692 N N . GLU A 1 368 ? 19.112 48.588 -44.448 1.00 46.80 368 GLU A N 1
ATOM 2693 C CA . GLU A 1 368 ? 19.310 49.713 -43.543 1.00 45.53 368 GLU A CA 1
ATOM 2694 C C . GLU A 1 368 ? 19.578 49.239 -42.125 1.00 44.41 368 GLU A C 1
ATOM 2695 O O . GLU A 1 368 ? 19.253 48.104 -41.760 1.00 49.23 368 GLU A O 1
ATOM 2701 N N . LEU A 1 369 ? 20.146 50.137 -41.335 1.00 38.13 369 LEU A N 1
ATOM 2702 C CA . LEU A 1 369 ? 20.487 49.899 -39.944 1.00 33.22 369 LEU A CA 1
ATOM 2703 C C . LEU A 1 369 ? 20.035 51.190 -39.272 1.00 35.88 369 LEU A C 1
ATOM 2704 O O . LEU A 1 369 ? 20.631 52.237 -39.512 1.00 34.21 369 LEU A O 1
ATOM 2709 N N . LYS A 1 370 ? 18.954 51.157 -38.492 1.00 37.27 370 LYS A N 1
ATOM 2710 C CA . LYS A 1 370 ? 18.508 52.397 -37.844 1.00 38.33 370 LYS A CA 1
ATOM 2711 C C . LYS A 1 370 ? 19.183 52.645 -36.484 1.00 39.98 370 LYS A C 1
ATOM 2712 O O . LYS A 1 370 ? 19.983 51.831 -36.008 1.00 37.64 370 LYS A O 1
ATOM 2718 N N . ALA A 1 371 ? 18.897 53.799 -35.894 1.00 41.07 371 ALA A N 1
ATOM 2719 C CA . ALA A 1 371 ? 19.477 54.191 -34.609 1.00 40.82 371 ALA A CA 1
ATOM 2720 C C . ALA A 1 371 ? 19.259 53.159 -33.519 1.00 39.00 371 ALA A C 1
ATOM 2721 O O . ALA A 1 371 ? 18.188 52.562 -33.417 1.00 40.13 371 ALA A O 1
ATOM 2723 N N . GLY A 1 372 ? 20.288 52.977 -32.699 1.00 37.78 372 GLY A N 1
ATOM 2724 C CA . GLY A 1 372 ? 20.261 52.020 -31.611 1.00 36.81 372 GLY A CA 1
ATOM 2725 C C . GLY A 1 372 ? 20.538 50.604 -32.072 1.00 36.56 372 GLY A C 1
ATOM 2726 O O . GLY A 1 372 ? 20.455 49.673 -31.268 1.00 39.64 372 GLY A O 1
ATOM 2727 N N . ASP A 1 373 ? 20.865 50.434 -33.354 1.00 34.42 373 ASP A N 1
ATOM 2728 C CA . ASP A 1 373 ? 21.130 49.111 -33.916 1.00 24.78 373 ASP A CA 1
ATOM 2729 C C . ASP A 1 373 ? 22.572 48.988 -34.350 1.00 21.76 373 ASP A C 1
ATOM 2730 O O . ASP A 1 373 ? 23.287 50.000 -34.427 1.00 21.49 373 ASP A O 1
ATOM 2735 N N . LEU A 1 374 ? 23.018 47.760 -34.600 1.00 20.80 374 LEU A N 1
ATOM 2736 C CA . LEU A 1 374 ? 24.414 47.505 -34.999 1.00 23.54 374 LEU A CA 1
ATOM 2737 C C . LEU A 1 374 ? 24.507 46.418 -36.077 1.00 27.06 374 LEU A C 1
ATOM 2738 O O . LEU A 1 374 ? 23.627 45.556 -36.199 1.00 25.81 374 LEU A O 1
ATOM 2743 N N . GLY A 1 375 ? 25.588 46.457 -36.850 1.00 29.85 375 GLY A N 1
ATOM 2744 C CA . GLY A 1 375 ? 25.804 45.470 -37.888 1.00 30.60 375 GLY A CA 1
ATOM 2745 C C . GLY A 1 375 ? 27.158 45.755 -38.485 1.00 33.29 375 GLY A C 1
ATOM 2746 O O . GLY A 1 375 ? 27.916 46.561 -37.936 1.00 32.55 375 GLY A O 1
ATOM 2747 N N . ALA A 1 376 ? 27.470 45.092 -39.595 1.00 34.67 376 ALA A N 1
ATOM 2748 C CA . ALA A 1 376 ? 28.737 45.290 -40.289 1.00 33.53 376 ALA A CA 1
ATOM 2749 C C . ALA A 1 376 ? 28.490 45.980 -41.648 1.00 39.48 376 ALA A C 1
ATOM 2750 O O . ALA A 1 376 ? 27.450 45.756 -42.280 1.00 40.51 376 ALA A O 1
ATOM 2752 N N . VAL A 1 377 ? 29.407 46.838 -42.091 1.00 39.98 377 VAL A N 1
ATOM 2753 C CA . VAL A 1 377 ? 29.262 47.463 -43.403 1.00 40.22 377 VAL A CA 1
ATOM 2754 C C . VAL A 1 377 ? 30.425 47.090 -44.348 1.00 42.62 377 VAL A C 1
ATOM 2755 O O . VAL A 1 377 ? 31.597 47.037 -43.930 1.00 39.50 377 VAL A O 1
ATOM 2759 N N . VAL A 1 378 ? 30.081 46.738 -45.592 1.00 44.55 378 VAL A N 1
ATOM 2760 C CA . VAL A 1 378 ? 31.087 46.417 -46.615 1.00 47.74 378 VAL A CA 1
ATOM 2761 C C . VAL A 1 378 ? 31.201 47.608 -47.549 1.00 46.11 378 VAL A C 1
ATOM 2762 O O . VAL A 1 378 ? 30.194 48.188 -47.954 1.00 43.53 378 VAL A O 1
ATOM 2766 N N . GLY A 1 379 ? 32.426 48.028 -47.814 1.00 48.35 379 GLY A N 1
ATOM 2767 C CA . GLY A 1 379 ? 32.625 49.152 -48.700 1.00 54.94 379 GLY A CA 1
ATOM 2768 C C . GLY A 1 379 ? 33.461 50.317 -48.200 1.00 59.06 379 GLY A C 1
ATOM 2769 O O . GLY A 1 379 ? 33.790 51.203 -49.003 1.00 66.09 379 GLY A O 1
ATOM 2770 N N . LEU A 1 380 ? 33.809 50.352 -46.910 1.00 56.20 380 LEU A N 1
ATOM 2771 C CA . LEU A 1 380 ? 34.608 51.468 -46.386 1.00 49.00 380 LEU A CA 1
ATOM 2772 C C . LEU A 1 380 ? 36.078 51.135 -46.590 1.00 48.15 380 LEU A C 1
ATOM 2773 O O . LEU A 1 380 ? 36.451 49.965 -46.559 1.00 46.01 380 LEU A O 1
ATOM 2778 N N . LYS A 1 381 ? 36.912 52.146 -46.836 1.00 47.88 381 LYS A N 1
ATOM 2779 C CA . LYS A 1 381 ? 38.324 51.879 -47.087 1.00 48.84 381 LYS A CA 1
ATOM 2780 C C . LYS A 1 381 ? 39.256 52.674 -46.206 1.00 50.84 381 LYS A C 1
ATOM 2781 O O . LYS A 1 381 ? 40.378 52.263 -45.942 1.00 52.97 381 LYS A O 1
ATOM 2787 N N . GLU A 1 382 ? 38.803 53.824 -45.753 1.00 53.14 382 GLU A N 1
ATOM 2788 C CA . GLU A 1 382 ? 39.647 54.637 -44.903 1.00 59.20 382 GLU A CA 1
ATOM 2789 C C . GLU A 1 382 ? 39.106 54.765 -43.486 1.00 59.82 382 GLU A C 1
ATOM 2790 O O . GLU A 1 382 ? 39.573 55.567 -42.686 1.00 63.00 382 GLU A O 1
ATOM 2796 N N . THR A 1 383 ? 38.124 53.951 -43.161 1.00 58.27 383 THR A N 1
ATOM 2797 C CA . THR A 1 383 ? 37.543 54.018 -41.850 1.00 52.94 383 THR A CA 1
ATOM 2798 C C . THR A 1 383 ? 38.220 52.998 -40.969 1.00 51.60 383 THR A C 1
ATOM 2799 O O . THR A 1 383 ? 38.290 51.813 -41.328 1.00 48.44 383 THR A O 1
ATOM 2803 N N . ILE A 1 384 ? 38.846 53.516 -39.907 1.00 52.86 384 ILE A N 1
ATOM 2804 C CA . ILE A 1 384 ? 39.521 52.722 -38.874 1.00 54.01 384 ILE A CA 1
ATOM 2805 C C . ILE A 1 384 ? 38.760 52.818 -37.555 1.00 54.31 384 ILE A C 1
ATOM 2806 O O . ILE A 1 384 ? 37.933 53.730 -37.359 1.00 54.64 384 ILE A O 1
ATOM 2811 N N . THR A 1 385 ? 39.014 51.856 -36.672 1.00 49.84 385 THR A N 1
ATOM 2812 C CA . THR A 1 385 ? 38.367 51.805 -35.377 1.00 43.16 385 THR A CA 1
ATOM 2813 C C . THR A 1 385 ? 38.347 53.158 -34.659 1.00 42.06 385 THR A C 1
ATOM 2814 O O . THR A 1 385 ? 39.344 53.880 -34.615 1.00 41.31 385 THR A O 1
ATOM 2818 N N . GLY A 1 386 ? 37.193 53.522 -34.133 1.00 38.05 386 GLY A N 1
ATOM 2819 C CA . GLY A 1 386 ? 37.096 54.792 -33.462 1.00 40.76 386 GLY A CA 1
ATOM 2820 C C . GLY A 1 386 ? 36.607 55.943 -34.320 1.00 47.89 386 GLY A C 1
ATOM 2821 O O . GLY A 1 386 ? 36.324 57.014 -33.788 1.00 50.24 386 GLY A O 1
ATOM 2822 N N . ASP A 1 387 ? 36.436 55.736 -35.626 1.00 51.60 387 ASP A N 1
ATOM 2823 C CA . ASP A 1 387 ? 35.983 56.818 -36.507 1.00 46.88 387 ASP A CA 1
ATOM 2824 C C . ASP A 1 387 ? 34.485 57.056 -36.463 1.00 44.84 387 ASP A C 1
ATOM 2825 O O . ASP A 1 387 ? 33.710 56.117 -36.334 1.00 45.28 387 ASP A O 1
ATOM 2830 N N . THR A 1 388 ? 34.087 58.318 -36.585 1.00 46.02 388 THR A N 1
ATOM 2831 C CA . THR A 1 388 ? 32.672 58.694 -36.597 1.00 48.71 388 THR A CA 1
ATOM 2832 C C . THR A 1 388 ? 32.227 58.758 -38.068 1.00 50.51 388 THR A C 1
ATOM 2833 O O . THR A 1 388 ? 33.020 59.108 -38.944 1.00 54.60 388 THR A O 1
ATOM 2837 N N . LEU A 1 389 ? 30.951 58.489 -38.322 1.00 47.89 389 LEU A N 1
ATOM 2838 C CA . LEU A 1 389 ? 30.398 58.470 -39.670 1.00 42.73 389 LEU A CA 1
ATOM 2839 C C . LEU A 1 389 ? 29.060 59.213 -39.725 1.00 45.62 389 LEU A C 1
ATOM 2840 O O . LEU A 1 389 ? 28.049 58.672 -39.298 1.00 49.97 389 LEU A O 1
ATOM 2845 N N . VAL A 1 390 ? 29.034 60.462 -40.173 1.00 49.02 390 VAL A N 1
ATOM 2846 C CA . VAL A 1 390 ? 27.742 61.133 -40.305 1.00 53.35 390 VAL A CA 1
ATOM 2847 C C . VAL A 1 390 ? 27.393 61.118 -41.789 1.00 57.73 390 VAL A C 1
ATOM 2848 O O . VAL A 1 390 ? 28.269 60.986 -42.649 1.00 58.53 390 VAL A O 1
ATOM 2852 N N . GLY A 1 391 ? 26.118 61.241 -42.100 1.00 59.93 391 GLY A N 1
ATOM 2853 C CA . GLY A 1 391 ? 25.734 61.187 -43.490 1.00 68.93 391 GLY A CA 1
ATOM 2854 C C . GLY A 1 391 ? 25.756 62.494 -44.249 1.00 72.62 391 GLY A C 1
ATOM 2855 O O . GLY A 1 391 ? 26.313 63.493 -43.804 1.00 73.24 391 GLY A O 1
ATOM 2856 N N . GLU A 1 392 ? 25.160 62.423 -45.435 1.00 77.15 392 GLU A N 1
ATOM 2857 C CA . GLU A 1 392 ? 24.968 63.521 -46.384 1.00 80.32 392 GLU A CA 1
ATOM 2858 C C . GLU A 1 392 ? 25.141 64.932 -45.815 1.00 80.25 392 GLU A C 1
ATOM 2859 O O . GLU A 1 392 ? 26.254 65.456 -45.736 1.00 80.04 392 GLU A O 1
ATOM 2865 N N . ASP A 1 393 ? 24.009 65.565 -45.517 1.00 80.64 393 ASP A N 1
ATOM 2866 C CA . ASP A 1 393 ? 23.966 66.901 -44.953 1.00 81.82 393 ASP A CA 1
ATOM 2867 C C . ASP A 1 393 ? 23.640 66.728 -43.482 1.00 80.56 393 ASP A C 1
ATOM 2868 O O . ASP A 1 393 ? 22.617 67.214 -42.980 1.00 82.19 393 ASP A O 1
ATOM 2873 N N . ALA A 1 394 ? 24.438 65.884 -42.844 1.00 76.09 394 ALA A N 1
ATOM 2874 C CA . ALA A 1 394 ? 24.308 65.627 -41.432 1.00 71.97 394 ALA A CA 1
ATOM 2875 C C . ALA A 1 394 ? 25.476 66.466 -40.896 1.00 70.57 394 ALA A C 1
ATOM 2876 O O . ALA A 1 394 ? 26.492 66.612 -41.584 1.00 71.20 394 ALA A O 1
ATOM 2878 N N . PRO A 1 395 ? 25.298 67.126 -39.731 1.00 68.11 395 PRO A N 1
ATOM 2879 C CA . PRO A 1 395 ? 26.314 67.970 -39.081 1.00 64.43 395 PRO A CA 1
ATOM 2880 C C . PRO A 1 395 ? 27.553 67.190 -38.689 1.00 62.39 395 PRO A C 1
ATOM 2881 O O . PRO A 1 395 ? 27.466 66.114 -38.115 1.00 63.57 395 PRO A O 1
ATOM 2885 N N . ARG A 1 396 ? 28.716 67.757 -38.957 1.00 62.88 396 ARG A N 1
ATOM 2886 C CA . ARG A 1 396 ? 29.951 67.049 -38.670 1.00 66.17 396 ARG A CA 1
ATOM 2887 C C . ARG A 1 396 ? 30.337 67.037 -37.211 1.00 65.78 396 ARG A C 1
ATOM 2888 O O . ARG A 1 396 ? 30.914 68.001 -36.715 1.00 69.87 396 ARG A O 1
ATOM 2896 N N . VAL A 1 397 ? 30.007 65.944 -36.527 1.00 62.81 397 VAL A N 1
ATOM 2897 C CA . VAL A 1 397 ? 30.327 65.781 -35.117 1.00 55.97 397 VAL A CA 1
ATOM 2898 C C . VAL A 1 397 ? 31.352 64.675 -34.966 1.00 57.25 397 VAL A C 1
ATOM 2899 O O . VAL A 1 397 ? 31.483 63.816 -35.834 1.00 56.27 397 VAL A O 1
ATOM 2903 N N . ILE A 1 398 ? 32.139 64.736 -33.902 1.00 60.93 398 ILE A N 1
ATOM 2904 C CA . ILE A 1 398 ? 33.124 63.692 -33.630 1.00 63.35 398 ILE A CA 1
ATOM 2905 C C . ILE A 1 398 ? 32.720 63.033 -32.292 1.00 66.77 398 ILE A C 1
ATOM 2906 O O . ILE A 1 398 ? 32.606 63.706 -31.253 1.00 71.56 398 ILE A O 1
ATOM 2911 N N . LEU A 1 399 ? 32.402 61.740 -32.347 1.00 65.92 399 LEU A N 1
ATOM 2912 C CA . LEU A 1 399 ? 31.960 61.012 -31.162 1.00 67.58 399 LEU A CA 1
ATOM 2913 C C . LEU A 1 399 ? 33.100 60.532 -30.258 1.00 72.20 399 LEU A C 1
ATOM 2914 O O . LEU A 1 399 ? 32.885 60.334 -29.059 1.00 75.56 399 LEU A O 1
ATOM 2919 N N . GLU A 1 400 ? 34.306 60.381 -30.807 1.00 72.59 400 GLU A N 1
ATOM 2920 C CA . GLU A 1 400 ? 35.444 59.905 -30.019 1.00 74.45 400 GLU A CA 1
ATOM 2921 C C . GLU A 1 400 ? 36.627 60.875 -30.149 1.00 80.18 400 GLU A C 1
ATOM 2922 O O . GLU A 1 400 ? 36.356 62.042 -30.514 1.00 87.95 400 GLU A O 1
ATOM 2928 N N . SER A 1 401 ? 37.796 60.510 -29.872 1.00 85.28 401 SER A N 1
ATOM 2929 N N . GLU A 1 433 ? 43.261 49.564 -40.374 1.00 89.27 433 GLU A N 1
ATOM 2930 C CA . GLU A 1 433 ? 43.980 48.596 -39.493 1.00 88.56 433 GLU A CA 1
ATOM 2931 C C . GLU A 1 433 ? 43.055 48.349 -38.319 1.00 86.52 433 GLU A C 1
ATOM 2932 O O . GLU A 1 433 ? 42.170 49.176 -38.052 1.00 87.23 433 GLU A O 1
ATOM 2934 N N . GLU A 1 434 ? 43.223 47.202 -37.664 1.00 84.29 434 GLU A N 1
ATOM 2935 C CA . GLU A 1 434 ? 42.421 46.869 -36.489 1.00 83.75 434 GLU A CA 1
ATOM 2936 C C . GLU A 1 434 ? 42.866 47.839 -35.372 1.00 82.37 434 GLU A C 1
ATOM 2937 O O . GLU A 1 434 ? 42.046 48.352 -34.603 1.00 84.42 434 GLU A O 1
ATOM 2939 N N . ASP A 1 435 ? 44.170 48.108 -35.342 0.00 79.32 435 ASP A N 1
ATOM 2940 C CA . ASP A 1 435 ? 44.797 49.037 -34.402 0.00 76.32 435 ASP A CA 1
ATOM 2941 C C . ASP A 1 435 ? 45.077 48.555 -32.984 0.00 74.76 435 ASP A C 1
ATOM 2942 O O . ASP A 1 435 ? 44.522 47.562 -32.515 0.00 74.35 435 ASP A O 1
ATOM 2944 N N . PRO A 1 436 ? 45.983 49.281 -32.336 0.00 73.32 436 PRO A N 1
ATOM 2945 C CA . PRO A 1 436 ? 46.428 49.035 -30.968 0.00 72.21 436 PRO A CA 1
ATOM 2946 C C . PRO A 1 436 ? 47.382 50.178 -30.607 0.00 71.69 436 PRO A C 1
ATOM 2947 O O . PRO A 1 436 ? 48.154 50.086 -29.653 0.00 71.11 436 PRO A O 1
ATOM 2949 N N . THR A 1 437 ? 47.325 51.243 -31.408 0.00 71.71 437 THR A N 1
ATOM 2950 C CA . THR A 1 437 ? 48.148 52.440 -31.240 1.00 72.13 437 THR A CA 1
ATOM 2951 C C . THR A 1 437 ? 49.666 52.232 -31.464 1.00 73.98 437 THR A C 1
ATOM 2952 O O . THR A 1 437 ? 50.487 53.070 -31.046 1.00 75.49 437 THR A O 1
ATOM 2954 N N . PHE A 1 438 ? 50.022 51.145 -32.162 1.00 71.89 438 PHE A N 1
ATOM 2955 C CA . PHE A 1 438 ? 51.416 50.793 -32.453 1.00 69.23 438 PHE A CA 1
ATOM 2956 C C . PHE A 1 438 ? 52.061 51.777 -33.419 1.00 69.79 438 PHE A C 1
ATOM 2957 O O . PHE A 1 438 ? 51.526 52.860 -33.676 1.00 70.87 438 PHE A O 1
ATOM 2959 N N . ARG A 1 439 ? 53.222 51.389 -33.937 1.00 69.67 439 ARG A N 1
ATOM 2960 C CA . ARG A 1 439 ? 53.988 52.182 -34.889 1.00 68.17 439 ARG A CA 1
ATOM 2961 C C . ARG A 1 439 ? 55.164 51.291 -35.231 1.00 69.62 439 ARG A C 1
ATOM 2962 O O . ARG A 1 439 ? 55.734 50.675 -34.340 1.00 72.01 439 ARG A O 1
ATOM 2964 N N . VAL A 1 440 ? 55.465 51.113 -36.508 1.00 71.14 440 VAL A N 1
ATOM 2965 C CA . VAL A 1 440 ? 56.618 50.286 -36.856 1.00 74.78 440 VAL A CA 1
ATOM 2966 C C . VAL A 1 440 ? 57.803 51.237 -37.105 1.00 77.81 440 VAL A C 1
ATOM 2967 O O . VAL A 1 440 ? 57.579 52.380 -37.506 1.00 81.54 440 VAL A O 1
ATOM 2969 N N . SER A 1 441 ? 59.036 50.821 -36.802 1.00 79.25 441 SER A N 1
ATOM 2970 C CA . SER A 1 441 ? 60.213 51.677 -37.026 1.00 78.73 441 SER A CA 1
ATOM 2971 C C . SER A 1 441 ? 61.370 50.846 -37.582 1.00 81.94 441 SER A C 1
ATOM 2972 O O . SER A 1 441 ? 61.153 49.731 -38.070 1.00 81.73 441 SER A O 1
ATOM 2974 N N . THR A 1 442 ? 62.582 51.406 -37.585 1.00 86.59 442 THR A N 1
ATOM 2975 C CA . THR A 1 442 ? 63.772 50.691 -38.088 1.00 90.42 442 THR A CA 1
ATOM 2976 C C . THR A 1 442 ? 65.114 51.443 -37.914 1.00 92.68 442 THR A C 1
ATOM 2977 O O . THR A 1 442 ? 66.053 50.833 -37.338 1.00 93.31 442 THR A O 1
ATOM 2979 N N . HIS A 1 443 ? 65.230 52.610 -38.365 1.00 93.49 443 HIS A N 1
ATOM 2980 N N . GLN A 1 448 ? 65.524 47.967 -37.184 1.00 89.42 448 GLN A N 1
ATOM 2981 C CA . GLN A 1 448 ? 65.289 46.525 -37.477 1.00 86.28 448 GLN A CA 1
ATOM 2982 C C . GLN A 1 448 ? 63.925 46.172 -36.897 1.00 84.93 448 GLN A C 1
ATOM 2983 O O . GLN A 1 448 ? 63.824 45.500 -35.876 1.00 84.60 448 GLN A O 1
ATOM 2985 N N . THR A 1 449 ? 62.886 46.734 -37.499 1.00 84.57 449 THR A N 1
ATOM 2986 C CA . THR A 1 449 ? 61.509 46.510 -37.071 1.00 85.05 449 THR A CA 1
ATOM 2987 C C . THR A 1 449 ? 61.120 47.426 -35.908 1.00 84.20 449 THR A C 1
ATOM 2988 O O . THR A 1 449 ? 60.485 48.453 -36.137 1.00 86.87 449 THR A O 1
ATOM 2990 N N . ILE A 1 450 ? 61.539 47.094 -34.684 1.00 79.37 450 ILE A N 1
ATOM 2991 C CA . ILE A 1 450 ? 61.193 47.903 -33.511 1.00 75.13 450 ILE A CA 1
ATOM 2992 C C . ILE A 1 450 ? 59.708 48.356 -33.540 1.00 74.18 450 ILE A C 1
ATOM 2993 O O . ILE A 1 450 ? 59.355 49.362 -34.177 1.00 73.34 450 ILE A O 1
ATOM 2995 N N . ILE A 1 451 ? 58.841 47.592 -32.875 1.00 70.91 451 ILE A N 1
ATOM 2996 C CA . ILE A 1 451 ? 57.415 47.903 -32.829 1.00 67.14 451 ILE A CA 1
ATOM 2997 C C . ILE A 1 451 ? 57.045 48.721 -31.578 1.00 65.79 451 ILE A C 1
ATOM 2998 O O . ILE A 1 451 ? 56.540 48.177 -30.598 1.00 70.57 451 ILE A O 1
ATOM 3000 N N . SER A 1 452 ? 57.313 50.025 -31.607 1.00 62.04 452 SER A N 1
ATOM 3001 C CA . SER A 1 452 ? 56.998 50.911 -30.485 1.00 59.85 452 SER A CA 1
ATOM 3002 C C . SER A 1 452 ? 55.515 50.817 -30.161 1.00 62.09 452 SER A C 1
ATOM 3003 O O . SER A 1 452 ? 54.709 50.454 -31.011 1.00 62.43 452 SER A O 1
ATOM 3005 N N . GLY A 1 453 ? 55.149 51.116 -28.924 1.00 67.45 453 GLY A N 1
ATOM 3006 C CA . GLY A 1 453 ? 53.749 51.047 -28.548 1.00 70.52 453 GLY A CA 1
ATOM 3007 C C . GLY A 1 453 ? 53.386 51.869 -27.312 1.00 73.05 453 GLY A C 1
ATOM 3008 O O . GLY A 1 453 ? 54.212 52.595 -26.762 1.00 70.83 453 GLY A O 1
ATOM 3009 N N . MET A 1 454 ? 52.126 51.753 -26.903 1.00 79.53 454 MET A N 1
ATOM 3010 C CA . MET A 1 454 ? 51.578 52.484 -25.764 1.00 84.32 454 MET A CA 1
ATOM 3011 C C . MET A 1 454 ? 52.231 52.153 -24.418 1.00 86.15 454 MET A C 1
ATOM 3012 O O . MET A 1 454 ? 52.561 53.059 -23.634 1.00 86.43 454 MET A O 1
ATOM 3014 N N . GLY A 1 455 ? 52.444 50.862 -24.172 1.00 87.72 455 GLY A N 1
ATOM 3015 C CA . GLY A 1 455 ? 53.033 50.419 -22.917 1.00 89.90 455 GLY A CA 1
ATOM 3016 C C . GLY A 1 455 ? 53.627 49.012 -22.986 1.00 90.27 455 GLY A C 1
ATOM 3017 O O . GLY A 1 455 ? 54.802 48.847 -23.324 1.00 92.25 455 GLY A O 1
ATOM 3018 N N . GLU A 1 456 ? 52.811 48.016 -22.644 1.00 89.01 456 GLU A N 1
ATOM 3019 C CA . GLU A 1 456 ? 53.210 46.613 -22.635 1.00 91.23 456 GLU A CA 1
ATOM 3020 C C . GLU A 1 456 ? 51.956 45.745 -22.425 1.00 93.63 456 GLU A C 1
ATOM 3021 O O . GLU A 1 456 ? 50.932 46.305 -21.963 1.00 96.32 456 GLU A O 1
ATOM 3023 N N . LEU A 1 457 ? 51.996 44.524 -22.726 1.00 94.74 457 LEU A N 1
ATOM 3024 N N . LEU A 1 466 ? 55.096 61.286 -27.316 1.00 101.98 466 LEU A N 1
ATOM 3025 C CA . LEU A 1 466 ? 53.644 61.012 -27.559 1.00 103.02 466 LEU A CA 1
ATOM 3026 C C . LEU A 1 466 ? 53.343 59.493 -27.576 1.00 101.34 466 LEU A C 1
ATOM 3027 O O . LEU A 1 466 ? 54.173 58.709 -28.046 1.00 101.17 466 LEU A O 1
ATOM 3029 N N . LYS A 1 467 ? 52.175 59.124 -27.029 1.00 98.11 467 LYS A N 1
ATOM 3030 C CA . LYS A 1 467 ? 51.629 57.752 -26.901 1.00 94.82 467 LYS A CA 1
ATOM 3031 C C . LYS A 1 467 ? 52.383 56.501 -27.411 1.00 93.04 467 LYS A C 1
ATOM 3032 O O . LYS A 1 467 ? 51.759 55.520 -27.827 1.00 95.03 467 LYS A O 1
ATOM 3034 N N . ARG A 1 468 ? 53.705 56.499 -27.275 1.00 89.80 468 ARG A N 1
ATOM 3035 C CA . ARG A 1 468 ? 54.553 55.388 -27.711 1.00 85.80 468 ARG A CA 1
ATOM 3036 C C . ARG A 1 468 ? 55.966 55.613 -27.143 1.00 82.15 468 ARG A C 1
ATOM 3037 O O . ARG A 1 468 ? 56.874 56.095 -27.832 1.00 80.77 468 ARG A O 1
ATOM 3039 N N . GLU A 1 469 ? 56.122 55.286 -25.862 1.00 76.28 469 GLU A N 1
ATOM 3040 C CA . GLU A 1 469 ? 57.379 55.463 -25.164 1.00 68.45 469 GLU A CA 1
ATOM 3041 C C . GLU A 1 469 ? 58.121 54.160 -24.819 1.00 67.46 469 GLU A C 1
ATOM 3042 O O . GLU A 1 469 ? 59.248 54.228 -24.331 1.00 64.73 469 GLU A O 1
ATOM 3044 N N . PHE A 1 470 ? 57.508 52.995 -25.080 1.00 68.95 470 PHE A N 1
ATOM 3045 C CA . PHE A 1 470 ? 58.115 51.664 -24.808 1.00 72.71 470 PHE A CA 1
ATOM 3046 C C . PHE A 1 470 ? 58.254 50.869 -26.124 1.00 76.42 470 PHE A C 1
ATOM 3047 O O . PHE A 1 470 ? 57.249 50.391 -26.672 1.00 80.15 470 PHE A O 1
ATOM 3049 N N . LYS A 1 471 ? 59.494 50.656 -26.580 1.00 76.21 471 LYS A N 1
ATOM 3050 C CA . LYS A 1 471 ? 59.754 49.990 -27.865 1.00 73.77 471 LYS A CA 1
ATOM 3051 C C . LYS A 1 471 ? 60.420 48.618 -27.886 1.00 73.02 471 LYS A C 1
ATOM 3052 O O . LYS A 1 471 ? 61.590 48.494 -27.550 1.00 77.27 471 LYS A O 1
ATOM 3054 N N . VAL A 1 472 ? 59.702 47.594 -28.330 1.00 72.73 472 VAL A N 1
ATOM 3055 C CA . VAL A 1 472 ? 60.291 46.256 -28.441 1.00 73.10 472 VAL A CA 1
ATOM 3056 C C . VAL A 1 472 ? 60.869 46.185 -29.868 1.00 77.32 472 VAL A C 1
ATOM 3057 O O . VAL A 1 472 ? 60.515 47.012 -30.720 1.00 79.88 472 VAL A O 1
ATOM 3059 N N . ASP A 1 473 ? 61.763 45.233 -30.141 1.00 79.45 473 ASP A N 1
ATOM 3060 C CA . ASP A 1 473 ? 62.339 45.105 -31.488 1.00 77.13 473 ASP A CA 1
ATOM 3061 C C . ASP A 1 473 ? 62.252 43.680 -32.046 1.00 77.04 473 ASP A C 1
ATOM 3062 O O . ASP A 1 473 ? 62.739 42.725 -31.430 1.00 77.39 473 ASP A O 1
ATOM 3064 N N . ALA A 1 474 ? 61.584 43.555 -33.195 1.00 77.27 474 ALA A N 1
ATOM 3065 C CA . ALA A 1 474 ? 61.394 42.287 -33.918 1.00 76.00 474 ALA A CA 1
ATOM 3066 C C . ALA A 1 474 ? 60.500 41.246 -33.259 1.00 74.74 474 ALA A C 1
ATOM 3067 O O . ALA A 1 474 ? 59.311 41.170 -33.561 1.00 74.89 474 ALA A O 1
ATOM 3069 N N . ASN A 1 475 ? 61.065 40.449 -32.360 0.00 74.69 475 ASN A N 1
ATOM 3070 C CA . ASN A 1 475 ? 60.295 39.411 -31.689 0.00 75.26 475 ASN A CA 1
ATOM 3071 C C . ASN A 1 475 ? 60.844 39.192 -30.289 0.00 76.65 475 ASN A C 1
ATOM 3072 O O . ASN A 1 475 ? 60.157 39.420 -29.295 0.00 75.63 475 ASN A O 1
ATOM 3074 N N . VAL A 1 476 ? 62.099 38.764 -30.229 1.00 79.24 476 VAL A N 1
ATOM 3075 C CA . VAL A 1 476 ? 62.782 38.504 -28.962 1.00 83.90 476 VAL A CA 1
ATOM 3076 C C . VAL A 1 476 ? 63.004 39.772 -28.130 1.00 86.55 476 VAL A C 1
ATOM 3077 O O . VAL A 1 476 ? 62.709 39.801 -26.923 1.00 88.44 476 VAL A O 1
ATOM 3079 N N . GLY A 1 477 ? 63.556 40.797 -28.778 1.00 87.39 477 GLY A N 1
ATOM 3080 C CA . GLY A 1 477 ? 63.847 42.058 -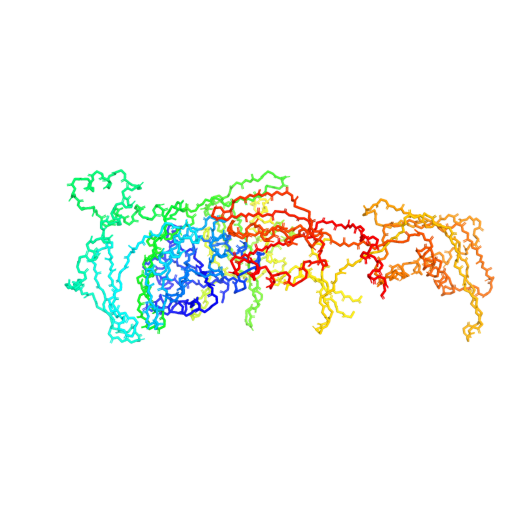28.117 1.00 87.62 477 GLY A CA 1
ATOM 3081 C C . GLY A 1 477 ? 62.888 42.543 -27.041 1.00 88.93 477 GLY A C 1
ATOM 3082 O O . GLY A 1 477 ? 61.783 43.008 -27.348 1.00 92.83 477 GLY A O 1
ATOM 3083 N N . LYS A 1 478 ? 63.329 42.464 -25.784 1.00 84.83 478 LYS A N 1
ATOM 3084 C CA . LYS A 1 478 ? 62.537 42.905 -24.644 0.00 78.16 478 LYS A CA 1
ATOM 3085 C C . LYS A 1 478 ? 62.236 44.414 -24.642 1.00 76.24 478 LYS A C 1
ATOM 3086 O O . LYS A 1 478 ? 62.955 45.216 -25.259 1.00 74.73 478 LYS A O 1
ATOM 3092 N N . PRO A 1 479 ? 61.153 44.821 -23.953 1.00 75.89 479 PRO A N 1
ATOM 3093 C CA . PRO A 1 479 ? 60.724 46.221 -23.855 1.00 75.81 479 PRO A CA 1
ATOM 3094 C C . PRO A 1 479 ? 61.848 47.162 -23.455 1.00 75.51 479 PRO A C 1
ATOM 3095 O O . PRO A 1 479 ? 62.564 46.924 -22.476 1.00 80.11 479 PRO A O 1
ATOM 3099 N N . GLN A 1 480 ? 62.000 48.230 -24.226 1.00 71.92 480 GLN A N 1
ATOM 3100 C CA . GLN A 1 480 ? 63.020 49.227 -23.956 1.00 67.52 480 GLN A CA 1
ATOM 3101 C C . GLN A 1 480 ? 62.318 50.581 -23.829 1.00 63.97 480 GLN A C 1
ATOM 3102 O O . GLN A 1 480 ? 61.277 50.823 -24.453 1.00 62.64 480 GLN A O 1
ATOM 3108 N N . VAL A 1 481 ? 62.856 51.435 -22.970 1.00 58.78 481 VAL A N 1
ATOM 3109 C CA . VAL A 1 481 ? 62.277 52.750 -22.733 1.00 55.30 481 VAL A CA 1
ATOM 3110 C C . VAL A 1 481 ? 62.932 53.810 -23.613 1.00 54.72 481 VAL A C 1
ATOM 3111 O O . VAL A 1 481 ? 64.140 54.026 -23.546 1.00 58.56 481 VAL A O 1
ATOM 3115 N N . ALA A 1 482 ? 62.114 54.491 -24.406 1.00 51.25 482 ALA A N 1
ATOM 3116 C CA . ALA A 1 482 ? 62.569 55.513 -25.335 1.00 45.97 482 ALA A CA 1
ATOM 3117 C C . ALA A 1 482 ? 63.277 56.715 -24.723 1.00 46.08 482 ALA A C 1
ATOM 3118 O O . ALA A 1 482 ? 62.672 57.751 -24.481 1.00 48.77 482 ALA A O 1
ATOM 3120 N N . TYR A 1 483 ? 64.571 56.595 -24.495 1.00 43.15 483 TYR A N 1
ATOM 3121 C CA . TYR A 1 483 ? 65.311 57.701 -23.929 1.00 42.45 483 TYR A CA 1
ATOM 3122 C C . TYR A 1 483 ? 65.670 58.727 -24.991 1.00 42.04 483 TYR A C 1
ATOM 3123 O O . TYR A 1 483 ? 65.445 58.507 -26.171 1.00 39.30 483 TYR A O 1
ATOM 3132 N N . ARG A 1 484 ? 66.194 59.865 -24.551 1.00 41.54 484 ARG A N 1
ATOM 3133 C CA . ARG A 1 484 ? 66.634 60.942 -25.437 1.00 39.73 484 ARG A CA 1
ATOM 3134 C C . ARG A 1 484 ? 67.847 61.572 -24.741 1.00 38.90 484 ARG A C 1
ATOM 3135 O O . ARG A 1 484 ? 68.064 61.341 -23.552 1.00 35.92 484 ARG A O 1
ATOM 3143 N N . GLU A 1 485 ? 68.648 62.342 -25.471 1.00 38.22 485 GLU A N 1
ATOM 3144 C CA . GLU A 1 485 ? 69.825 62.969 -24.885 1.00 38.32 485 GLU A CA 1
ATOM 3145 C C . GLU A 1 485 ? 69.902 64.400 -25.340 1.00 33.95 485 GLU A C 1
ATOM 3146 O O . GLU A 1 485 ? 69.329 64.735 -26.353 1.00 38.63 485 GLU A O 1
ATOM 3152 N N . THR A 1 486 ? 70.606 65.238 -24.585 1.00 30.43 486 THR A N 1
ATOM 3153 C CA . THR A 1 486 ? 70.751 66.650 -24.904 1.00 26.49 486 THR A CA 1
ATOM 3154 C C . THR A 1 486 ? 71.917 67.218 -24.135 1.00 26.81 486 THR A C 1
ATOM 3155 O O . THR A 1 486 ? 72.619 66.505 -23.433 1.00 30.31 486 THR A O 1
ATOM 3159 N N . ILE A 1 487 ? 72.172 68.493 -24.315 1.00 23.58 487 ILE A N 1
ATOM 3160 C CA . ILE A 1 487 ? 73.262 69.113 -23.642 1.00 29.47 487 ILE A CA 1
ATOM 3161 C C . ILE A 1 487 ? 72.648 70.167 -22.759 1.00 32.63 487 ILE A C 1
ATOM 3162 O O . ILE A 1 487 ? 71.459 70.505 -22.901 1.00 34.75 487 ILE A O 1
ATOM 3167 N N . THR A 1 488 ? 73.465 70.719 -21.876 1.00 32.55 488 THR A N 1
ATOM 3168 C CA . THR A 1 488 ? 72.978 71.700 -20.924 1.00 35.63 488 THR A CA 1
ATOM 3169 C C . THR A 1 488 ? 73.817 72.959 -20.986 1.00 37.84 488 THR A C 1
ATOM 3170 O O . THR A 1 488 ? 73.364 74.032 -20.605 1.00 43.23 488 THR A O 1
ATOM 3174 N N . LYS A 1 489 ? 75.019 72.823 -21.530 1.00 38.84 489 LYS A N 1
ATOM 3175 C CA . LYS A 1 489 ? 75.964 73.926 -21.684 1.00 39.99 489 LYS A CA 1
ATOM 3176 C C . LYS A 1 489 ? 76.320 74.045 -23.176 1.00 41.66 489 LYS A C 1
ATOM 3177 O O . LYS A 1 489 ? 76.698 73.058 -23.794 1.00 40.67 489 LYS A O 1
ATOM 3183 N N . PRO A 1 490 ? 76.154 75.231 -23.783 1.00 41.65 490 PRO A N 1
ATOM 3184 C CA . PRO A 1 490 ? 76.498 75.356 -25.198 1.00 44.22 490 PRO A CA 1
ATOM 3185 C C . PRO A 1 490 ? 77.994 75.269 -25.405 1.00 46.72 490 PRO A C 1
ATOM 3186 O O . PRO A 1 490 ? 78.759 75.895 -24.686 1.00 51.43 490 PRO A O 1
ATOM 3190 N N . VAL A 1 491 ? 78.406 74.443 -26.358 1.00 48.17 491 VAL A N 1
ATOM 3191 C CA . VAL A 1 491 ? 79.813 74.264 -26.685 1.00 43.84 491 VAL A CA 1
ATOM 3192 C C . VAL A 1 491 ? 80.048 74.822 -28.080 1.00 45.92 491 VAL A C 1
ATOM 3193 O O . VAL A 1 491 ? 79.113 75.081 -28.833 1.00 49.04 491 VAL A O 1
ATOM 3197 N N . ASP A 1 492 ? 81.309 74.930 -28.445 1.00 45.75 492 ASP A N 1
ATOM 3198 C CA . ASP A 1 492 ? 81.712 75.458 -29.730 1.00 42.62 492 ASP A CA 1
ATOM 3199 C C . ASP A 1 492 ? 82.824 74.497 -30.146 1.00 41.64 492 ASP A C 1
ATOM 3200 O O . ASP A 1 492 ? 83.955 74.662 -29.722 1.00 41.29 492 ASP A O 1
ATOM 3205 N N . VAL A 1 493 ? 82.491 73.465 -30.925 1.00 42.99 493 VAL A N 1
ATOM 3206 C CA . VAL A 1 493 ? 83.487 72.465 -31.337 1.00 43.50 493 VAL A CA 1
ATOM 3207 C C . VAL A 1 493 ? 83.999 72.511 -32.780 1.00 46.77 493 VAL A C 1
ATOM 3208 O O . VAL A 1 493 ? 83.826 73.512 -33.488 1.00 47.84 493 VAL A O 1
ATOM 3212 N N . GLU A 1 494 ? 84.597 71.406 -33.220 1.00 46.25 494 GLU A N 1
ATOM 3213 C CA . GLU A 1 494 ? 85.163 71.332 -34.551 1.00 44.46 494 GLU A CA 1
ATOM 3214 C C . GLU A 1 494 ? 85.348 69.922 -35.086 1.00 42.78 494 GLU A C 1
ATOM 3215 O O . GLU A 1 494 ? 85.937 69.078 -34.435 1.00 47.20 494 GLU A O 1
ATOM 3221 N N . GLY A 1 495 ? 84.779 69.666 -36.258 1.00 44.71 495 GLY A N 1
ATOM 3222 C CA . GLY A 1 495 ? 84.886 68.363 -36.896 1.00 42.37 495 GLY A CA 1
ATOM 3223 C C . GLY A 1 495 ? 86.005 68.418 -37.921 1.00 41.43 495 GLY A C 1
ATOM 3224 O O . GLY A 1 495 ? 86.254 69.472 -38.525 1.00 42.06 495 GLY A O 1
ATOM 3225 N N . LYS A 1 496 ? 86.684 67.301 -38.139 1.00 37.67 496 LYS A N 1
ATOM 3226 C CA . LYS A 1 496 ? 87.787 67.300 -39.075 1.00 39.40 496 LYS A CA 1
ATOM 3227 C C . LYS A 1 496 ? 88.072 65.936 -39.626 1.00 42.05 496 LYS A C 1
ATOM 3228 O O . LYS A 1 496 ? 88.233 64.982 -38.891 1.00 45.37 496 LYS A O 1
ATOM 3234 N N . PHE A 1 497 ? 88.133 65.836 -40.938 1.00 45.43 497 PHE A N 1
ATOM 3235 C CA . PHE A 1 497 ? 88.417 64.556 -41.527 1.00 46.91 497 PHE A CA 1
ATOM 3236 C C . PHE A 1 497 ? 89.588 64.713 -42.504 1.00 52.10 497 PHE A C 1
ATOM 3237 O O . PHE A 1 497 ? 89.580 65.598 -43.361 1.00 55.22 497 PHE A O 1
ATOM 3245 N N . ILE A 1 498 ? 90.630 63.911 -42.288 1.00 55.85 498 ILE A N 1
ATOM 3246 C CA . ILE A 1 498 ? 91.866 63.898 -43.081 1.00 54.46 498 ILE A CA 1
ATOM 3247 C C . ILE A 1 498 ? 92.233 62.459 -43.394 1.00 55.87 498 ILE A C 1
ATOM 3248 O O . ILE A 1 498 ? 92.407 61.636 -42.501 1.00 57.70 498 ILE A O 1
ATOM 3253 N N . ARG A 1 499 ? 92.334 62.123 -44.657 1.00 56.84 499 ARG A N 1
ATOM 3254 C CA . ARG A 1 499 ? 92.671 60.763 -44.938 1.00 61.67 499 ARG A CA 1
ATOM 3255 C C . ARG A 1 499 ? 93.301 60.675 -46.305 1.00 69.71 499 ARG A C 1
ATOM 3256 O O . ARG A 1 499 ? 93.354 61.666 -47.050 1.00 69.33 499 ARG A O 1
ATOM 3264 N N . GLN A 1 500 ? 93.847 59.492 -46.574 1.00 77.24 500 GLN A N 1
ATOM 3265 C CA . GLN A 1 500 ? 94.541 59.144 -47.813 1.00 80.42 500 GLN A CA 1
ATOM 3266 C C . GLN A 1 500 ? 93.963 57.792 -48.231 1.00 83.27 500 GLN A C 1
ATOM 3267 O O . GLN A 1 500 ? 94.701 56.885 -48.617 1.00 83.70 500 GLN A O 1
ATOM 3273 N N . THR A 1 501 ? 92.645 57.648 -48.059 1.00 86.24 501 THR A N 1
ATOM 3274 C CA . THR A 1 501 ? 91.927 56.416 -48.407 1.00 90.10 501 THR A CA 1
ATOM 3275 C C . THR A 1 501 ? 92.207 56.053 -49.874 1.00 93.57 501 THR A C 1
ATOM 3276 O O . THR A 1 501 ? 92.884 56.804 -50.587 1.00 95.47 501 THR A O 1
ATOM 3280 N N . GLY A 1 502 ? 91.766 54.870 -50.302 1.00 95.07 502 GLY A N 1
ATOM 3281 C CA . GLY A 1 502 ? 91.953 54.494 -51.697 1.00 94.61 502 GLY A CA 1
ATOM 3282 C C . GLY A 1 502 ? 91.258 55.609 -52.462 1.00 91.25 502 GLY A C 1
ATOM 3283 O O . GLY A 1 502 ? 91.710 56.066 -53.520 1.00 89.74 502 GLY A O 1
ATOM 3284 N N . GLY A 1 503 ? 90.141 56.040 -51.878 1.00 89.69 503 GLY A N 1
ATOM 3285 C CA . GLY A 1 503 ? 89.376 57.136 -52.414 1.00 87.54 503 GLY A CA 1
ATOM 3286 C C . GLY A 1 503 ? 90.230 58.367 -52.170 1.00 84.93 503 GLY A C 1
ATOM 3287 O O . GLY A 1 503 ? 90.194 58.965 -51.087 1.00 85.80 503 GLY A O 1
ATOM 3288 N N . ARG A 1 504 ? 91.089 58.644 -53.153 1.00 81.08 504 ARG A N 1
ATOM 3289 C CA . ARG A 1 504 ? 92.005 59.791 -53.193 1.00 72.25 504 ARG A CA 1
ATOM 3290 C C . ARG A 1 504 ? 92.496 60.358 -51.852 1.00 67.01 504 ARG A C 1
ATOM 3291 O O . ARG A 1 504 ? 93.190 59.704 -51.072 1.00 66.24 504 ARG A O 1
ATOM 3299 N N . GLY A 1 505 ? 92.203 61.629 -51.659 1.00 58.80 505 GLY A N 1
ATOM 3300 C CA . GLY A 1 505 ? 92.582 62.301 -50.459 1.00 51.43 505 GLY A CA 1
ATOM 3301 C C . GLY A 1 505 ? 91.273 62.917 -50.072 1.00 48.80 505 GLY A C 1
ATOM 3302 O O . GLY A 1 505 ? 90.605 63.533 -50.899 1.00 50.11 505 GLY A O 1
ATOM 3303 N N . GLN A 1 506 ? 90.850 62.644 -48.848 1.00 46.19 506 GLN A N 1
ATOM 3304 C CA . GLN A 1 506 ? 89.620 63.198 -48.331 1.00 39.52 506 GLN A CA 1
ATOM 3305 C C . GLN A 1 506 ? 89.956 64.308 -47.333 1.00 36.30 506 GLN A C 1
ATOM 3306 O O . GLN A 1 506 ? 90.956 64.216 -46.618 1.00 39.10 506 GLN A O 1
ATOM 3312 N N . TYR A 1 507 ? 89.179 65.388 -47.353 1.00 29.77 507 TYR A N 1
ATOM 3313 C CA . TYR A 1 507 ? 89.414 66.496 -46.473 1.00 27.87 507 TYR A CA 1
ATOM 3314 C C . TYR A 1 507 ? 88.154 67.259 -46.200 1.00 32.52 507 TYR A C 1
ATOM 3315 O O . TYR A 1 507 ? 87.605 67.882 -47.099 1.00 32.28 507 TYR A O 1
ATOM 3324 N N . GLY A 1 508 ? 87.762 67.261 -44.924 1.00 32.98 508 GLY A N 1
ATOM 3325 C CA . GLY A 1 508 ? 86.591 67.974 -44.458 1.00 25.43 508 GLY A CA 1
ATOM 3326 C C . GLY A 1 508 ? 86.945 68.699 -43.170 1.00 28.68 508 GLY A C 1
ATOM 3327 O O . GLY A 1 508 ? 87.753 68.193 -42.401 1.00 28.82 508 GLY A O 1
ATOM 3328 N N . HIS A 1 509 ? 86.386 69.891 -42.954 1.00 27.56 509 HIS A N 1
ATOM 3329 C CA . HIS A 1 509 ? 86.630 70.668 -41.755 1.00 27.80 509 HIS A CA 1
ATOM 3330 C C . HIS A 1 509 ? 85.530 71.691 -41.448 1.00 31.22 509 HIS A C 1
ATOM 3331 O O . HIS A 1 509 ? 85.370 72.683 -42.153 1.00 32.16 509 HIS A O 1
ATOM 3338 N N . VAL A 1 510 ? 84.753 71.422 -40.399 1.00 34.15 510 VAL A N 1
ATOM 3339 C CA . VAL A 1 510 ? 83.674 72.308 -39.961 1.00 31.43 510 VAL A CA 1
ATOM 3340 C C . VAL A 1 510 ? 83.887 72.723 -38.504 1.00 33.31 510 VAL A C 1
ATOM 3341 O O . VAL A 1 510 ? 84.527 72.013 -37.728 1.00 33.09 510 VAL A O 1
ATOM 3345 N N . LYS A 1 511 ? 83.420 73.919 -38.182 1.00 31.79 511 LYS A N 1
ATOM 3346 C CA . LYS A 1 511 ? 83.474 74.494 -36.857 1.00 26.56 511 LYS A CA 1
ATOM 3347 C C . LYS A 1 511 ? 82.053 74.919 -36.566 1.00 32.24 511 LYS A C 1
ATOM 3348 O O . LYS A 1 511 ? 81.471 75.710 -37.321 1.00 31.71 511 LYS A O 1
ATOM 3354 N N . ILE A 1 512 ? 81.491 74.410 -35.470 1.00 39.22 512 ILE A N 1
ATOM 3355 C CA . ILE A 1 512 ? 80.108 74.730 -35.097 1.00 38.17 512 ILE A CA 1
ATOM 3356 C C . ILE A 1 512 ? 79.895 75.057 -33.641 1.00 34.42 512 ILE A C 1
ATOM 3357 O O . ILE A 1 512 ? 80.683 74.715 -32.769 1.00 35.29 512 ILE A O 1
ATOM 3362 N N . LYS A 1 513 ? 78.776 75.702 -33.399 1.00 34.07 513 LYS A N 1
ATOM 3363 C CA . LYS A 1 513 ? 78.368 76.051 -32.074 1.00 30.85 513 LYS A CA 1
ATOM 3364 C C . LYS A 1 513 ? 77.039 75.365 -31.787 1.00 34.14 513 LYS A C 1
ATOM 3365 O O . LYS A 1 513 ? 76.046 75.587 -32.491 1.00 33.40 513 LYS A O 1
ATOM 3371 N N . VAL A 1 514 ? 77.050 74.433 -30.836 1.00 34.72 514 VAL A N 1
ATOM 3372 C CA . VAL A 1 514 ? 75.822 73.761 -30.444 1.00 33.03 514 VAL A CA 1
ATOM 3373 C C . VAL A 1 514 ? 75.382 74.435 -29.144 1.00 34.76 514 VAL A C 1
ATOM 3374 O O . VAL A 1 514 ? 76.189 74.996 -28.404 1.00 30.74 514 VAL A O 1
ATOM 3378 N N . GLU A 1 515 ? 74.086 74.479 -28.922 1.00 36.80 515 GLU A N 1
ATOM 3379 C CA . GLU A 1 515 ? 73.567 75.123 -27.747 1.00 39.48 515 GLU A CA 1
ATOM 3380 C C . GLU A 1 515 ? 72.209 74.560 -27.398 1.00 43.21 515 GLU A C 1
ATOM 3381 O O . GLU A 1 515 ? 71.481 74.059 -28.259 1.00 38.70 515 GLU A O 1
ATOM 3387 N N . PRO A 1 516 ? 71.869 74.587 -26.101 1.00 46.62 516 PRO A N 1
ATOM 3388 C CA . PRO A 1 516 ? 70.582 74.050 -25.670 1.00 43.44 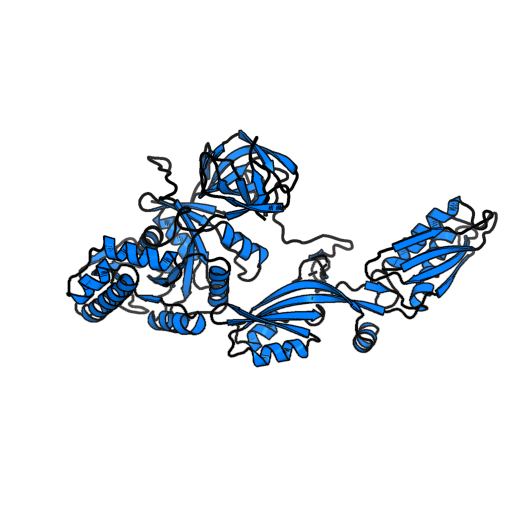516 PRO A CA 1
ATOM 3389 C C . PRO A 1 516 ? 69.387 74.923 -25.987 1.00 39.40 516 PRO A C 1
ATOM 3390 O O . PRO A 1 516 ? 69.471 76.154 -25.963 1.00 42.27 516 PRO A O 1
ATOM 3394 N N . LEU A 1 517 ? 68.298 74.255 -26.346 1.00 35.38 517 LEU A N 1
ATOM 3395 C CA . LEU A 1 517 ? 67.042 74.891 -26.688 1.00 37.10 517 LEU A CA 1
ATOM 3396 C C . LEU A 1 517 ? 66.050 74.463 -25.635 1.00 40.04 517 LEU A C 1
ATOM 3397 O O . LEU A 1 517 ? 66.179 73.388 -25.065 1.00 42.43 517 LEU A O 1
ATOM 3402 N N . PRO A 1 518 ? 65.034 75.282 -25.373 1.00 39.78 518 PRO A N 1
ATOM 3403 C CA . PRO A 1 518 ? 64.022 74.949 -24.377 1.00 38.72 518 PRO A CA 1
ATOM 3404 C C . PRO A 1 518 ? 63.528 73.536 -24.625 1.00 42.12 518 PRO A C 1
ATOM 3405 O O . PRO A 1 518 ? 63.496 73.097 -25.772 1.00 48.18 518 PRO A O 1
ATOM 3409 N N . ARG A 1 519 ? 63.172 72.809 -23.566 1.00 43.13 519 ARG A N 1
ATOM 3410 C CA . ARG A 1 519 ? 62.748 71.416 -23.727 1.00 42.35 519 ARG A CA 1
ATOM 3411 C C . ARG A 1 519 ? 61.578 71.294 -24.661 1.00 43.82 519 ARG A C 1
ATOM 3412 O O . ARG A 1 519 ? 60.551 71.926 -24.439 1.00 47.85 519 ARG A O 1
ATOM 3420 N N . GLY A 1 520 ? 61.731 70.420 -25.654 1.00 44.74 520 GLY A N 1
ATOM 3421 C CA . GLY A 1 520 ? 60.704 70.196 -26.660 1.00 44.49 520 GLY A CA 1
ATOM 3422 C C . GLY A 1 520 ? 60.784 71.146 -27.854 1.00 43.52 520 GLY A C 1
ATOM 3423 O O . GLY A 1 520 ? 59.901 71.147 -28.708 1.00 45.72 520 GLY A O 1
ATOM 3424 N N . SER A 1 521 ? 61.810 71.982 -27.912 1.00 39.20 521 SER A N 1
ATOM 3425 C CA . SER A 1 521 ? 61.926 72.899 -29.020 1.00 42.96 521 SER A CA 1
ATOM 3426 C C . SER A 1 521 ? 62.286 72.224 -30.322 1.00 45.07 521 SER A C 1
ATOM 3427 O O . SER A 1 521 ? 62.091 72.783 -31.394 1.00 48.32 521 SER A O 1
ATOM 3430 N N . GLY A 1 522 ? 62.819 71.020 -30.229 1.00 45.11 522 GLY A N 1
ATOM 3431 C CA . GLY A 1 522 ? 63.193 70.310 -31.428 1.00 43.12 522 GLY A CA 1
ATOM 3432 C C . GLY A 1 522 ? 64.610 70.556 -31.904 1.00 46.12 522 GLY A C 1
ATOM 3433 O O . GLY A 1 522 ? 65.546 70.436 -31.103 1.00 48.76 522 GLY A O 1
ATOM 3434 N N . PHE A 1 523 ? 64.755 71.007 -33.160 1.00 45.85 523 PHE A N 1
ATOM 3435 C CA . PHE A 1 523 ? 66.060 71.213 -33.803 1.00 39.02 523 PHE A CA 1
ATOM 3436 C C . PHE A 1 523 ? 66.049 72.445 -34.664 1.00 36.10 523 PHE A C 1
ATOM 3437 O O . PHE A 1 523 ? 65.048 72.746 -35.290 1.00 36.50 523 PHE A O 1
ATOM 3445 N N . GLU A 1 524 ? 67.194 73.105 -34.747 1.00 34.60 524 GLU A N 1
ATOM 3446 C CA . GLU A 1 524 ? 67.325 74.277 -35.561 1.00 34.07 524 GLU A CA 1
ATOM 3447 C C . GLU A 1 524 ? 68.746 74.322 -36.065 1.00 37.77 524 GLU A C 1
ATOM 3448 O O . GLU A 1 524 ? 69.668 74.218 -35.262 1.00 38.80 524 GLU A O 1
ATOM 3454 N N . PHE A 1 525 ? 68.927 74.376 -37.393 1.00 41.57 525 PHE A N 1
ATOM 3455 C CA . PHE A 1 525 ? 70.272 74.452 -38.007 1.00 38.78 525 PHE A CA 1
ATOM 3456 C C . PHE A 1 525 ? 70.429 75.826 -38.630 1.00 38.57 525 PHE A C 1
ATOM 3457 O O . PHE A 1 525 ? 69.574 76.260 -39.397 1.00 40.81 525 PHE A O 1
ATOM 3465 N N . VAL A 1 526 ? 71.534 76.494 -38.333 1.00 36.33 526 VAL A N 1
ATOM 3466 C CA . VAL A 1 526 ? 71.798 77.825 -38.861 1.00 32.44 526 VAL A CA 1
ATOM 3467 C C . VAL A 1 526 ? 73.137 77.821 -39.560 1.00 36.91 526 VAL A C 1
ATOM 3468 O O . VAL A 1 526 ? 74.142 77.398 -38.999 1.00 37.40 526 VAL A O 1
ATOM 3472 N N . ASN A 1 527 ? 73.148 78.298 -40.795 1.00 38.60 527 ASN A N 1
ATOM 3473 C CA . ASN A 1 527 ? 74.370 78.366 -41.578 1.00 37.09 527 ASN A CA 1
ATOM 3474 C C . ASN A 1 527 ? 74.889 79.775 -41.418 1.00 35.81 527 ASN A C 1
ATOM 3475 O O . ASN A 1 527 ? 74.202 80.710 -41.782 1.00 35.88 527 ASN A O 1
ATOM 3480 N N . ALA A 1 528 ? 76.074 79.940 -40.849 1.00 35.89 528 ALA A N 1
ATOM 3481 C CA . ALA A 1 528 ? 76.629 81.280 -40.636 1.00 38.72 528 ALA A CA 1
ATOM 3482 C C . ALA A 1 528 ? 77.952 81.506 -41.365 1.00 42.66 528 ALA A C 1
ATOM 3483 O O . ALA A 1 528 ? 78.721 82.429 -41.046 1.00 45.39 528 ALA A O 1
ATOM 3485 N N . ILE A 1 529 ? 78.226 80.625 -42.320 1.00 45.42 529 ILE A N 1
ATOM 3486 C CA . ILE A 1 529 ? 79.432 80.694 -43.126 1.00 47.87 529 ILE A CA 1
ATOM 3487 C C . ILE A 1 529 ? 79.403 81.948 -44.029 1.00 54.89 529 ILE A C 1
ATOM 3488 O O . ILE A 1 529 ? 78.404 82.250 -44.696 1.00 52.93 529 ILE A O 1
ATOM 3493 N N . VAL A 1 530 ? 80.510 82.673 -44.045 1.00 61.30 530 VAL A N 1
ATOM 3494 C CA . VAL A 1 530 ? 80.637 83.858 -44.883 1.00 68.80 530 VAL A CA 1
ATOM 3495 C C . VAL A 1 530 ? 81.687 83.527 -45.942 1.00 69.94 530 VAL A C 1
ATOM 3496 O O . VAL A 1 530 ? 82.275 82.439 -45.916 1.00 71.44 530 VAL A O 1
ATOM 3500 N N . GLY A 1 531 ? 81.914 84.464 -46.860 1.00 70.97 531 GLY A N 1
ATOM 3501 C CA . GLY A 1 531 ? 82.913 84.294 -47.913 1.00 70.85 531 GLY A CA 1
ATOM 3502 C C . GLY A 1 531 ? 83.242 82.885 -48.403 1.00 66.34 531 GLY A C 1
ATOM 3503 O O . GLY A 1 531 ? 84.415 82.540 -48.577 1.00 65.92 531 GLY A O 1
ATOM 3504 N N . GLY A 1 532 ? 82.216 82.068 -48.613 1.00 59.33 532 GLY A N 1
ATOM 3505 C CA . GLY A 1 532 ? 82.454 80.724 -49.081 1.00 55.92 532 GLY A CA 1
ATOM 3506 C C . GLY A 1 532 ? 83.643 80.031 -48.442 1.00 52.35 532 GLY A C 1
ATOM 3507 O O . GLY A 1 532 ? 84.509 79.537 -49.159 1.00 53.88 532 GLY A O 1
ATOM 3508 N N . VAL A 1 533 ? 83.700 80.014 -47.110 1.00 47.84 533 VAL A N 1
ATOM 3509 C CA . VAL A 1 533 ? 84.787 79.349 -46.395 1.00 44.97 533 VAL A CA 1
ATOM 3510 C C . VAL A 1 533 ? 84.642 77.847 -46.611 1.00 38.00 533 VAL A C 1
ATOM 3511 O O . VAL A 1 533 ? 85.600 77.096 -46.545 1.00 35.10 533 VAL A O 1
ATOM 3515 N N . ILE A 1 534 ? 83.402 77.403 -46.703 1.00 37.59 534 ILE A N 1
ATOM 3516 C CA . ILE A 1 534 ? 83.120 76.012 -46.983 1.00 37.32 534 ILE A CA 1
ATOM 3517 C C . ILE A 1 534 ? 82.327 76.136 -48.279 1.00 37.59 534 ILE A C 1
ATOM 3518 O O . ILE A 1 534 ? 81.341 76.889 -48.350 1.00 37.29 534 ILE A O 1
ATOM 3523 N N . PRO A 1 535 ? 82.821 75.494 -49.342 1.00 35.16 535 PRO A N 1
ATOM 3524 C CA . PRO A 1 535 ? 82.188 75.502 -50.660 1.00 37.69 535 PRO A CA 1
ATOM 3525 C C . PRO A 1 535 ? 80.660 75.192 -50.563 1.00 41.76 535 PRO A C 1
ATOM 3526 O O . PRO A 1 535 ? 80.290 74.095 -50.148 1.00 48.66 535 PRO A O 1
ATOM 3530 N N . LYS A 1 536 ? 79.788 76.102 -51.015 1.00 39.55 536 LYS A N 1
ATOM 3531 C CA . LYS A 1 536 ? 78.321 75.921 -50.961 1.00 40.06 536 LYS A CA 1
ATOM 3532 C C . LYS A 1 536 ? 77.729 74.540 -51.309 1.00 41.03 536 LYS A C 1
ATOM 3533 O O . LYS A 1 536 ? 76.627 74.190 -50.866 1.00 46.63 536 LYS A O 1
ATOM 3539 N N . GLU A 1 537 ? 78.480 73.752 -52.057 1.00 37.35 537 GLU A N 1
ATOM 3540 C CA . GLU A 1 537 ? 78.067 72.430 -52.499 1.00 37.60 537 GLU A CA 1
ATOM 3541 C C . GLU A 1 537 ? 78.223 71.394 -51.397 1.00 40.85 537 GLU A C 1
ATOM 3542 O O . GLU A 1 537 ? 77.833 70.228 -51.559 1.00 43.10 537 GLU A O 1
ATOM 3548 N N . TYR A 1 538 ? 78.865 71.801 -50.304 1.00 42.85 538 TYR A N 1
ATOM 3549 C CA . TYR A 1 538 ? 79.136 70.912 -49.178 1.00 37.19 538 TYR A CA 1
ATOM 3550 C C . TYR A 1 538 ? 78.240 71.093 -47.979 1.00 36.51 538 TYR A C 1
ATOM 3551 O O . TYR A 1 538 ? 78.069 70.152 -47.210 1.00 38.09 538 TYR A O 1
ATOM 3560 N N . ILE A 1 539 ? 77.605 72.257 -47.856 1.00 30.79 539 ILE A N 1
ATOM 3561 C CA . ILE A 1 539 ? 76.705 72.497 -46.737 1.00 34.37 539 ILE A CA 1
ATOM 3562 C C . ILE A 1 539 ? 75.699 71.346 -46.572 1.00 37.96 539 ILE A C 1
ATOM 3563 O O . ILE A 1 539 ? 75.572 70.784 -45.493 1.00 40.78 539 ILE A O 1
ATOM 3568 N N . PRO A 1 540 ? 74.977 70.978 -47.640 1.00 37.20 540 PRO A N 1
ATOM 3569 C CA . PRO A 1 540 ? 74.012 69.889 -47.539 1.00 33.87 540 PRO A CA 1
ATOM 3570 C C . PRO A 1 540 ? 74.643 68.649 -46.997 1.00 29.18 540 PRO A C 1
ATOM 3571 O O . PRO A 1 540 ? 73.991 67.831 -46.389 1.00 34.46 540 PRO A O 1
ATOM 3575 N N . ALA A 1 541 ? 75.922 68.482 -47.237 1.00 30.23 541 ALA A N 1
ATOM 3576 C CA . ALA A 1 541 ? 76.559 67.293 -46.748 1.00 31.90 541 ALA A CA 1
ATOM 3577 C C . ALA A 1 541 ? 76.925 67.398 -45.258 1.00 35.86 541 ALA A C 1
ATOM 3578 O O . ALA A 1 541 ? 76.839 66.398 -44.541 1.00 39.74 541 ALA A O 1
ATOM 3580 N N . VAL A 1 542 ? 77.331 68.572 -44.771 1.00 32.16 542 VAL A N 1
ATOM 3581 C CA . VAL A 1 542 ? 77.665 68.649 -43.366 1.00 30.28 542 VAL A CA 1
ATOM 3582 C C . VAL A 1 542 ? 76.378 68.477 -42.559 1.00 33.81 542 VAL A C 1
ATOM 3583 O O . VAL A 1 542 ? 76.395 67.899 -41.468 1.00 35.82 542 VAL A O 1
ATOM 3587 N N . GLN A 1 543 ? 75.252 68.891 -43.138 1.00 32.26 543 GLN A N 1
ATOM 3588 C CA . GLN A 1 543 ? 73.954 68.729 -42.496 1.00 34.71 543 GLN A CA 1
ATOM 3589 C C . GLN A 1 543 ? 73.536 67.256 -42.484 1.00 38.73 543 GLN A C 1
ATOM 3590 O O . GLN A 1 543 ? 72.953 66.787 -41.502 1.00 44.57 543 GLN A O 1
ATOM 3596 N N . LYS A 1 544 ? 73.748 66.534 -43.581 1.00 37.34 544 LYS A N 1
ATOM 3597 C CA . LYS A 1 544 ? 73.386 65.118 -43.584 1.00 38.01 544 LYS A CA 1
ATOM 3598 C C . LYS A 1 544 ? 74.266 64.411 -42.530 1.00 39.48 544 LYS A C 1
ATOM 3599 O O . LYS A 1 544 ? 73.835 63.456 -41.878 1.00 42.03 544 LYS A O 1
ATOM 3605 N N . GLY A 1 545 ? 75.477 64.924 -42.330 1.00 37.82 545 GLY A N 1
ATOM 3606 C CA . GLY A 1 545 ? 76.384 64.329 -41.366 1.00 37.48 545 GLY A CA 1
ATOM 3607 C C . GLY A 1 545 ? 75.884 64.565 -39.959 1.00 37.46 545 GLY A C 1
ATOM 3608 O O . GLY A 1 545 ? 75.792 63.651 -39.148 1.00 34.52 545 GLY A O 1
ATOM 3609 N N . ILE A 1 546 ? 75.554 65.818 -39.694 1.00 34.92 546 ILE A N 1
ATOM 3610 C CA . ILE A 1 546 ? 75.029 66.258 -38.423 1.00 35.06 546 ILE A CA 1
ATOM 3611 C C . ILE A 1 546 ? 73.757 65.455 -38.103 1.00 37.70 546 ILE A C 1
ATOM 3612 O O . ILE A 1 546 ? 73.633 64.854 -37.043 1.00 39.57 546 ILE A O 1
ATOM 3617 N N . GLU A 1 547 ? 72.869 65.389 -39.083 1.00 42.97 547 GLU A N 1
ATOM 3618 C CA . GLU A 1 547 ? 71.616 64.663 -39.037 1.00 43.13 547 GLU A CA 1
ATOM 3619 C C . GLU A 1 547 ? 71.799 63.231 -38.566 1.00 44.40 547 GLU A C 1
ATOM 3620 O O . GLU A 1 547 ? 71.062 62.760 -37.731 1.00 47.89 547 GLU A O 1
ATOM 3626 N N . GLU A 1 548 ? 72.751 62.516 -39.153 1.00 48.75 548 GLU A N 1
ATOM 3627 C CA . GLU A 1 548 ? 73.012 61.108 -38.808 1.00 48.71 548 GLU A CA 1
ATOM 3628 C C . GLU A 1 548 ? 73.602 60.883 -37.428 1.00 45.43 548 GLU A C 1
ATOM 3629 O O . GLU A 1 548 ? 73.373 59.853 -36.806 1.00 45.34 548 GLU A O 1
ATOM 3635 N N . ALA A 1 549 ? 74.512 61.761 -37.045 1.00 41.97 549 ALA A N 1
ATOM 3636 C CA . ALA A 1 549 ? 75.155 61.654 -35.764 1.00 39.56 549 ALA A CA 1
ATOM 3637 C C . ALA A 1 549 ? 74.075 61.784 -34.692 1.00 40.94 549 ALA A C 1
ATOM 3638 O O . ALA A 1 549 ? 74.024 61.019 -33.750 1.00 44.65 549 ALA A O 1
ATOM 3640 N N . MET A 1 550 ? 73.143 62.694 -34.888 1.00 38.43 550 MET A N 1
ATOM 3641 C CA . MET A 1 550 ? 72.103 62.890 -33.911 1.00 36.97 550 MET A CA 1
ATOM 3642 C C . MET A 1 550 ? 71.216 61.691 -33.580 1.00 43.15 550 MET A C 1
ATOM 3643 O O . MET A 1 550 ? 70.576 61.674 -32.526 1.00 47.99 550 MET A O 1
ATOM 3648 N N . GLN A 1 551 ? 71.178 60.672 -34.427 1.00 42.26 551 GLN A N 1
ATOM 3649 C CA . GLN A 1 551 ? 70.331 59.530 -34.117 1.00 44.17 551 GLN A CA 1
ATOM 3650 C C . GLN A 1 551 ? 70.880 58.650 -32.997 1.00 44.85 551 GLN A C 1
ATOM 3651 O O . GLN A 1 551 ? 70.190 57.744 -32.525 1.00 48.55 551 GLN A O 1
ATOM 3657 N N . SER A 1 552 ? 72.094 58.924 -32.549 1.00 44.72 552 SER A N 1
ATOM 3658 C CA . SER A 1 552 ? 72.683 58.120 -31.500 1.00 49.10 552 SER A CA 1
ATOM 3659 C C . SER A 1 552 ? 73.658 58.856 -30.575 1.00 51.90 552 SER A C 1
ATOM 3660 O O . SER A 1 552 ? 74.872 58.725 -30.686 1.00 54.59 552 SER A O 1
ATOM 3663 N N . GLY A 1 553 ? 73.113 59.581 -29.612 1.00 56.71 553 GLY A N 1
ATOM 3664 C CA . GLY A 1 553 ? 73.946 60.305 -28.674 1.00 60.33 553 GLY A CA 1
ATOM 3665 C C . GLY A 1 553 ? 74.984 59.448 -27.975 1.00 62.21 553 GLY A C 1
ATOM 3666 O O . GLY A 1 553 ? 74.802 58.259 -27.753 1.00 62.66 553 GLY A O 1
ATOM 3667 N N . PRO A 1 554 ? 76.106 60.048 -27.619 1.00 67.03 554 PRO A N 1
ATOM 3668 C CA . PRO A 1 554 ? 77.176 59.318 -26.943 1.00 70.50 554 PRO A CA 1
ATOM 3669 C C . PRO A 1 554 ? 77.019 58.924 -25.465 1.00 70.15 554 PRO A C 1
ATOM 3670 O O . PRO A 1 554 ? 77.980 58.465 -24.842 1.00 73.71 554 PRO A O 1
ATOM 3674 N N . LEU A 1 555 ? 75.837 59.092 -24.890 1.00 69.06 555 LEU A N 1
ATOM 3675 C CA . LEU A 1 555 ? 75.637 58.684 -23.494 1.00 65.95 555 LEU A CA 1
ATOM 3676 C C . LEU A 1 555 ? 75.230 57.201 -23.390 1.00 65.78 555 LEU A C 1
ATOM 3677 O O . LEU A 1 555 ? 75.930 56.387 -22.783 1.00 68.06 555 LEU A O 1
ATOM 3682 N N . ILE A 1 556 ? 74.045 56.890 -23.918 1.00 62.70 556 ILE A N 1
ATOM 3683 C CA . ILE A 1 556 ? 73.491 55.532 -23.947 1.00 55.84 556 ILE A CA 1
ATOM 3684 C C . ILE A 1 556 ? 73.037 55.213 -25.386 1.00 55.49 556 ILE A C 1
ATOM 3685 O O . ILE A 1 556 ? 72.384 54.200 -25.656 1.00 55.29 556 ILE A O 1
ATOM 3690 N N . GLY A 1 557 ? 73.394 56.101 -26.307 1.00 53.03 557 GLY A N 1
ATOM 3691 C CA . GLY A 1 557 ? 73.047 55.908 -27.696 1.00 47.35 557 GLY A CA 1
ATOM 3692 C C . GLY A 1 557 ? 71.603 56.071 -28.099 1.00 44.52 557 GLY A C 1
ATOM 3693 O O . GLY A 1 557 ? 71.073 55.206 -28.801 1.00 51.02 557 GLY A O 1
ATOM 3694 N N . PHE A 1 558 ? 70.978 57.180 -27.713 1.00 39.59 558 PHE A N 1
ATOM 3695 C CA . PHE A 1 558 ? 69.590 57.440 -28.087 1.00 36.30 558 PHE A CA 1
ATOM 3696 C C . PHE A 1 558 ? 69.553 58.785 -28.778 1.00 34.74 558 PHE A C 1
ATOM 3697 O O . PHE A 1 558 ? 70.458 59.597 -28.621 1.00 38.42 558 PHE A O 1
ATOM 3705 N N . PRO A 1 559 ? 68.503 59.045 -29.547 1.00 27.73 559 PRO A N 1
ATOM 3706 C CA . PRO A 1 559 ? 68.324 60.290 -30.278 1.00 27.27 559 PRO A CA 1
ATOM 3707 C C . PRO A 1 559 ? 68.674 61.554 -29.523 1.00 31.80 559 PRO A C 1
ATOM 3708 O O . PRO A 1 559 ? 68.284 61.726 -28.375 1.00 37.83 559 PRO A O 1
ATOM 3712 N N . VAL A 1 560 ? 69.408 62.444 -30.181 1.00 33.33 560 VAL A N 1
ATOM 3713 C CA . VAL A 1 560 ? 69.799 63.708 -29.585 1.00 29.46 560 VAL A CA 1
ATOM 3714 C C . VAL A 1 560 ? 68.723 64.700 -29.986 1.00 33.50 560 VAL A C 1
ATOM 3715 O O . VAL A 1 560 ? 68.309 64.736 -31.156 1.00 38.25 560 VAL A O 1
ATOM 3719 N N . VAL A 1 561 ? 68.257 65.495 -29.020 1.00 34.55 561 VAL A N 1
ATOM 3720 C CA . VAL A 1 561 ? 67.178 66.449 -29.254 1.00 29.58 561 VAL A CA 1
ATOM 3721 C C . VAL A 1 561 ? 67.403 67.786 -28.583 1.00 31.77 561 VAL A C 1
ATOM 3722 O O . VAL A 1 561 ? 68.385 67.977 -27.879 1.00 34.07 561 VAL A O 1
ATOM 3726 N N . ASP A 1 562 ? 66.478 68.711 -28.830 1.00 33.83 562 ASP A N 1
ATOM 3727 C CA . ASP A 1 562 ? 66.509 70.059 -28.278 1.00 36.87 562 ASP A CA 1
ATOM 3728 C C . ASP A 1 562 ? 67.823 70.792 -28.342 1.00 38.29 562 ASP A C 1
ATOM 3729 O O . ASP A 1 562 ? 68.310 71.264 -27.327 1.00 43.14 562 ASP A O 1
ATOM 3734 N N . ILE A 1 563 ? 68.405 70.892 -29.531 1.00 42.89 563 ILE A N 1
ATOM 3735 C CA . ILE A 1 563 ? 69.667 71.622 -29.718 1.00 38.28 563 ILE A CA 1
ATOM 3736 C C . ILE A 1 563 ? 69.604 72.448 -30.982 1.00 35.65 563 ILE A C 1
ATOM 3737 O O . ILE A 1 563 ? 68.818 72.181 -31.898 1.00 36.52 563 ILE A O 1
ATOM 3742 N N . LYS A 1 564 ? 70.419 73.480 -31.014 1.00 32.50 564 LYS A N 1
ATOM 3743 C CA . LYS A 1 564 ? 70.456 74.357 -32.142 1.00 32.41 564 LYS A CA 1
ATOM 3744 C C . LYS A 1 564 ? 71.877 74.414 -32.584 1.00 35.01 564 LYS A C 1
ATOM 3745 O O . LYS A 1 564 ? 72.741 74.796 -31.805 1.00 36.09 564 LYS A O 1
ATOM 3751 N N . VAL A 1 565 ? 72.145 73.967 -33.808 1.00 34.97 565 VAL A N 1
ATOM 3752 C CA . VAL A 1 565 ? 73.517 74.029 -34.290 1.00 33.41 565 VAL A CA 1
ATOM 3753 C C . VAL A 1 565 ? 73.710 75.121 -35.344 1.00 32.05 565 VAL A C 1
ATOM 3754 O O . VAL A 1 565 ? 72.855 75.342 -36.207 1.00 35.45 565 VAL A O 1
ATOM 3758 N N . THR A 1 566 ? 74.799 75.846 -35.199 1.00 25.20 566 THR A N 1
ATOM 3759 C CA . THR A 1 566 ? 75.130 76.937 -36.069 1.00 25.64 566 THR A CA 1
ATOM 3760 C C . THR A 1 566 ? 76.455 76.600 -36.722 1.00 32.22 566 THR A C 1
ATOM 3761 O O . THR A 1 566 ? 77.431 76.351 -36.006 1.00 36.69 566 THR A O 1
ATOM 3765 N N . LEU A 1 567 ? 76.497 76.517 -38.058 1.00 33.94 567 LEU A N 1
ATOM 3766 C CA . LEU A 1 567 ? 77.757 76.258 -38.768 1.00 31.47 567 LEU A CA 1
ATOM 3767 C C . LEU A 1 567 ? 78.330 77.666 -38.902 1.00 29.18 567 LEU A C 1
ATOM 3768 O O . LEU A 1 567 ? 77.607 78.569 -39.311 1.00 30.46 567 LEU A O 1
ATOM 3773 N N . TYR A 1 568 ? 79.576 77.891 -38.493 1.00 25.12 568 TYR A N 1
ATOM 3774 C CA . TYR A 1 568 ? 80.111 79.257 -38.555 1.00 28.80 568 TYR A CA 1
ATOM 3775 C C . TYR A 1 568 ? 81.514 79.400 -39.127 1.00 29.55 568 TYR A C 1
ATOM 3776 O O . TYR A 1 568 ? 81.985 80.530 -39.295 1.00 33.68 568 TYR A O 1
ATOM 3785 N N . ASP A 1 569 ? 82.190 78.276 -39.384 1.00 30.52 569 ASP A N 1
ATOM 3786 C CA . ASP A 1 569 ? 83.546 78.288 -39.946 1.00 34.73 569 ASP A CA 1
ATOM 3787 C C . ASP A 1 569 ? 84.030 76.887 -40.322 1.00 33.01 569 ASP A C 1
ATOM 3788 O O . ASP A 1 569 ? 83.367 75.892 -40.054 1.00 31.65 569 ASP A O 1
ATOM 3793 N N . GLY A 1 570 ? 85.188 76.807 -40.950 1.00 31.69 570 GLY A N 1
ATOM 3794 C CA . GLY A 1 570 ? 85.715 75.515 -41.356 1.00 38.07 570 GLY A CA 1
ATOM 3795 C C . GLY A 1 570 ? 86.764 75.766 -42.441 1.00 43.04 570 GLY A C 1
ATOM 3796 O O . GLY A 1 570 ? 87.285 76.876 -42.550 1.00 47.60 570 GLY A O 1
ATOM 3797 N N . SER A 1 571 ? 87.099 74.767 -43.245 1.00 44.02 571 SER A N 1
ATOM 3798 C CA . SER A 1 571 ? 88.079 74.971 -44.302 1.00 43.89 571 SER A CA 1
ATOM 3799 C C . SER A 1 571 ? 87.971 73.838 -45.296 1.00 47.24 571 SER A C 1
ATOM 3800 O O . SER A 1 571 ? 87.396 72.782 -44.986 1.00 46.90 571 SER A O 1
ATOM 3803 N N . TYR A 1 572 ? 88.540 74.039 -46.482 1.00 49.42 572 TYR A N 1
ATOM 3804 C CA . TYR A 1 572 ? 88.494 73.000 -47.499 1.00 47.41 572 TYR A CA 1
ATOM 3805 C C . TYR A 1 572 ? 89.765 72.930 -48.314 1.00 44.90 572 TYR A C 1
ATOM 3806 O O . TYR A 1 572 ? 90.630 73.800 -48.212 1.00 44.28 572 TYR A O 1
ATOM 3815 N N . HIS A 1 573 ? 89.910 71.833 -49.045 1.00 44.80 573 HIS A N 1
ATOM 3816 C CA . HIS A 1 573 ? 91.030 71.681 -49.945 1.00 46.50 573 HIS A CA 1
ATOM 3817 C C . HIS A 1 573 ? 90.478 71.672 -51.364 1.00 49.14 573 HIS A C 1
ATOM 3818 O O . HIS A 1 573 ? 89.593 70.868 -51.679 1.00 49.14 573 HIS A O 1
ATOM 3825 N N . GLU A 1 574 ? 91.038 72.544 -52.205 1.00 49.28 574 GLU A N 1
ATOM 3826 C CA . GLU A 1 574 ? 90.649 72.725 -53.613 1.00 48.14 574 GLU A CA 1
ATOM 3827 C C . GLU A 1 574 ? 90.405 71.447 -54.413 1.00 45.80 574 GLU A C 1
ATOM 3828 O O . GLU A 1 574 ? 89.510 71.411 -55.264 1.00 48.10 574 GLU A O 1
ATOM 3834 N N . VAL A 1 575 ? 91.193 70.404 -54.158 1.00 39.57 575 VAL A N 1
ATOM 3835 C CA . VAL A 1 575 ? 90.967 69.161 -54.867 1.00 36.27 575 VAL A CA 1
ATOM 3836 C C . VAL A 1 575 ? 90.691 68.000 -53.916 1.00 35.97 575 VAL A C 1
ATOM 3837 O O . VAL A 1 575 ? 90.098 67.001 -54.318 1.00 35.62 575 VAL A O 1
ATOM 3841 N N . ASP A 1 576 ? 91.127 68.115 -52.659 1.00 39.02 576 ASP A N 1
ATOM 3842 C CA . ASP A 1 576 ? 90.887 67.024 -51.709 1.00 35.81 576 ASP A CA 1
ATOM 3843 C C . ASP A 1 576 ? 89.515 67.006 -51.097 1.00 34.18 576 ASP A C 1
ATOM 3844 O O . ASP A 1 576 ? 89.038 65.931 -50.777 1.00 39.26 576 ASP A O 1
ATOM 3849 N N . SER A 1 577 ? 88.879 68.167 -50.912 1.00 29.44 577 SER A N 1
ATOM 3850 C CA . SER A 1 577 ? 87.538 68.193 -50.336 1.00 28.15 577 SER A CA 1
ATOM 3851 C C . SER A 1 577 ? 86.554 67.305 -51.084 1.00 33.33 577 SER A C 1
ATOM 3852 O O . SER A 1 577 ? 86.684 67.108 -52.297 1.00 34.62 577 SER A O 1
ATOM 3855 N N . SER A 1 578 ? 85.578 66.757 -50.361 1.00 33.15 578 SER A N 1
ATOM 3856 C CA . SER A 1 578 ? 84.582 65.898 -50.969 1.00 31.70 578 SER A CA 1
ATOM 3857 C C . SER A 1 578 ? 83.317 65.901 -50.157 1.00 35.30 578 SER A C 1
ATOM 3858 O O . SER A 1 578 ? 83.303 66.400 -49.040 1.00 39.73 578 SER A O 1
ATOM 3861 N N . GLU A 1 579 ? 82.240 65.372 -50.715 1.00 36.61 579 GLU A N 1
ATOM 3862 C CA . GLU A 1 579 ? 80.980 65.347 -49.993 1.00 36.31 579 GLU A CA 1
ATOM 3863 C C . GLU A 1 579 ? 81.057 64.473 -48.769 1.00 37.14 579 GLU A C 1
ATOM 3864 O O . GLU A 1 579 ? 80.571 64.854 -47.711 1.00 41.49 579 GLU A O 1
ATOM 3870 N N . MET A 1 580 ? 81.662 63.302 -48.900 1.00 33.71 580 MET A N 1
ATOM 3871 C CA . MET A 1 580 ? 81.746 62.404 -47.766 1.00 33.99 580 MET A CA 1
ATOM 3872 C C . MET A 1 580 ? 82.695 62.951 -46.737 1.00 34.61 580 MET A C 1
ATOM 3873 O O . MET A 1 580 ? 82.409 62.887 -45.556 1.00 38.98 580 MET A O 1
ATOM 3878 N N . ALA A 1 581 ? 83.799 63.534 -47.176 1.00 30.61 581 ALA A N 1
ATOM 3879 C CA . ALA A 1 581 ? 84.762 64.084 -46.247 1.00 31.81 581 ALA A CA 1
ATOM 3880 C C . ALA A 1 581 ? 84.030 65.065 -45.331 1.00 34.02 581 ALA A C 1
ATOM 3881 O O . ALA A 1 581 ? 84.292 65.101 -44.129 1.00 39.73 581 ALA A O 1
ATOM 3883 N N . PHE A 1 582 ? 83.087 65.824 -45.888 1.00 32.88 582 PHE A N 1
ATOM 3884 C CA . PHE A 1 582 ? 82.331 66.818 -45.118 1.00 29.67 582 PHE A CA 1
ATOM 3885 C C . PHE A 1 582 ? 81.166 66.232 -44.305 1.00 28.62 582 PHE A C 1
ATOM 3886 O O . PHE A 1 582 ? 80.667 66.875 -43.393 1.00 28.88 582 PHE A O 1
ATOM 3894 N N . LYS A 1 583 ? 80.681 65.056 -44.684 1.00 27.23 583 LYS A N 1
ATOM 3895 C CA . LYS A 1 583 ? 79.589 64.431 -43.959 1.00 27.67 583 LYS A CA 1
ATOM 3896 C C . LYS A 1 583 ? 80.235 63.913 -42.682 1.00 30.71 583 LYS A C 1
ATOM 3897 O O . LYS A 1 583 ? 79.824 64.258 -41.605 1.00 30.92 583 LYS A O 1
ATOM 3903 N N . ILE A 1 584 ? 81.301 63.136 -42.815 1.00 33.69 584 ILE A N 1
ATOM 3904 C CA . ILE A 1 584 ? 82.009 62.617 -41.670 1.00 31.89 584 ILE A CA 1
ATOM 3905 C C . ILE A 1 584 ? 82.290 63.787 -40.723 1.00 34.46 584 ILE A C 1
ATOM 3906 O O . ILE A 1 584 ? 81.747 63.822 -39.645 1.00 43.24 584 ILE A O 1
ATOM 3911 N N . ALA A 1 585 ? 83.037 64.789 -41.145 1.00 30.51 585 ALA A N 1
ATOM 3912 C CA . ALA A 1 585 ? 83.329 65.919 -40.279 1.00 27.45 585 ALA A CA 1
ATOM 3913 C C . ALA A 1 585 ? 82.105 66.594 -39.642 1.00 32.29 585 ALA A C 1
ATOM 3914 O O . ALA A 1 585 ? 82.228 67.359 -38.687 1.00 35.89 585 ALA A O 1
ATOM 3916 N N . GLY A 1 586 ? 80.926 66.388 -40.197 1.00 37.37 586 GLY A N 1
ATOM 3917 C CA . GLY A 1 586 ? 79.743 67.002 -39.606 1.00 36.92 586 GLY A CA 1
ATOM 3918 C C . GLY A 1 586 ? 79.453 66.139 -38.404 1.00 35.87 586 GLY A C 1
ATOM 3919 O O . GLY A 1 586 ? 79.450 66.638 -37.300 1.00 37.55 586 GLY A O 1
ATOM 3920 N N . SER A 1 587 ? 79.305 64.833 -38.646 1.00 36.65 587 SER A N 1
ATOM 3921 C CA . SER A 1 587 ? 79.074 63.795 -37.633 1.00 42.44 587 SER A CA 1
ATOM 3922 C C . SER A 1 587 ? 79.955 63.976 -36.399 1.00 44.26 587 SER A C 1
ATOM 3923 O O . SER A 1 587 ? 79.471 64.073 -35.264 1.00 52.21 587 SER A O 1
ATOM 3926 N N . MET A 1 588 ? 81.256 63.988 -36.633 1.00 41.54 588 MET A N 1
ATOM 3927 C CA . MET A 1 588 ? 82.244 64.140 -35.591 1.00 39.15 588 MET A CA 1
ATOM 3928 C C . MET A 1 588 ? 82.079 65.395 -34.782 1.00 39.15 588 MET A C 1
ATOM 3929 O O . MET A 1 588 ? 82.089 65.343 -33.573 1.00 45.42 588 MET A O 1
ATOM 3934 N N . ALA A 1 589 ? 81.925 66.532 -35.433 1.00 38.37 589 ALA A N 1
ATOM 3935 C CA . ALA A 1 589 ? 81.786 67.766 -34.694 1.00 37.68 589 ALA A CA 1
ATOM 3936 C C . ALA A 1 589 ? 80.667 67.599 -33.680 1.00 37.58 589 ALA A C 1
ATOM 3937 O O . ALA A 1 589 ? 80.790 67.993 -32.537 1.00 41.77 589 ALA A O 1
ATOM 3939 N N . ILE A 1 590 ? 79.604 66.937 -34.088 1.00 36.49 590 ILE A N 1
ATOM 3940 C CA . ILE A 1 590 ? 78.469 66.746 -33.223 1.00 40.20 590 ILE A CA 1
ATOM 3941 C C . ILE A 1 590 ? 78.699 65.750 -32.078 1.00 43.33 590 ILE A C 1
ATOM 3942 O O . ILE A 1 590 ? 78.350 66.054 -30.948 1.00 46.39 590 ILE A O 1
ATOM 3947 N N . LYS A 1 591 ? 79.290 64.587 -32.346 1.00 45.48 591 LYS A N 1
ATOM 3948 C CA . LYS A 1 591 ? 79.567 63.603 -31.286 1.00 49.00 591 LYS A CA 1
ATOM 3949 C C . LYS A 1 591 ? 80.318 64.292 -30.157 1.00 48.19 591 LYS A C 1
ATOM 3950 O O . LYS A 1 591 ? 80.109 63.990 -28.997 1.00 50.48 591 LYS A O 1
ATOM 3956 N N . GLU A 1 592 ? 81.205 65.206 -30.522 1.00 48.14 592 GLU A N 1
ATOM 3957 C CA . GLU A 1 592 ? 81.996 65.960 -29.568 1.00 52.15 592 GLU A CA 1
ATOM 3958 C C . GLU A 1 592 ? 81.106 66.952 -28.859 1.00 52.52 592 GLU A C 1
ATOM 3959 O O . GLU A 1 592 ? 81.005 66.935 -27.635 1.00 57.70 592 GLU A O 1
ATOM 3965 N N . ALA A 1 593 ? 80.463 67.815 -29.633 1.00 49.15 593 ALA A N 1
ATOM 3966 C CA . ALA A 1 593 ? 79.555 68.808 -29.090 1.00 47.04 593 ALA A CA 1
ATOM 3967 C C . ALA A 1 593 ? 78.712 68.232 -27.963 1.00 45.05 593 ALA A C 1
ATOM 3968 O O . ALA A 1 593 ? 78.691 68.779 -26.878 1.00 47.19 593 ALA A O 1
ATOM 3970 N N . VAL A 1 594 ? 78.042 67.115 -28.209 1.00 42.76 594 VAL A N 1
ATOM 3971 C CA . VAL A 1 594 ? 77.202 66.529 -27.176 1.00 46.29 594 VAL A CA 1
ATOM 3972 C C . VAL A 1 594 ? 78.042 66.093 -25.969 1.00 48.80 594 VAL A C 1
ATOM 3973 O O . VAL A 1 594 ? 77.775 66.517 -24.831 1.00 51.10 594 VAL A O 1
ATOM 3977 N N . GLN A 1 595 ? 79.086 65.305 -26.217 1.00 45.04 595 GLN A N 1
ATOM 3978 C CA . GLN A 1 595 ? 79.951 64.844 -25.135 1.00 45.17 595 GLN A CA 1
ATOM 3979 C C . GLN A 1 595 ? 80.487 65.943 -24.242 1.00 43.36 595 GLN A C 1
ATOM 3980 O O . GLN A 1 595 ? 80.604 65.759 -23.040 1.00 43.29 595 GLN A O 1
ATOM 3986 N N . LYS A 1 596 ? 80.769 67.091 -24.836 1.00 41.22 596 LYS A N 1
ATOM 3987 C CA . LYS A 1 596 ? 81.349 68.209 -24.121 1.00 42.09 596 LYS A CA 1
ATOM 3988 C C . LYS A 1 596 ? 80.386 69.292 -23.648 1.00 41.35 596 LYS A C 1
ATOM 3989 O O . LYS A 1 596 ? 80.818 70.311 -23.114 1.00 43.29 596 LYS A O 1
ATOM 3995 N N . GLY A 1 597 ? 79.092 69.099 -23.832 1.00 42.70 597 GLY A N 1
ATOM 3996 C CA . GLY A 1 597 ? 78.168 70.131 -23.387 1.00 44.19 597 GLY A CA 1
ATOM 3997 C C . GLY A 1 597 ? 77.380 69.747 -22.148 1.00 45.23 597 GLY A C 1
ATOM 3998 O O . GLY A 1 597 ? 76.209 70.142 -22.028 1.00 45.27 597 GLY A O 1
ATOM 3999 N N . ASP A 1 598 ? 78.026 69.012 -21.234 1.00 44.19 598 ASP A N 1
ATOM 4000 C CA . ASP A 1 598 ? 77.435 68.515 -19.967 1.00 43.62 598 ASP A CA 1
ATOM 4001 C C . ASP A 1 598 ? 76.089 67.860 -20.264 1.00 39.68 598 ASP A C 1
ATOM 4002 O O . ASP A 1 598 ? 75.043 68.268 -19.741 1.00 41.59 598 ASP A O 1
ATOM 4007 N N . PRO A 1 599 ? 76.109 66.820 -21.102 1.00 32.23 599 PRO A N 1
ATOM 4008 C CA . PRO A 1 599 ? 74.937 66.055 -21.539 1.00 34.42 599 PRO A CA 1
ATOM 4009 C C . PRO A 1 599 ? 74.063 65.431 -20.459 1.00 40.06 599 PRO A C 1
ATOM 4010 O O . PRO A 1 599 ? 74.554 65.046 -19.394 1.00 48.44 599 PRO A O 1
ATOM 4014 N N . VAL A 1 600 ? 72.779 65.267 -20.769 1.00 39.98 600 VAL A N 1
ATOM 4015 C CA . VAL A 1 600 ? 71.814 64.664 -19.851 1.00 40.61 600 VAL A CA 1
ATOM 4016 C C . VAL A 1 600 ? 70.987 63.592 -20.522 1.00 40.16 600 VAL A C 1
ATOM 4017 O O . VAL A 1 600 ? 70.901 63.548 -21.731 1.00 43.83 600 VAL A O 1
ATOM 4021 N N . ILE A 1 601 ? 70.390 62.705 -19.745 1.00 41.07 601 ILE A N 1
ATOM 4022 C CA . ILE A 1 601 ? 69.532 61.702 -20.339 1.00 39.51 601 ILE A CA 1
ATOM 4023 C C . ILE A 1 601 ? 68.134 62.154 -19.944 1.00 41.94 601 ILE A C 1
ATOM 4024 O O . ILE A 1 601 ? 67.944 62.629 -18.831 1.00 41.96 601 ILE A O 1
ATOM 4029 N N . LEU A 1 602 ? 67.192 62.131 -20.885 1.00 42.70 602 LEU A N 1
ATOM 4030 C CA . LEU A 1 602 ? 65.822 62.553 -20.611 1.00 40.09 602 LEU A CA 1
ATOM 4031 C C . LEU A 1 602 ? 65.005 61.295 -20.688 1.00 41.69 602 LEU A C 1
ATOM 4032 O O . LEU A 1 602 ? 65.195 60.486 -21.600 1.00 43.18 602 LEU A O 1
ATOM 4037 N N . GLU A 1 603 ? 64.114 61.115 -19.720 1.00 42.33 603 GLU A N 1
ATOM 4038 C CA . GLU A 1 603 ? 63.292 59.913 -19.647 1.00 43.18 603 GLU A CA 1
ATOM 4039 C C . GLU A 1 603 ? 61.822 60.271 -19.666 1.00 40.87 603 GLU A C 1
ATOM 4040 O O . GLU A 1 603 ? 61.430 61.379 -19.245 1.00 44.30 603 GLU A O 1
ATOM 4046 N N . PRO A 1 604 ? 60.990 59.363 -20.196 1.00 34.58 604 PRO A N 1
ATOM 4047 C CA . PRO A 1 604 ? 59.563 59.664 -20.226 1.00 37.41 604 PRO A CA 1
ATOM 4048 C C . PRO A 1 604 ? 58.933 59.479 -18.835 1.00 41.64 604 PRO A C 1
ATOM 4049 O O . PRO A 1 604 ? 59.231 58.517 -18.117 1.00 41.59 604 PRO A O 1
ATOM 4053 N N . ILE A 1 605 ? 58.137 60.455 -18.435 1.00 41.98 605 ILE A N 1
ATOM 4054 C CA . ILE A 1 605 ? 57.430 60.434 -17.177 1.00 43.33 605 ILE A CA 1
ATOM 4055 C C . ILE A 1 605 ? 55.981 60.136 -17.509 1.00 49.02 605 ILE A C 1
ATOM 4056 O O . ILE A 1 605 ? 55.301 60.953 -18.146 1.00 48.79 605 ILE A O 1
ATOM 4061 N N . MET A 1 606 ? 55.518 58.965 -17.092 1.00 54.32 606 MET A N 1
ATOM 4062 C CA . MET A 1 606 ? 54.136 58.541 -17.319 1.00 56.48 606 MET A CA 1
ATOM 4063 C C . MET A 1 606 ? 53.219 59.120 -16.248 1.00 58.90 606 MET A C 1
ATOM 4064 O O . MET A 1 606 ? 53.656 59.513 -15.165 1.00 62.56 606 MET A O 1
ATOM 4069 N N . ARG A 1 607 ? 51.937 59.138 -16.548 1.00 59.83 607 ARG A N 1
ATOM 4070 C CA . ARG A 1 607 ? 50.942 59.605 -15.615 1.00 61.59 607 ARG A CA 1
ATOM 4071 C C . ARG A 1 607 ? 50.148 58.330 -15.375 1.00 64.51 607 ARG A C 1
ATOM 4072 O O . ARG A 1 607 ? 49.622 57.737 -16.321 1.00 64.26 607 ARG A O 1
ATOM 4080 N N . VAL A 1 608 ? 50.141 57.850 -14.136 1.00 67.14 608 VAL A N 1
ATOM 4081 C CA . VAL A 1 608 ? 49.428 56.619 -13.822 1.00 66.79 608 VAL A CA 1
ATOM 4082 C C . VAL A 1 608 ? 48.134 56.897 -13.033 1.00 68.75 608 VAL A C 1
ATOM 4083 O O . VAL A 1 608 ? 47.915 58.018 -12.542 1.00 71.92 608 VAL A O 1
ATOM 4087 N N . GLU A 1 609 ? 47.239 55.907 -13.033 1.00 68.18 609 GLU A N 1
ATOM 4088 C CA . GLU A 1 609 ? 45.964 55.929 -12.303 1.00 63.45 609 GLU A CA 1
ATOM 4089 C C . GLU A 1 609 ? 45.779 54.528 -11.702 1.00 63.06 609 GLU A C 1
ATOM 4090 O O . GLU A 1 609 ? 45.355 53.598 -12.405 1.00 61.48 609 GLU A O 1
ATOM 4096 N N . VAL A 1 610 ? 46.152 54.354 -10.431 1.00 59.57 610 VAL A N 1
ATOM 4097 C CA . VAL A 1 610 ? 46.017 53.052 -9.789 1.00 56.22 610 VAL A CA 1
ATOM 4098 C C . VAL A 1 610 ? 44.710 52.995 -9.008 1.00 57.05 610 VAL A C 1
ATOM 4099 O O . VAL A 1 610 ? 44.383 53.900 -8.242 1.00 56.05 610 VAL A O 1
ATOM 4103 N N . THR A 1 611 ? 43.949 51.945 -9.269 1.00 59.45 611 THR A N 1
ATOM 4104 C CA . THR A 1 611 ? 42.661 51.679 -8.641 1.00 61.61 611 THR A CA 1
ATOM 4105 C C . THR A 1 611 ? 42.923 50.611 -7.583 1.00 62.56 611 THR A C 1
ATOM 4106 O O . THR A 1 611 ? 43.248 49.463 -7.915 1.00 60.09 611 THR A O 1
ATOM 4110 N N . THR A 1 612 ? 42.827 51.016 -6.317 1.00 64.58 612 THR A N 1
ATOM 4111 C CA . THR A 1 612 ? 43.086 50.128 -5.188 1.00 66.35 612 THR A CA 1
ATOM 4112 C C . THR A 1 612 ? 41.968 50.157 -4.164 1.00 69.78 612 THR A C 1
ATOM 4113 O O . THR A 1 612 ? 41.385 51.225 -3.884 1.00 68.90 612 THR A O 1
ATOM 4117 N N . PRO A 1 613 ? 41.580 48.969 -3.656 1.00 71.67 613 PRO A N 1
ATOM 4118 C CA . PRO A 1 613 ? 40.517 48.919 -2.642 1.00 71.36 613 PRO A CA 1
ATOM 4119 C C . PRO A 1 613 ? 41.204 49.606 -1.456 1.00 71.79 613 PRO A C 1
ATOM 4120 O O . PRO A 1 613 ? 42.272 49.147 -1.027 1.00 73.30 613 PRO A O 1
ATOM 4124 N N . GLU A 1 614 ? 40.647 50.712 -0.965 1.00 70.83 614 GLU A N 1
ATOM 4125 C CA . GLU A 1 614 ? 41.258 51.469 0.134 1.00 71.28 614 GLU A CA 1
ATOM 4126 C C . GLU A 1 614 ? 41.920 50.655 1.281 1.00 72.99 614 GLU A C 1
ATOM 4127 O O . GLU A 1 614 ? 42.677 51.203 2.074 1.00 75.17 614 GLU A O 1
ATOM 4133 N N . GLU A 1 615 ? 41.670 49.349 1.347 1.00 73.81 615 GLU A N 1
ATOM 4134 C CA . GLU A 1 615 ? 42.280 48.476 2.362 1.00 71.56 615 GLU A CA 1
ATOM 4135 C C . GLU A 1 615 ? 43.802 48.460 2.124 1.00 70.90 615 GLU A C 1
ATOM 4136 O O . GLU A 1 615 ? 44.600 48.534 3.066 1.00 72.19 615 GLU A O 1
ATOM 4142 N N . TYR A 1 616 ? 44.173 48.406 0.844 1.00 68.98 616 TYR A N 1
ATOM 4143 C CA . TYR A 1 616 ? 45.558 48.361 0.384 1.00 65.89 616 TYR A CA 1
ATOM 4144 C C . TYR A 1 616 ? 46.178 49.723 0.032 1.00 64.69 616 TYR A C 1
ATOM 4145 O O . TYR A 1 616 ? 47.371 49.798 -0.266 1.00 61.50 616 TYR A O 1
ATOM 4154 N N . MET A 1 617 ? 45.384 50.791 0.108 1.00 65.75 617 MET A N 1
ATOM 4155 C CA . MET A 1 617 ? 45.788 52.180 -0.223 1.00 66.38 617 MET A CA 1
ATOM 4156 C C . MET A 1 617 ? 46.986 52.764 0.577 1.00 68.40 617 MET A C 1
ATOM 4157 O O . MET A 1 617 ? 47.214 53.985 0.591 1.00 69.29 617 MET A O 1
ATOM 4162 N N . GLY A 1 618 ? 47.769 51.901 1.215 1.00 66.66 618 GLY A N 1
ATOM 4163 C CA . GLY A 1 618 ? 48.894 52.381 1.987 1.00 59.91 618 GLY A CA 1
ATOM 4164 C C . GLY A 1 618 ? 50.150 51.739 1.482 1.00 57.49 618 GLY A C 1
ATOM 4165 O O . GLY A 1 618 ? 51.186 52.378 1.421 1.00 56.94 618 GLY A O 1
ATOM 4166 N N . ASP A 1 619 ? 50.069 50.459 1.150 1.00 60.26 619 ASP A N 1
ATOM 4167 C CA . ASP A 1 619 ? 51.229 49.742 0.624 1.00 65.79 619 ASP A CA 1
ATOM 4168 C C . ASP A 1 619 ? 51.513 50.314 -0.773 1.00 68.11 619 ASP A C 1
ATOM 4169 O O . ASP A 1 619 ? 52.669 50.587 -1.122 1.00 70.91 619 ASP A O 1
ATOM 4174 N N . VAL A 1 620 ? 50.428 50.550 -1.524 1.00 68.93 620 VAL A N 1
ATOM 4175 C CA . VAL A 1 620 ? 50.442 51.085 -2.894 1.00 64.40 620 VAL A CA 1
ATOM 4176 C C . VAL A 1 620 ? 51.144 52.441 -3.046 1.00 62.82 620 VAL A C 1
ATOM 4177 O O . VAL A 1 620 ? 52.076 52.581 -3.846 1.00 63.64 620 VAL A O 1
ATOM 4181 N N . ILE A 1 621 ? 50.685 53.443 -2.309 1.00 60.52 621 ILE A N 1
ATOM 4182 C CA . ILE A 1 621 ? 51.310 54.750 -2.364 1.00 58.21 621 ILE A CA 1
ATOM 4183 C C . ILE A 1 621 ? 52.786 54.573 -2.056 1.00 60.01 621 ILE A C 1
ATOM 4184 O O . ILE A 1 621 ? 53.646 55.141 -2.722 1.00 62.48 621 ILE A O 1
ATOM 4189 N N . GLY A 1 622 ? 53.071 53.770 -1.042 1.00 59.62 622 GLY A N 1
ATOM 4190 C CA . GLY A 1 622 ? 54.446 53.504 -0.682 1.00 60.24 622 GLY A CA 1
ATOM 4191 C C . GLY A 1 622 ? 55.223 52.976 -1.872 1.00 62.40 622 GLY A C 1
ATOM 4192 O O . GLY A 1 622 ? 56.346 53.417 -2.103 1.00 67.86 622 GLY A O 1
ATOM 4193 N N . ASP A 1 623 ? 54.646 52.042 -2.629 1.00 60.94 623 ASP A N 1
ATOM 4194 C CA . ASP A 1 623 ? 55.316 51.498 -3.811 1.00 58.62 623 ASP A CA 1
ATOM 4195 C C . ASP A 1 623 ? 55.593 52.648 -4.764 1.00 55.56 623 ASP A C 1
ATOM 4196 O O . ASP A 1 623 ? 56.715 52.828 -5.212 1.00 55.59 623 ASP A O 1
ATOM 4201 N N . LEU A 1 624 ? 54.586 53.471 -5.013 1.00 53.25 624 LEU A N 1
ATOM 4202 C CA . LEU A 1 624 ? 54.747 54.602 -5.918 1.00 54.00 624 LEU A CA 1
ATOM 4203 C C . LEU A 1 624 ? 55.993 55.400 -5.580 1.00 54.61 624 LEU A C 1
ATOM 4204 O O . LEU A 1 624 ? 56.909 55.493 -6.398 1.00 55.29 624 LEU A O 1
ATOM 4209 N N . ASN A 1 625 ? 56.057 55.906 -4.354 1.00 56.86 625 ASN A N 1
ATOM 4210 C CA . ASN A 1 625 ? 57.196 56.705 -3.905 1.00 59.28 625 ASN A CA 1
ATOM 4211 C C . ASN A 1 625 ? 58.548 55.976 -4.042 1.00 59.28 625 ASN A C 1
ATOM 4212 O O . ASN A 1 625 ? 59.590 56.615 -4.229 1.00 63.65 625 ASN A O 1
ATOM 4217 N N . ALA A 1 626 ? 58.541 54.651 -3.959 1.00 57.58 626 ALA A N 1
ATOM 4218 C CA . ALA A 1 626 ? 59.782 53.890 -4.116 1.00 60.02 626 ALA A CA 1
ATOM 4219 C C . ALA A 1 626 ? 60.117 53.764 -5.597 1.00 63.49 626 ALA A C 1
ATOM 4220 O O . ALA A 1 626 ? 61.221 53.370 -5.973 1.00 66.12 626 ALA A O 1
ATOM 4222 N N . ARG A 1 627 ? 59.123 54.042 -6.433 1.00 65.54 627 ARG A N 1
ATOM 4223 C CA . ARG A 1 627 ? 59.256 53.992 -7.884 1.00 61.93 627 ARG A CA 1
ATOM 4224 C C . ARG A 1 627 ? 59.394 55.430 -8.393 1.00 62.38 627 ARG A C 1
ATOM 4225 O O . ARG A 1 627 ? 58.748 55.835 -9.362 1.00 65.71 627 ARG A O 1
ATOM 4233 N N . ARG A 1 628 ? 60.180 56.217 -7.670 1.00 59.67 628 ARG A N 1
ATOM 4234 C CA . ARG A 1 628 ? 60.430 57.617 -7.991 1.00 56.31 628 ARG A CA 1
ATOM 4235 C C . ARG A 1 628 ? 59.195 58.377 -8.418 1.00 51.91 628 ARG A C 1
ATOM 4236 O O . ARG A 1 628 ? 59.299 59.408 -9.069 1.00 52.02 628 ARG A O 1
ATOM 4244 N N . GLY A 1 629 ? 58.036 57.869 -8.007 1.00 49.71 629 GLY A N 1
ATOM 4245 C CA . GLY A 1 629 ? 56.774 58.494 -8.331 1.00 51.32 629 GLY A CA 1
ATOM 4246 C C . GLY A 1 629 ? 56.619 59.816 -7.607 1.00 52.37 629 GLY A C 1
ATOM 4247 O O . GLY A 1 629 ? 57.529 60.248 -6.912 1.00 52.65 629 GLY A O 1
ATOM 4248 N N . GLN A 1 630 ? 55.466 60.457 -7.780 1.00 55.74 630 GLN A N 1
ATOM 4249 C CA . GLN A 1 630 ? 55.152 61.747 -7.153 1.00 62.52 630 GLN A CA 1
ATOM 4250 C C . GLN A 1 630 ? 53.626 61.817 -7.139 1.00 68.39 630 GLN A C 1
ATOM 4251 O O . GLN A 1 630 ? 53.011 62.126 -8.168 1.00 70.91 630 GLN A O 1
ATOM 4257 N N . ILE A 1 631 ? 53.020 61.513 -5.987 1.00 71.46 631 ILE A N 1
ATOM 4258 C CA . ILE A 1 631 ? 51.554 61.496 -5.856 1.00 71.19 631 ILE A CA 1
ATOM 4259 C C . ILE A 1 631 ? 50.890 62.870 -6.096 1.00 75.59 631 ILE A C 1
ATOM 4260 O O . ILE A 1 631 ? 51.352 63.898 -5.582 1.00 74.15 631 ILE A O 1
ATOM 4265 N N . LEU A 1 632 ? 49.852 62.865 -6.942 1.00 82.01 632 LEU A N 1
ATOM 4266 C CA . LEU A 1 632 ? 49.094 64.068 -7.325 1.00 87.09 632 LEU A CA 1
ATOM 4267 C C . LEU A 1 632 ? 47.810 64.233 -6.511 1.00 89.86 632 LEU A C 1
ATOM 4268 O O . LEU A 1 632 ? 47.616 65.252 -5.831 1.00 90.20 632 LEU A O 1
ATOM 4273 N N . GLY A 1 633 ? 46.938 63.225 -6.591 1.00 91.68 633 GLY A N 1
ATOM 4274 C CA . GLY A 1 633 ? 45.682 63.269 -5.862 1.00 90.27 633 GLY A CA 1
ATOM 4275 C C . GLY A 1 633 ? 44.963 61.938 -5.704 1.00 88.05 633 GLY A C 1
ATOM 4276 O O . GLY A 1 633 ? 45.295 60.939 -6.356 1.00 86.24 633 GLY A O 1
ATOM 4277 N N . MET A 1 634 ? 44.019 61.925 -4.767 1.00 86.64 634 MET A N 1
ATOM 4278 C CA . MET A 1 634 ? 43.203 60.753 -4.495 1.00 83.54 634 MET A CA 1
ATOM 4279 C C . MET A 1 634 ? 41.851 61.035 -5.075 1.00 81.27 634 MET A C 1
ATOM 4280 O O . MET A 1 634 ? 41.530 62.174 -5.422 1.00 78.96 634 MET A O 1
ATOM 4285 N N . GLU A 1 635 ? 41.011 60.021 -5.026 1.00 80.25 635 GLU A N 1
ATOM 4286 C CA . GLU A 1 635 ? 39.684 60.126 -5.572 1.00 80.34 635 GLU A CA 1
ATOM 4287 C C . GLU A 1 635 ? 39.074 58.774 -5.321 1.00 82.65 635 GLU A C 1
ATOM 4288 O O . GLU A 1 635 ? 39.786 57.789 -5.117 1.00 84.54 635 GLU A O 1
ATOM 4294 N N . PRO A 1 636 ? 37.752 58.721 -5.210 1.00 84.32 636 PRO A N 1
ATOM 4295 C CA . PRO A 1 636 ? 37.037 57.467 -4.975 1.00 84.75 636 PRO A CA 1
ATOM 4296 C C . PRO A 1 636 ? 36.245 56.937 -6.181 1.00 83.90 636 PRO A C 1
ATOM 4297 O O . PRO A 1 636 ? 35.471 57.668 -6.812 1.00 83.30 636 PRO A O 1
ATOM 4301 N N . ARG A 1 637 ? 36.473 55.665 -6.496 1.00 84.03 637 ARG A N 1
ATOM 4302 C CA . ARG A 1 637 ? 35.773 54.964 -7.571 1.00 83.94 637 ARG A CA 1
ATOM 4303 C C . ARG A 1 637 ? 34.762 54.087 -6.836 1.00 82.48 637 ARG A C 1
ATOM 4304 O O . ARG A 1 637 ? 34.935 52.861 -6.707 1.00 82.63 637 ARG A O 1
ATOM 4312 N N . GLY A 1 638 ? 33.742 54.739 -6.292 1.00 80.16 638 GLY A N 1
ATOM 4313 C CA . GLY A 1 638 ? 32.728 54.024 -5.541 1.00 77.96 638 GLY A CA 1
ATOM 4314 C C . GLY A 1 638 ? 33.361 53.406 -4.310 1.00 77.13 638 GLY A C 1
ATOM 4315 O O . GLY A 1 638 ? 33.780 54.114 -3.387 1.00 75.76 638 GLY A O 1
ATOM 4316 N N . ASN A 1 639 ? 33.530 52.091 -4.340 1.00 75.46 639 ASN A N 1
ATOM 4317 C CA . ASN A 1 639 ? 34.121 51.368 -3.214 1.00 74.50 639 ASN A CA 1
ATOM 4318 C C . ASN A 1 639 ? 35.658 51.292 -3.205 1.00 71.83 639 ASN A C 1
ATOM 4319 O O . ASN A 1 639 ? 36.239 50.566 -2.392 1.00 72.27 639 ASN A O 1
ATOM 4324 N N . ALA A 1 640 ? 36.322 52.015 -4.103 1.00 68.47 640 ALA A N 1
ATOM 4325 C CA . ALA A 1 640 ? 37.775 51.969 -4.158 1.00 62.90 640 ALA A CA 1
ATOM 4326 C C . ALA A 1 640 ? 38.357 53.355 -4.261 1.00 63.06 640 ALA A C 1
ATOM 4327 O O . ALA A 1 640 ? 37.634 54.336 -4.383 1.00 62.53 640 ALA A O 1
ATOM 4329 N N . GLN A 1 641 ? 39.674 53.432 -4.181 1.00 67.12 641 GLN A N 1
ATOM 4330 C CA . GLN A 1 641 ? 40.378 54.700 -4.271 1.00 72.08 641 GLN A CA 1
ATOM 4331 C C . GLN A 1 641 ? 41.272 54.692 -5.499 1.00 71.76 641 GLN A C 1
ATOM 4332 O O . GLN A 1 641 ? 41.918 53.684 -5.798 1.00 71.09 641 GLN A O 1
ATOM 4338 N N . VAL A 1 642 ? 41.266 55.789 -6.242 1.00 70.72 642 VAL A N 1
ATOM 4339 C CA . VAL A 1 642 ? 42.127 55.900 -7.403 1.00 70.81 642 VAL A CA 1
ATOM 4340 C C . VAL A 1 642 ? 43.155 56.983 -7.080 1.00 71.13 642 VAL A C 1
ATOM 4341 O O . VAL A 1 642 ? 42.816 58.069 -6.582 1.00 70.81 642 VAL A O 1
ATOM 4345 N N . ILE A 1 643 ? 44.421 56.628 -7.270 1.00 70.30 643 ILE A N 1
ATOM 4346 C CA . ILE A 1 643 ? 45.535 57.520 -6.995 1.00 69.80 643 ILE A CA 1
ATOM 4347 C C . ILE A 1 643 ? 46.242 57.910 -8.289 1.00 68.95 643 ILE A C 1
ATOM 4348 O O . ILE A 1 643 ? 46.661 57.040 -9.057 1.00 67.42 643 ILE A O 1
ATOM 4353 N N . ARG A 1 644 ? 46.333 59.214 -8.535 1.00 67.67 644 ARG A N 1
ATOM 4354 C CA . ARG A 1 644 ? 47.020 59.743 -9.707 1.00 66.22 644 ARG A CA 1
ATOM 4355 C C . ARG A 1 644 ? 48.466 60.063 -9.310 1.00 63.15 644 ARG A C 1
ATOM 4356 O O . ARG A 1 644 ? 48.712 60.585 -8.218 1.00 60.82 644 ARG A O 1
ATOM 4364 N N . ALA A 1 645 ? 49.401 59.855 -10.233 1.00 61.21 645 ALA A N 1
ATOM 4365 C CA . ALA A 1 645 ? 50.808 60.135 -9.976 1.00 57.12 645 ALA A CA 1
ATOM 4366 C C . ALA A 1 645 ? 51.610 60.172 -11.274 1.00 55.01 645 ALA A C 1
ATOM 4367 O O . ALA A 1 645 ? 51.112 59.788 -12.330 1.00 54.18 645 ALA A O 1
ATOM 4369 N N . PHE A 1 646 ? 52.853 60.636 -11.168 1.00 53.21 646 PHE A N 1
ATOM 4370 C CA . PHE A 1 646 ? 53.800 60.701 -12.280 1.00 47.86 646 PHE A CA 1
ATOM 4371 C C . PHE A 1 646 ? 54.888 59.721 -11.925 1.00 48.79 646 PHE A C 1
ATOM 4372 O O . PHE A 1 646 ? 55.620 59.983 -10.984 1.00 51.58 646 PHE A O 1
ATOM 4380 N N . VAL A 1 647 ? 55.016 58.597 -12.615 1.00 49.93 647 VAL A N 1
ATOM 4381 C CA . VAL A 1 647 ? 56.125 57.702 -12.284 1.00 52.67 647 VAL A CA 1
ATOM 4382 C C . VAL A 1 647 ? 56.968 57.348 -13.522 1.00 55.65 647 VAL A C 1
ATOM 4383 O O . VAL A 1 647 ? 56.423 57.123 -14.604 1.00 58.33 647 VAL A O 1
ATOM 4387 N N . PRO A 1 648 ? 58.312 57.455 -13.412 1.00 53.43 648 PRO A N 1
ATOM 4388 C CA . PRO A 1 648 ? 59.161 57.120 -14.552 1.00 49.32 648 PRO A CA 1
ATOM 4389 C C . PRO A 1 648 ? 58.778 55.775 -15.156 1.00 50.57 648 PRO A C 1
ATOM 4390 O O . PRO A 1 648 ? 58.649 54.775 -14.446 1.00 49.92 648 PRO A O 1
ATOM 4394 N N . LEU A 1 649 ? 58.575 55.764 -16.469 1.00 49.68 649 LEU A N 1
ATOM 4395 C CA . LEU A 1 649 ? 58.194 54.552 -17.176 1.00 50.02 649 LEU A CA 1
ATOM 4396 C C . LEU A 1 649 ? 59.213 53.463 -16.992 1.00 47.47 649 LEU A C 1
ATOM 4397 O O . LEU A 1 649 ? 58.932 52.286 -17.220 1.00 45.71 649 LEU A O 1
ATOM 4402 N N . ALA A 1 650 ? 60.416 53.862 -16.622 1.00 47.40 650 ALA A N 1
ATOM 4403 C CA . ALA A 1 650 ? 61.466 52.896 -16.397 1.00 50.82 650 ALA A CA 1
ATOM 4404 C C . ALA A 1 650 ? 61.184 52.154 -15.083 1.00 54.25 650 ALA A C 1
ATOM 4405 O O . ALA A 1 650 ? 61.570 50.997 -14.925 1.00 56.68 650 ALA A O 1
ATOM 4407 N N . GLU A 1 651 ? 60.528 52.822 -14.132 1.00 54.82 651 GLU A N 1
ATOM 4408 C CA . GLU A 1 651 ? 60.203 52.177 -12.860 1.00 57.69 651 GLU A CA 1
ATOM 4409 C C . GLU A 1 651 ? 58.949 51.323 -13.000 1.00 60.96 651 GLU A C 1
ATOM 4410 O O . GLU A 1 651 ? 58.873 50.242 -12.424 1.00 64.69 651 GLU A O 1
ATOM 4416 N N . MET A 1 652 ? 57.998 51.779 -13.815 1.00 63.10 652 MET A N 1
ATOM 4417 C CA . MET A 1 652 ? 56.733 51.072 -14.048 1.00 62.09 652 MET A CA 1
ATOM 4418 C C . MET A 1 652 ? 56.858 49.712 -14.718 1.00 64.05 652 MET A C 1
ATOM 4419 O O . MET A 1 652 ? 55.853 49.102 -15.094 1.00 65.88 652 MET A O 1
ATOM 4424 N N . PHE A 1 653 ? 58.077 49.217 -14.857 1.00 67.03 653 PHE A N 1
ATOM 4425 C CA . PHE A 1 653 ? 58.282 47.930 -15.493 1.00 70.77 653 PHE A CA 1
ATOM 4426 C C . PHE A 1 653 ? 57.973 46.738 -14.588 1.00 70.64 653 PHE A C 1
ATOM 4427 O O . PHE A 1 653 ? 58.517 46.616 -13.484 1.00 72.45 653 PHE A O 1
ATOM 4435 N N . GLY A 1 654 ? 57.054 45.891 -15.062 1.00 71.35 654 GLY A N 1
ATOM 4436 C CA . GLY A 1 654 ? 56.627 44.706 -14.324 1.00 67.16 654 GLY A CA 1
ATOM 4437 C C . GLY A 1 654 ? 55.494 45.004 -13.346 1.00 64.74 654 GLY A C 1
ATOM 4438 O O . GLY A 1 654 ? 54.737 44.121 -12.948 1.00 66.37 654 GLY A O 1
ATOM 4439 N N . TYR A 1 655 ? 55.370 46.271 -12.985 1.00 62.32 655 TYR A N 1
ATOM 4440 C CA . TYR A 1 655 ? 54.371 46.747 -12.062 1.00 59.94 655 TYR A CA 1
ATOM 4441 C C . TYR A 1 655 ? 53.137 45.887 -11.911 1.00 65.70 655 TYR A C 1
ATOM 4442 O O . TYR A 1 655 ? 52.867 45.409 -10.814 1.00 72.31 655 TYR A O 1
ATOM 4451 N N . ALA A 1 656 ? 52.391 45.690 -12.998 1.00 66.79 656 ALA A N 1
ATOM 4452 C CA . ALA A 1 656 ? 51.159 44.898 -12.959 1.00 64.36 656 ALA A CA 1
ATOM 4453 C C . ALA A 1 656 ? 51.343 43.661 -12.111 1.00 66.07 656 ALA A C 1
ATOM 4454 O O . ALA A 1 656 ? 50.630 43.464 -11.127 1.00 66.83 656 ALA A O 1
ATOM 4456 N N . THR A 1 657 ? 52.364 42.882 -12.432 1.00 67.38 657 THR A N 1
ATOM 4457 C CA . THR A 1 657 ? 52.642 41.670 -11.687 1.00 70.56 657 THR A CA 1
ATOM 4458 C C . THR A 1 657 ? 52.932 41.964 -10.214 1.00 70.10 657 THR A C 1
ATOM 4459 O O . THR A 1 657 ? 52.535 41.182 -9.354 1.00 73.73 657 THR A O 1
ATOM 4463 N N . ASP A 1 658 ? 53.587 43.077 -9.888 1.00 69.20 658 ASP A N 1
ATOM 4464 C CA . ASP A 1 658 ? 53.796 43.343 -8.466 1.00 68.97 658 ASP A CA 1
ATOM 4465 C C . ASP A 1 658 ? 52.737 44.239 -7.769 1.00 68.22 658 ASP A C 1
ATOM 4466 O O . ASP A 1 658 ? 52.764 44.433 -6.547 1.00 71.31 658 ASP A O 1
ATOM 4471 N N . LEU A 1 659 ? 51.744 44.704 -8.525 1.00 64.54 659 LEU A N 1
ATOM 4472 C CA . LEU A 1 659 ? 50.671 45.492 -7.932 1.00 60.21 659 LEU A CA 1
ATOM 4473 C C . LEU A 1 659 ? 49.594 44.500 -7.520 1.00 62.82 659 LEU A C 1
ATOM 4474 O O . LEU A 1 659 ? 48.929 44.697 -6.507 1.00 64.01 659 LEU A O 1
ATOM 4479 N N . ARG A 1 660 ? 49.392 43.456 -8.327 1.00 65.96 660 ARG A N 1
ATOM 4480 C CA . ARG A 1 660 ? 48.402 42.433 -8.008 1.00 68.73 660 ARG A CA 1
ATOM 4481 C C . ARG A 1 660 ? 48.783 41.961 -6.619 1.00 73.74 660 ARG A C 1
ATOM 4482 O O . ARG A 1 660 ? 48.005 42.078 -5.673 1.00 74.80 660 ARG A O 1
ATOM 4490 N N . SER A 1 661 ? 50.034 41.535 -6.486 1.00 76.04 661 SER A N 1
ATOM 4491 C CA . SER A 1 661 ? 50.567 41.076 -5.213 1.00 75.55 661 SER A CA 1
ATOM 4492 C C . SER A 1 661 ? 50.281 42.093 -4.122 1.00 73.85 661 SER A C 1
ATOM 4493 O O . SER A 1 661 ? 49.617 41.762 -3.146 1.00 77.44 661 SER A O 1
ATOM 4496 N N . LYS A 1 662 ? 50.685 43.341 -4.333 1.00 71.52 662 LYS A N 1
ATOM 4497 C CA . LYS A 1 662 ? 50.447 44.396 -3.349 1.00 72.48 662 LYS A CA 1
ATOM 4498 C C . LYS A 1 662 ? 48.979 44.617 -2.934 1.00 73.90 662 LYS A C 1
ATOM 4499 O O . LYS A 1 662 ? 48.712 45.118 -1.835 1.00 78.98 662 LYS A O 1
ATOM 4505 N N . THR A 1 663 ? 48.032 44.271 -3.800 1.00 71.26 663 THR A N 1
ATOM 4506 C CA . THR A 1 663 ? 46.619 44.493 -3.501 1.00 66.31 663 THR A CA 1
ATOM 4507 C C . THR A 1 663 ? 45.803 43.233 -3.704 1.00 67.03 663 THR A C 1
ATOM 4508 O O . THR A 1 663 ? 44.609 43.304 -4.018 1.00 61.79 663 THR A O 1
ATOM 4512 N N . GLN A 1 664 ? 46.465 42.084 -3.558 1.00 69.44 664 GLN A N 1
ATOM 4513 C CA . GLN A 1 664 ? 45.837 40.775 -3.734 1.00 72.33 664 GLN A CA 1
ATOM 4514 C C . GLN A 1 664 ? 45.008 40.706 -5.032 1.00 74.50 664 GLN A C 1
ATOM 4515 O O . GLN A 1 664 ? 43.806 40.423 -5.017 1.00 77.67 664 GLN A O 1
ATOM 4521 N N . GLY A 1 665 ? 45.671 40.996 -6.151 1.00 75.04 665 GLY A N 1
ATOM 4522 C CA . GLY A 1 665 ? 45.045 40.972 -7.460 1.00 71.22 665 GLY A CA 1
ATOM 4523 C C . GLY A 1 665 ? 43.896 41.943 -7.634 1.00 70.43 665 GLY A C 1
ATOM 4524 O O . GLY A 1 665 ? 43.483 42.206 -8.758 1.00 74.40 665 GLY A O 1
ATOM 4525 N N . ARG A 1 666 ? 43.430 42.539 -6.545 1.00 65.42 666 ARG A N 1
ATOM 4526 C CA . ARG A 1 666 ? 42.300 43.440 -6.619 1.00 64.11 666 ARG A CA 1
ATOM 4527 C C . ARG A 1 666 ? 42.667 44.843 -7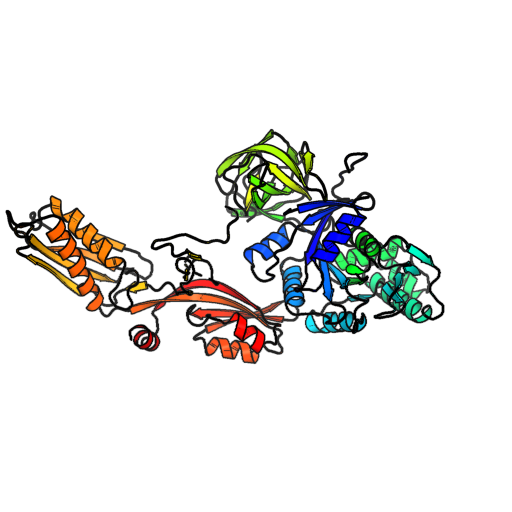.038 1.00 64.31 666 ARG A C 1
ATOM 4528 O O . ARG A 1 666 ? 41.830 45.739 -6.971 1.00 66.60 666 ARG A O 1
ATOM 4536 N N . GLY A 1 667 ? 43.913 45.048 -7.450 1.00 65.92 667 GLY A N 1
ATOM 4537 C CA . GLY A 1 667 ? 44.337 46.377 -7.867 1.00 67.77 667 GLY A CA 1
ATOM 4538 C C . GLY A 1 667 ? 44.649 46.480 -9.349 1.00 68.72 667 GLY A C 1
ATOM 4539 O O . GLY A 1 667 ? 45.049 45.483 -9.962 1.00 69.87 667 GLY A O 1
ATOM 4540 N N . SER A 1 668 ? 44.461 47.672 -9.926 1.00 69.34 668 SER A N 1
ATOM 4541 C CA . SER A 1 668 ? 44.730 47.910 -11.348 1.00 68.40 668 SER A CA 1
ATOM 4542 C C . SER A 1 668 ? 44.984 49.385 -11.615 1.00 68.56 668 SER A C 1
ATOM 4543 O O . SER A 1 668 ? 44.273 50.243 -11.126 1.00 72.07 668 SER A O 1
ATOM 4546 N N . PHE A 1 669 ? 45.967 49.659 -12.452 1.00 68.08 669 PHE A N 1
ATOM 4547 C CA . PHE A 1 669 ? 46.347 51.017 -12.825 1.00 63.61 669 PHE A CA 1
ATOM 4548 C C . PHE A 1 669 ? 46.254 51.093 -14.364 1.00 63.98 669 PHE A C 1
ATOM 4549 O O . PHE A 1 669 ? 46.047 50.086 -15.047 1.00 61.77 669 PHE A O 1
ATOM 4557 N N . VAL A 1 670 ? 46.439 52.291 -14.897 1.00 63.64 670 VAL A N 1
ATOM 4558 C CA . VAL A 1 670 ? 46.474 52.537 -16.338 1.00 61.35 670 VAL A CA 1
ATOM 4559 C C . VAL A 1 670 ? 47.367 53.763 -16.393 1.00 63.34 670 VAL A C 1
ATOM 4560 O O . VAL A 1 670 ? 47.288 54.615 -15.503 1.00 64.18 670 VAL A O 1
ATOM 4564 N N . MET A 1 671 ? 48.287 53.812 -17.349 1.00 63.27 671 MET A N 1
ATOM 4565 C CA . MET A 1 671 ? 49.179 54.963 -17.443 1.00 63.59 671 MET A CA 1
ATOM 4566 C C . MET A 1 671 ? 49.231 55.545 -18.838 1.00 64.83 671 MET A C 1
ATOM 4567 O O . MET A 1 671 ? 49.010 54.852 -19.833 1.00 63.99 671 MET A O 1
ATOM 4572 N N . PHE A 1 672 ? 49.548 56.829 -18.892 1.00 65.93 672 PHE A N 1
ATOM 4573 C CA . PHE A 1 672 ? 49.640 57.566 -20.134 1.00 66.08 672 PHE A CA 1
ATOM 4574 C C . PHE A 1 672 ? 50.937 58.381 -20.126 1.00 66.99 672 PHE A C 1
ATOM 4575 O O . PHE A 1 672 ? 51.304 58.963 -19.103 1.00 68.94 672 PHE A O 1
ATOM 4583 N N . PHE A 1 673 ? 51.672 58.380 -21.236 1.00 63.11 673 PHE A N 1
ATOM 4584 C CA . PHE A 1 673 ? 52.893 59.165 -21.289 1.00 56.14 673 PHE A CA 1
ATOM 4585 C C . PHE A 1 673 ? 52.517 60.593 -20.933 1.00 55.90 673 PHE A C 1
ATOM 4586 O O . PHE A 1 673 ? 51.505 61.105 -21.414 1.00 55.39 673 PHE A O 1
ATOM 4594 N N . ASP A 1 674 ? 53.285 61.217 -20.051 1.00 55.35 674 ASP A N 1
ATOM 4595 C CA . ASP A 1 674 ? 53.000 62.594 -19.718 1.00 52.98 674 ASP A CA 1
ATOM 4596 C C . ASP A 1 674 ? 54.047 63.609 -20.171 1.00 55.22 674 ASP A C 1
ATOM 4597 O O . ASP A 1 674 ? 53.700 64.608 -20.790 1.00 60.25 674 ASP A O 1
ATOM 4602 N N . HIS A 1 675 ? 55.308 63.434 -19.784 1.00 52.94 675 HIS A N 1
ATOM 4603 C CA . HIS A 1 675 ? 56.338 64.382 -20.219 1.00 48.69 675 HIS A CA 1
ATOM 4604 C C . HIS A 1 675 ? 57.733 63.764 -20.283 1.00 45.79 675 HIS A C 1
ATOM 4605 O O . HIS A 1 675 ? 57.895 62.565 -20.095 1.00 51.21 675 HIS A O 1
ATOM 4612 N N . TYR A 1 676 ? 58.711 64.534 -20.712 1.00 40.17 676 TYR A N 1
ATOM 4613 C CA . TYR A 1 676 ? 60.060 64.024 -20.776 1.00 35.65 676 TYR A CA 1
ATOM 4614 C C . TYR A 1 676 ? 60.760 64.895 -19.804 1.00 36.82 676 TYR A C 1
ATOM 4615 O O . TYR A 1 676 ? 60.453 66.085 -19.690 1.00 36.93 676 TYR A O 1
ATOM 4624 N N . GLN A 1 677 ? 61.709 64.319 -19.099 1.00 38.28 677 GLN A N 1
ATOM 4625 C CA . GLN A 1 677 ? 62.422 65.080 -18.115 1.00 43.92 677 GLN A CA 1
ATOM 4626 C C . GLN A 1 677 ? 63.689 64.351 -17.884 1.00 44.99 677 GLN A C 1
ATOM 4627 O O . GLN A 1 677 ? 63.793 63.163 -18.181 1.00 43.51 677 GLN A O 1
ATOM 4633 N N . GLU A 1 678 ? 64.649 65.074 -17.345 1.00 47.59 678 GLU A N 1
ATOM 4634 C CA . GLU A 1 678 ? 65.961 64.520 -17.082 1.00 54.55 678 GLU A CA 1
ATOM 4635 C C . GLU A 1 678 ? 66.093 63.515 -15.953 1.00 54.49 678 GLU A C 1
ATOM 4636 O O . GLU A 1 678 ? 65.594 63.701 -14.839 1.00 55.45 678 GLU A O 1
ATOM 4642 N N . VAL A 1 679 ? 66.751 62.420 -16.310 1.00 57.11 679 VAL A N 1
ATOM 4643 C CA . VAL A 1 679 ? 67.057 61.320 -15.427 1.00 55.17 679 VAL A CA 1
ATOM 4644 C C . VAL A 1 679 ? 67.940 61.936 -14.326 1.00 62.39 679 VAL A C 1
ATOM 4645 O O . VAL A 1 679 ? 68.754 62.826 -14.598 1.00 64.00 679 VAL A O 1
ATOM 4649 N N . PRO A 1 680 ? 67.667 61.589 -13.054 1.00 64.80 680 PRO A N 1
ATOM 4650 C CA . PRO A 1 680 ? 68.466 62.130 -11.955 1.00 64.24 680 PRO A CA 1
ATOM 4651 C C . PRO A 1 680 ? 69.891 61.620 -12.034 1.00 62.60 680 PRO A C 1
ATOM 4652 O O . PRO A 1 680 ? 70.118 60.435 -12.295 1.00 60.11 680 PRO A O 1
ATOM 4656 N N . LYS A 1 681 ? 70.836 62.529 -11.804 1.00 61.74 681 LYS A N 1
ATOM 4657 C CA . LYS A 1 681 ? 72.257 62.233 -11.866 1.00 64.23 681 LYS A CA 1
ATOM 4658 C C . LYS A 1 681 ? 72.588 60.802 -11.534 1.00 61.90 681 LYS A C 1
ATOM 4659 O O . LYS A 1 681 ? 73.331 60.132 -12.258 1.00 58.38 681 LYS A O 1
ATOM 4665 N N . GLN A 1 682 ? 71.975 60.327 -10.461 1.00 63.96 682 GLN A N 1
ATOM 4666 C CA . GLN A 1 682 ? 72.178 58.969 -10.005 1.00 65.75 682 GLN A CA 1
ATOM 4667 C C . GLN A 1 682 ? 71.706 57.988 -11.079 1.00 63.39 682 GLN A C 1
ATOM 4668 O O . GLN A 1 682 ? 72.498 57.203 -11.616 1.00 65.25 682 GLN A O 1
ATOM 4674 N N . VAL A 1 683 ? 70.441 58.091 -11.462 1.00 58.66 683 VAL A N 1
ATOM 4675 C CA . VAL A 1 683 ? 69.929 57.176 -12.456 1.00 55.78 683 VAL A CA 1
ATOM 4676 C C . VAL A 1 683 ? 70.848 57.266 -13.647 1.00 55.38 683 VAL A C 1
ATOM 4677 O O . VAL A 1 683 ? 71.265 56.250 -14.194 1.00 54.69 683 VAL A O 1
ATOM 4681 N N . GLN A 1 684 ? 71.277 58.483 -13.956 1.00 56.10 684 GLN A N 1
ATOM 4682 C CA . GLN A 1 684 ? 72.138 58.673 -15.100 1.00 58.87 684 GLN A CA 1
ATOM 4683 C C . GLN A 1 684 ? 73.385 57.837 -14.966 1.00 63.33 684 GLN A C 1
ATOM 4684 O O . GLN A 1 684 ? 73.608 56.982 -15.815 1.00 65.19 684 GLN A O 1
ATOM 4690 N N . GLU A 1 685 ? 74.138 57.995 -13.870 1.00 66.45 685 GLU A N 1
ATOM 4691 C CA . GLU A 1 685 ? 75.370 57.214 -13.677 1.00 65.98 685 GLU A CA 1
ATOM 4692 C C . GLU A 1 685 ? 75.123 55.706 -13.838 1.00 67.60 685 GLU A C 1
ATOM 4693 O O . GLU A 1 685 ? 75.953 55.003 -14.430 1.00 69.17 685 GLU A O 1
ATOM 4699 N N . LYS A 1 686 ? 73.971 55.228 -13.357 1.00 66.19 686 LYS A N 1
ATOM 4700 C CA . LYS A 1 686 ? 73.603 53.815 -13.486 1.00 68.18 686 LYS A CA 1
ATOM 4701 C C . LYS A 1 686 ? 73.456 53.502 -14.975 1.00 69.72 686 LYS A C 1
ATOM 4702 O O . LYS A 1 686 ? 74.167 52.666 -15.531 1.00 69.06 686 LYS A O 1
ATOM 4708 N N . LEU A 1 687 ? 72.537 54.213 -15.616 1.00 70.05 687 LEU A N 1
ATOM 4709 C CA . LEU A 1 687 ? 72.268 54.055 -17.032 1.00 70.74 687 LEU A CA 1
ATOM 4710 C C . LEU A 1 687 ? 73.549 54.105 -17.867 1.00 73.90 687 LEU A C 1
ATOM 4711 O O . LEU A 1 687 ? 73.779 53.242 -18.719 1.00 73.94 687 LEU A O 1
ATOM 4716 N N . ILE A 1 688 ? 74.371 55.122 -17.588 1.00 75.63 688 ILE A N 1
ATOM 4717 C CA . ILE A 1 688 ? 75.621 55.382 -18.289 1.00 74.53 688 ILE A CA 1
ATOM 4718 C C . ILE A 1 688 ? 76.536 54.169 -18.281 1.00 78.26 688 ILE A C 1
ATOM 4719 O O . ILE A 1 688 ? 77.068 53.796 -19.335 1.00 81.03 688 ILE A O 1
ATOM 4724 N N . LYS A 1 689 ? 76.671 53.532 -17.117 1.00 79.07 689 LYS A N 1
ATOM 4725 C CA . LYS A 1 689 ? 77.528 52.351 -16.956 1.00 81.27 689 LYS A CA 1
ATOM 4726 C C . LYS A 1 689 ? 77.006 51.062 -17.632 1.00 83.47 689 LYS A C 1
ATOM 4727 O O . LYS A 1 689 ? 77.496 50.735 -18.736 1.00 86.50 689 LYS A O 1
#

Secondary structure (P-SEA, 3-state):
cccccccccccccbbbbbbcccccaaaaaaaaaaaaccccbbbbbccccbbbbbbccccccaaaaaaaaaaaccccbbbbcccccccaaaaaaaaaaacccccbbbbbcccccccccaaaaaaaaacccccccccccccccccccccccccccccbbbbbccccccbbbbbccccccaaaaaaaaaaaaaaaaaccaaaaaaaaacbbbbaaaaaaaaaaaaaaccbbbbbbbbccccccaaaaaaaaaacccccccbbbbbbbccccbbbbbccccccbbbbbbccccccccccbbbbbbbcccccccbbbbbcccccbbbbbcbbbbbcccbbbbbccccccbbbbbccccccccbbbbbcccccccccccccccccccccccccccccccccccccccccccccbbbbbbcbbbbbbbbbbccccccbbbbbbbbbbbbccccccbbbbbcccccccccccaaaaaaaaaaaacccccccccccbbbbbbcccccccccccaaaaaaaaaaaaaaaaaccbbbbbbbbbbbbbbccccaaaaaaaaaaaaccccccccccccbbbbbbccccccccaaaaaaaaaacccbbbbbcccbbbbccaaaaaaaac

Radius of gyration: 31.78 Å; Cα contacts (8 Å, |Δi|>4): 1479; chains: 1; bounding box: 96×68×59 Å

Solvent-accessible surface area: 28181 Å² total

InterPro domains:
  IPR000640 Elongation factor EFG, domain V-like [PF00679] (601-686)
  IPR000640 Elongation factor EFG, domain V-like [SM00838] (600-687)
  IPR000795 Translational (tr)-type GTP-binding domain [PF00009] (10-282)
  IPR000795 Translational (tr)-type GTP-binding domain [PR00315] (14-27)
  IPR000795 Translational (tr)-type GTP-binding domain [PR00315] (60-68)
  IPR000795 Translational (tr)-type GTP-binding domain [PR00315] (80-90)
  IPR000795 Translational (tr)-type GTP-binding domain [PR00315] (96-107)
  IPR000795 Translational (tr)-type GTP-binding domain [PR00315] (132-141)
  IPR000795 Translational (tr)-type GTP-binding domain [PS51722] (10-284)
  IPR004161 Translation elongation factor EFTu-like, domain 2 [PF03144] (323-389)
  IPR004540 Translation elongation factor EFG/EF2 [MF_00054_B] (8-691)
  IPR004540 Translation elongation factor EFG/EF2 [TIGR00484] (6-689)
  IPR005225 Small GTP-binding domain [TIGR00231] (13-181)
  IPR005517 Translation elongation factor EFG/EF2, domain IV [PF03764] (479-597)
  IPR005517 Translation elongation factor EFG/EF2, domain IV [SM00889] (480-598)
  IPR009000 Translation protein, beta-barrel domain superfamily [SSF50447] (265-396)
  IPR009022 Elongation factor G, domain III [cd16262] (405-480)
  IPR014721 Small ribosomal subunit protein uS5 domain 2-type fold, subgroup [G3DSA:3.30.230.10] (485-688)
  IPR020568 Ribosomal protein uS5 domain 2-type superfamily [SSF54211] (479-599)
  IPR027417 P-loop containing nucleoside triphosphate hydrolase [G3DSA:3.40.50.300] (4-293)

Foldseek 3Di:
DPPPQDDDLLQEFEEEEFEDPPLCRVLLVVLLQVVQVCPQWAWGDDPNHIYIYGYADPPLFLCVRLVLSLVQHAAYEYGGAQQQADDQSSLSNLLSCVVSLHFYAYEHADQQADRGDPVSNCVSCCPSVVAAEQEQKDFDQGHVTTFKIAGLCVQWMKGHDWLPQPDIDIDHPDPVCVVVSPVSNLVLLVQLCVQDVVSVVCNVVVHDDDSVSSLVSVLVCRSVRNHHYYHYAYSRSNGCSSVVVVVSSSRGGGLQSDFFQWWAFPVGRIDTFAQEQCAWKKKFWAFWDQPPPQGTKTKIAIAYHKDFAFFWKAFLVVRDIWTFHWWWHHHPPDIDTDGMAGHRGITITPTGDPDEHQIMIIGDPGGRTRRGVRDDQWDFDDCTWIFAQACLNGQWTAHDPPGDTDGAKEKEFAAKDWFKFWFFDCPVPHTETAIWIKIKDAAPPPPWEAEAEAEPPCQDPPVQPVLLVLLLVVLQCFAPQLTHGYTGMYMYTHHIHDDPPRYDNNSNSRRSNVRNNVRQVPRHMFMKFWWKKKKKKAQVVLVPVVVVLQVVQVKDWDDWDDSDRTIITIIIGTSVSCPPVLVVVCVSRVSNMGMDIGTDGIGTDPPVVSVVSRD

Sequence (615 aa):
MAVKVEYDLKRLRNIGIAAHIDAGKTTTTERILYYTGRAAVTTCFWKDHRINIIDTPGHVDFTIEVERSMRVLDGAIVVFDSSQGVEPQSETVWRQAEKYKVPRIAFANKMDKTGADLWLVIRTMQERLGARPVVMQLPIGREDTFSGIIDVLRMKAYTYGNDLGTDIREIPIPEEYLDQAREYHEKLVEVAADFDENIMLKYLEGEEPTEEELVAAIRKGTIDLKITPVFLGSALKNKGVQLLLDAVVDYLPSPLDIPPIKGTTPEGEVVEIHPDPNGPLAALAFKIMADPYVGRLTFIRVYSGTLTSGSYVYNTTKGRKERVARLLRMHANHREEVEELKAGDLGAVVGLKETITGDTLVGEDAPRVILEEEDPTFRVSTQTIISGMGELKREFKVDANVGKPQVAYRETITKPVDVEGKFIRQTGGRGQYGHVKIKVEPLPRGSGFEFVNAIVGGVIPKEYIPAVQKGIEEAMQSGPLIGFPVVDIKVTLYDGSYHEVDSSEMAFKIAGSMAIKEAVQKGDPVILEPIMRVEVTTPEEYMGDVIGDLNARRGQILGMEPRGNAQVIRAFVPLAEMFGYATDLRSKTQGRGSFVMFFDHYQEVPKQVQEKLIK